Protein AF-0000000076554686 (afdb_homodimer)

Foldseek 3Di:
DPPPPVPPPCPPQFFDWDWDDDQDPPDDGAATEIEGEGQDFDDPVVQQVSQDDPLFPDKDKDFDFAAQDDPNFGFFWKAKDFDPVQLRVQLRVLRVVLCVVLVWNYKHKYAHHGTGGGPTTGIMIMTTDNDHVSNVVSRVVSVVVSLAPGGMWMWTQTPVGDIQTDGSYPDDRDDPPDDVPPPPDDPDPPVPD/DPPPPVPPPCPPQFFDWDWDDDQDPPDDGAATEIEGEGQDFDDPVVQQVSQDDPLFPDKDKDFDFAAQDDPNFGFFWKAKDFDPVQLRVQLRVLRVCLCVVLVWNYKHKYAHHGTGGGPTTGIMIMTTDNDHVSNVVSRVVSVVVSLAPGGMWMWTQTPVGDIQTDGSHPDDRDPDPDDVPPPPDDPPPPPPD

Solvent-accessible surface area (backbone atoms only — not comparable to full-atom values): 20742 Å² total; per-residue (Å²): 132,78,83,78,74,71,78,72,71,74,76,63,76,42,73,48,66,48,65,67,49,70,67,48,93,84,62,82,61,48,45,26,41,34,33,34,38,26,60,54,85,73,55,69,66,58,41,52,60,62,24,64,44,48,68,22,26,16,36,23,35,39,35,35,27,26,34,45,52,56,95,89,34,54,35,49,33,35,35,29,49,68,50,61,74,61,30,51,51,48,47,44,51,52,52,52,49,42,31,65,76,44,59,31,52,14,33,22,41,38,35,39,32,43,74,31,46,54,59,34,54,39,33,39,39,28,23,11,6,55,43,56,67,44,13,53,51,38,41,54,50,48,52,53,49,45,55,68,66,42,58,53,38,39,27,45,27,29,64,87,67,58,62,52,64,44,50,54,51,90,81,60,76,69,64,98,82,76,61,80,78,74,57,79,74,76,77,75,77,74,72,78,117,134,77,84,77,75,73,79,76,72,75,77,62,76,43,75,49,67,48,65,65,50,68,69,49,90,84,63,82,62,46,46,27,42,33,32,33,39,26,59,54,84,74,55,68,67,59,41,52,60,61,24,65,45,48,69,23,25,16,36,22,37,38,35,35,25,27,34,44,51,54,96,89,33,55,35,49,33,35,36,30,48,67,49,61,73,60,31,51,50,47,49,43,50,51,53,52,50,42,32,64,76,43,58,29,53,14,32,24,42,39,38,40,31,43,74,30,46,54,59,34,54,40,34,38,40,28,23,11,8,56,43,56,69,42,12,53,52,38,43,55,50,49,52,52,50,45,52,67,67,42,58,52,37,37,27,44,28,30,64,85,68,56,64,51,63,43,50,54,50,91,81,59,74,66,64,97,81,74,60,81,78,73,56,80,72,74,78,74,77,78,74,74,122

Sequence (386 aa):
MASDNANLTELATVNNFLTSGTRPAFGIPKPIITVGLTTSPLSITTVLENVKDPGAGAIVFFAGTTRDNFDNRPVSHLTYSAYPPLTLRTMSSIAASMVEKHKLTAISLIHRLGEVPIGEESILVAVAAPHRKAAWRAGEECLEVVKEKVEIWKKEEFADGEGVWRENRAGFVAEEGVVPGDLPKAPATDTTSMASDNANLTELATVNNFLTSGTRPAFGIPKPIITVGLTTSPLSITTVLENVKDPGAGAIVFFAGTTRDNFDNRPVSHLTYSAYPPLTLRTMSSIAASMVEKHKLTAISLIHRLGEVPIGEESILVAVAAPHRKAAWRAGEECLEVVKEKVEIWKKEEFADGEGVWRENRAGFVAEEGVVPGDLPKAPATDTTS

pLDDT: mean 77.78, std 26.87, range [24.86, 98.94]

Organism: NCBI:txid1051890

Radius of gyration: 24.68 Å; Cα contacts (8 Å, |Δi|>4): 834; chains: 2; bounding box: 76×93×67 Å

Secondary structure (DSSP, 8-state):
---------------EEEE-----SSSS-PPEEEEEEESSPP-HHHHHHTT--TT-SEEEEEEEEB-SEETTEEEEEEEEEE-HHHHHHHHHHHHHHHHHHHT-SEEEEEEE-EEEEBT-EEEEEEEEESSHHHHHHHHHHHHHHHHHHS-EEEEEEETTS-EEEE-SSSS----TT--TT-S-------TT-/---------------EEEE-----SSSS-PPEEEEEEESSPP-HHHHHHTT--TT-SEEEEEEEEB-SEETTEEEEEEEEEE-HHHHHHHHHHHHHHHHHHHT-SEEEEEEE-EEEEBT-EEEEEEEEESSHHHHHHHHHHHHHHHHHHS-EEEEEEETTS-EEEE-SSSS----TT--TT-S----------

Nearest PDB structures (foldseek):
  4ap8-assembly1_A  TM=9.764E-01  e=3.545E-14  Homo sapiens
  2q5w-assembly1_E  TM=9.552E-01  e=8.898E-14  Staphylococcus aureus
  6jbz-assembly1_C  TM=8.692E-01  e=4.404E-15  Mycobacterium tuberculosis
  6jc0-assembly1_D  TM=9.364E-01  e=5.123E-14  Mycolicibacterium smegmatis MC2 155
  2qie-assembly2_H  TM=9.413E-01  e=7.617E-13  Staphylococcus aureus

Structure (mmCIF, N/CA/C/O backbone):
data_AF-0000000076554686-model_v1
#
loop_
_entity.id
_entity.type
_entity.pdbx_description
1 polymer 'Molybdopterin synthase catalytic subunit'
#
loop_
_atom_site.group_PDB
_atom_site.id
_atom_site.type_symbol
_atom_site.label_atom_id
_atom_site.label_alt_id
_atom_site.label_comp_id
_atom_site.label_asym_id
_atom_site.label_entity_id
_atom_site.label_seq_id
_atom_site.pdbx_PDB_ins_code
_atom_site.Cartn_x
_atom_site.Cartn_y
_atom_site.Cartn_z
_atom_site.occupancy
_atom_site.B_iso_or_equiv
_atom_site.auth_seq_id
_atom_site.auth_comp_id
_atom_site.auth_asym_id
_atom_site.auth_atom_id
_atom_site.pdbx_PDB_model_num
ATOM 1 N N . MET A 1 1 ? 5.18 -51.969 -13.125 1 24.86 1 MET A N 1
ATOM 2 C CA . MET A 1 1 ? 5.637 -51.5 -11.82 1 24.86 1 MET A CA 1
ATOM 3 C C . MET A 1 1 ? 6.324 -50.156 -11.938 1 24.86 1 MET A C 1
ATOM 5 O O . MET A 1 1 ? 7.539 -50.094 -12.125 1 24.86 1 MET A O 1
ATOM 9 N N . ALA A 1 2 ? 5.816 -49.344 -12.734 1 31.95 2 ALA A N 1
ATOM 10 C CA . ALA A 1 2 ? 6.301 -48.188 -13.453 1 31.95 2 ALA A CA 1
ATOM 11 C C . ALA A 1 2 ? 6.844 -47.125 -12.484 1 31.95 2 ALA A C 1
ATOM 13 O O . ALA A 1 2 ? 6.203 -46.812 -11.477 1 31.95 2 ALA A O 1
ATOM 14 N N . SER A 1 3 ? 8.242 -47.062 -12.297 1 30.19 3 SER A N 1
ATOM 15 C CA . SER A 1 3 ? 9.094 -46.25 -11.422 1 30.19 3 SER A CA 1
ATOM 16 C C . SER A 1 3 ? 8.672 -44.781 -11.453 1 30.19 3 SER A C 1
ATOM 18 O O . SER A 1 3 ? 8.711 -44.125 -12.5 1 30.19 3 SER A O 1
ATOM 20 N N . ASP A 1 4 ? 7.586 -44.344 -10.797 1 25.83 4 ASP A N 1
ATOM 21 C CA . ASP A 1 4 ? 6.898 -43.125 -10.453 1 25.83 4 ASP A CA 1
ATOM 22 C C . ASP A 1 4 ? 7.887 -42.031 -9.992 1 25.83 4 ASP A C 1
ATOM 24 O O . ASP A 1 4 ? 8.117 -41.875 -8.797 1 25.83 4 ASP A O 1
ATOM 28 N N . ASN A 1 5 ? 9.07 -42.031 -10.57 1 28.77 5 ASN A N 1
ATOM 29 C CA . ASN A 1 5 ? 10.156 -41.094 -10.312 1 28.77 5 ASN A CA 1
ATOM 30 C C . ASN A 1 5 ? 9.672 -39.656 -10.383 1 28.77 5 ASN A C 1
ATOM 32 O O . ASN A 1 5 ? 9.641 -39.062 -11.461 1 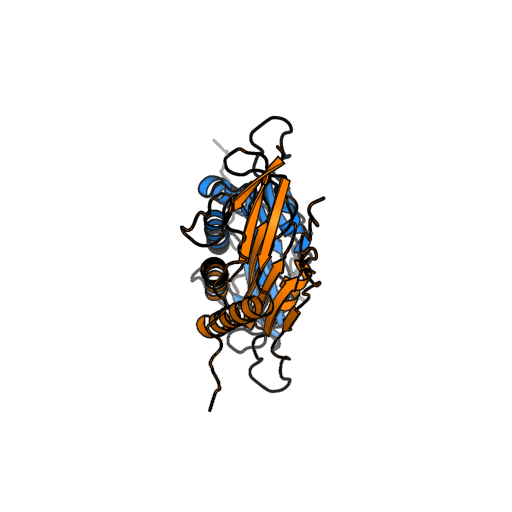28.77 5 ASN A O 1
ATOM 36 N N . ALA A 1 6 ? 8.539 -39.344 -9.891 1 30.67 6 ALA A N 1
ATOM 37 C CA . ALA A 1 6 ? 8.008 -38 -9.648 1 30.67 6 ALA A CA 1
ATOM 38 C C . ALA A 1 6 ? 9.109 -37.031 -9.172 1 30.67 6 ALA A C 1
ATOM 40 O O . ALA A 1 6 ? 9.711 -37.25 -8.125 1 30.67 6 ALA A O 1
ATOM 41 N N . ASN A 1 7 ? 10.078 -36.625 -10.039 1 30.28 7 ASN A N 1
ATOM 42 C CA . ASN A 1 7 ? 11.125 -35.625 -9.883 1 30.28 7 ASN A CA 1
ATOM 43 C C . ASN A 1 7 ? 10.672 -34.469 -9.008 1 30.28 7 ASN A C 1
ATOM 45 O O . ASN A 1 7 ? 9.844 -33.656 -9.43 1 30.28 7 ASN A O 1
ATOM 49 N N . LEU A 1 8 ? 10.25 -34.625 -7.785 1 29.84 8 LEU A N 1
ATOM 50 C CA . LEU A 1 8 ? 10.141 -33.781 -6.602 1 29.84 8 LEU A CA 1
ATOM 51 C C . LEU A 1 8 ? 11.219 -32.719 -6.605 1 29.84 8 LEU A C 1
ATOM 53 O O . LEU A 1 8 ? 12.383 -33 -6.316 1 29.84 8 LEU A O 1
ATOM 57 N N . THR A 1 9 ? 11.422 -32 -7.707 1 29.95 9 THR A N 1
ATOM 58 C CA . THR A 1 9 ? 12.32 -30.844 -7.805 1 29.95 9 THR A CA 1
ATOM 59 C C . THR A 1 9 ? 12.406 -30.109 -6.469 1 29.95 9 THR A C 1
ATOM 61 O O . THR A 1 9 ? 11.383 -29.797 -5.859 1 29.95 9 THR A O 1
ATOM 64 N N . GLU A 1 10 ? 13.383 -30.359 -5.727 1 28.97 10 GLU A N 1
ATOM 65 C CA . GLU A 1 10 ? 13.875 -29.766 -4.492 1 28.97 10 GLU A CA 1
ATOM 66 C C . GLU A 1 10 ? 13.586 -28.266 -4.449 1 28.97 10 GLU A C 1
ATOM 68 O O . GLU A 1 10 ? 14.188 -27.5 -5.195 1 28.97 10 GLU A O 1
ATOM 73 N N . LEU A 1 11 ? 12.422 -27.781 -4.574 1 32.81 11 LEU A N 1
ATOM 74 C CA . LEU A 1 11 ? 12.156 -26.391 -4.234 1 32.81 11 LEU A CA 1
ATOM 75 C C . LEU A 1 11 ? 13.07 -25.922 -3.111 1 32.81 11 LEU A C 1
ATOM 77 O O . LEU A 1 11 ? 12.828 -26.219 -1.939 1 32.81 11 LEU A O 1
ATOM 81 N N . ALA A 1 12 ? 14.297 -26.031 -3.279 1 31.45 12 ALA A N 1
ATOM 82 C CA . ALA A 1 12 ? 15.242 -25.406 -2.355 1 31.45 12 ALA A CA 1
ATOM 83 C C . ALA A 1 12 ? 14.727 -24.062 -1.862 1 31.45 12 ALA A C 1
ATOM 85 O O . ALA A 1 12 ? 14.023 -23.359 -2.59 1 31.45 12 ALA A O 1
ATOM 86 N N . THR A 1 13 ? 14.547 -23.875 -0.56 1 35.25 13 THR A N 1
ATOM 87 C CA . THR A 1 13 ? 14.188 -22.688 0.2 1 35.25 13 THR A CA 1
ATOM 88 C C . THR A 1 13 ? 14.828 -21.453 -0.411 1 35.25 13 THR A C 1
ATOM 90 O O . THR A 1 13 ? 16.062 -21.297 -0.387 1 35.25 13 THR A O 1
ATOM 93 N N . VAL A 1 14 ? 14.508 -21.188 -1.634 1 40.12 14 VAL A N 1
ATOM 94 C CA . VAL A 1 14 ? 15.094 -19.984 -2.223 1 40.12 14 VAL A CA 1
ATOM 95 C C . VAL A 1 14 ? 14.766 -18.781 -1.355 1 40.12 14 VAL A C 1
ATOM 97 O O . VAL A 1 14 ? 13.594 -18.516 -1.052 1 40.12 14 VAL A O 1
ATOM 100 N N . ASN A 1 15 ? 15.5 -18.484 -0.327 1 39.97 15 ASN A N 1
ATOM 101 C CA . ASN A 1 15 ? 15.469 -17.234 0.403 1 39.97 15 ASN A CA 1
ATOM 102 C C . ASN A 1 15 ? 16.516 -16.25 -0.136 1 39.97 15 ASN A C 1
ATOM 104 O O . ASN A 1 15 ? 17.594 -16.094 0.446 1 39.97 15 ASN A O 1
ATOM 108 N N . ASN A 1 16 ? 16.375 -15.992 -1.53 1 48.41 16 ASN A N 1
ATOM 109 C CA . ASN A 1 16 ? 17.359 -15.07 -2.1 1 48.41 16 ASN A CA 1
ATOM 110 C C . ASN A 1 16 ? 16.844 -13.625 -2.055 1 48.41 16 ASN A C 1
ATOM 112 O O . ASN A 1 16 ? 15.773 -13.328 -2.584 1 48.41 16 ASN A O 1
ATOM 116 N N . PHE A 1 17 ? 17.375 -12.953 -1.078 1 48.19 17 PHE A N 1
ATOM 117 C CA . PHE A 1 17 ? 17.125 -11.523 -1.02 1 48.19 17 PHE A CA 1
ATOM 118 C C . PHE A 1 17 ? 18.344 -10.734 -1.505 1 48.19 17 PHE A C 1
ATOM 120 O O . PHE A 1 17 ? 19.469 -11.078 -1.188 1 48.19 17 PHE A O 1
ATOM 127 N N . LEU A 1 18 ? 18.141 -10 -2.611 1 52.81 18 LEU A N 1
ATOM 128 C CA . LEU A 1 18 ? 19.172 -9.055 -3.012 1 52.81 18 LEU A CA 1
ATOM 129 C C . LEU A 1 18 ? 18.812 -7.645 -2.557 1 52.81 18 LEU A C 1
ATOM 131 O O . LEU A 1 18 ? 17.672 -7.203 -2.711 1 52.81 18 LEU A O 1
ATOM 135 N N . THR A 1 19 ? 19.5 -7.215 -1.545 1 48.34 19 THR A N 1
ATOM 136 C CA . THR A 1 19 ? 19.359 -5.816 -1.155 1 48.34 19 THR A CA 1
ATOM 137 C C . THR A 1 19 ? 20.516 -4.98 -1.675 1 48.34 19 THR A C 1
ATOM 139 O O . THR A 1 19 ? 21.672 -5.398 -1.592 1 48.34 19 THR A O 1
ATOM 142 N N . SER A 1 20 ? 20.266 -4.141 -2.559 1 53.34 20 SER A N 1
ATOM 143 C CA . SER A 1 20 ? 21.391 -3.361 -3.049 1 53.34 20 SER A CA 1
ATOM 144 C C . SER A 1 20 ? 22.031 -2.543 -1.93 1 53.34 20 SER A C 1
ATOM 146 O O . SER A 1 20 ? 23.234 -2.635 -1.693 1 53.34 20 SER A O 1
ATOM 148 N N . GLY A 1 21 ? 21.859 -1.076 -1.685 1 45.84 21 GLY A N 1
ATOM 149 C CA . GLY A 1 21 ? 22.703 0.009 -1.207 1 45.84 21 GLY A CA 1
ATOM 150 C C . GLY A 1 21 ? 22.516 0.302 0.27 1 45.84 21 GLY A C 1
ATOM 151 O O . GLY A 1 21 ? 21.562 -0.16 0.884 1 45.84 21 GLY A O 1
ATOM 152 N N . THR A 1 22 ? 23.703 0.275 0.995 1 44.59 22 THR A N 1
ATOM 153 C CA . THR A 1 22 ? 23.844 0.951 2.279 1 44.59 22 THR A CA 1
ATOM 154 C C . THR A 1 22 ? 23.781 2.467 2.102 1 44.59 22 THR A C 1
ATOM 156 O O . THR A 1 22 ? 24.188 2.99 1.062 1 44.59 22 THR A O 1
ATOM 159 N N . ARG A 1 23 ? 22.922 3.102 2.811 1 44.31 23 ARG A N 1
ATOM 160 C CA . ARG A 1 23 ? 22.922 4.562 2.793 1 44.31 23 ARG A CA 1
ATOM 161 C C . ARG A 1 23 ? 24.344 5.102 2.967 1 44.31 23 ARG A C 1
ATOM 163 O O . ARG A 1 23 ? 25 4.836 3.98 1 44.31 23 ARG A O 1
ATOM 170 N N . PRO A 1 24 ? 24.891 5.621 1.863 1 41.5 24 PRO A N 1
ATOM 171 C CA . PRO A 1 24 ? 26.219 6.195 2.141 1 41.5 24 PRO A CA 1
ATOM 172 C C . PRO A 1 24 ? 26.156 7.34 3.152 1 41.5 24 PRO A C 1
ATOM 174 O O . PRO A 1 24 ? 25.141 8.031 3.252 1 41.5 24 PRO A O 1
ATOM 177 N N . ALA A 1 25 ? 27.078 7.344 4.164 1 41.31 25 ALA A N 1
ATOM 178 C CA . ALA A 1 25 ? 27.234 8.414 5.145 1 41.31 25 ALA A CA 1
ATOM 179 C C . ALA A 1 25 ? 27.219 9.781 4.473 1 41.31 25 ALA A C 1
ATOM 181 O O . ALA A 1 25 ? 26.656 10.742 5.02 1 41.31 25 ALA A O 1
ATOM 182 N N . PHE A 1 26 ? 28.109 10.117 3.572 1 41.38 26 PHE A N 1
ATOM 183 C CA . PHE A 1 26 ? 28.438 11.32 2.818 1 41.38 26 PHE A CA 1
ATOM 184 C C . PHE A 1 26 ? 28.203 11.109 1.328 1 41.38 26 PHE A C 1
ATOM 186 O O . PHE A 1 26 ? 28.625 10.094 0.765 1 41.38 26 PHE A O 1
ATOM 193 N N . GLY A 1 27 ? 26.891 11.445 0.775 1 48.34 27 GLY A N 1
ATOM 194 C CA . GLY A 1 27 ? 26.469 11.391 -0.616 1 48.34 27 GLY A CA 1
ATOM 195 C C . GLY A 1 27 ? 24.969 11.148 -0.779 1 48.34 27 GLY A C 1
ATOM 196 O O . GLY A 1 27 ? 24.25 11.031 0.209 1 48.34 27 GLY A O 1
ATOM 197 N N . ILE A 1 28 ? 24.516 11.367 -2.072 1 51.66 28 ILE A N 1
ATOM 198 C CA . ILE A 1 28 ? 23.109 11.164 -2.422 1 51.66 28 ILE A CA 1
ATOM 199 C C . ILE A 1 28 ? 22.672 9.758 -2.027 1 51.66 28 ILE A C 1
ATOM 201 O O . ILE A 1 28 ? 23.266 8.766 -2.479 1 51.66 28 ILE A O 1
ATOM 205 N N . PRO A 1 29 ? 22.031 9.656 -0.971 1 63.91 29 PRO A N 1
ATOM 206 C CA . PRO A 1 29 ? 21.656 8.312 -0.532 1 63.91 29 PRO A CA 1
ATOM 207 C C . PRO A 1 29 ? 21.203 7.422 -1.686 1 63.91 29 PRO A C 1
ATOM 209 O O . PRO A 1 29 ? 20.531 7.891 -2.607 1 63.91 29 PRO A O 1
ATOM 212 N N . LYS A 1 30 ? 21.859 6.395 -1.925 1 77.75 30 LYS A N 1
ATOM 213 C CA . LYS A 1 30 ? 21.516 5.41 -2.947 1 77.75 30 LYS A CA 1
ATOM 214 C C . LYS A 1 30 ? 20.188 4.727 -2.621 1 77.75 30 LYS A C 1
ATOM 216 O O . LYS A 1 30 ? 19.938 4.375 -1.467 1 77.75 30 LYS A O 1
ATOM 221 N N . PRO A 1 31 ? 19.391 4.633 -3.637 1 88.31 31 PRO A N 1
ATOM 222 C CA . PRO A 1 31 ? 18.109 3.941 -3.436 1 88.31 31 PRO A CA 1
ATOM 223 C C . PRO A 1 31 ? 18.297 2.492 -2.986 1 88.31 31 PRO A C 1
ATOM 225 O O . PRO A 1 31 ? 19.234 1.819 -3.422 1 88.31 31 PRO A O 1
ATOM 228 N N . ILE A 1 32 ? 17.531 2.057 -2.131 1 91.44 32 ILE A N 1
ATOM 229 C CA . ILE A 1 32 ? 17.562 0.687 -1.632 1 91.44 32 ILE A CA 1
ATOM 230 C C . ILE A 1 32 ? 16.656 -0.195 -2.482 1 91.44 32 ILE A C 1
ATOM 232 O O . ILE A 1 32 ? 15.484 0.12 -2.676 1 91.44 32 ILE A O 1
ATOM 236 N N . ILE A 1 33 ? 17.25 -1.266 -3.006 1 95.81 33 ILE A N 1
ATOM 237 C CA . ILE A 1 33 ? 16.484 -2.219 -3.807 1 95.81 33 ILE A CA 1
ATOM 238 C C . ILE A 1 33 ? 16.531 -3.598 -3.15 1 95.81 33 ILE A C 1
ATOM 240 O O . ILE A 1 33 ? 17.609 -4.156 -2.947 1 95.81 33 ILE A O 1
ATOM 244 N N . THR A 1 34 ? 15.445 -4.102 -2.781 1 96.31 34 THR A N 1
ATOM 245 C CA . THR A 1 34 ? 15.344 -5.441 -2.213 1 96.31 34 THR A CA 1
ATOM 246 C C . THR A 1 34 ? 14.438 -6.32 -3.064 1 96.31 34 THR A C 1
ATOM 248 O O . THR A 1 34 ? 13.289 -5.957 -3.342 1 96.31 34 THR A O 1
ATOM 251 N N . VAL A 1 35 ? 14.977 -7.402 -3.494 1 96.75 35 VAL A N 1
ATOM 252 C CA . VAL A 1 35 ? 14.211 -8.391 -4.254 1 96.75 35 VAL A CA 1
ATOM 253 C C . VAL A 1 35 ? 14.383 -9.766 -3.623 1 96.75 35 VAL A C 1
ATOM 255 O O . VAL A 1 35 ? 15.453 -10.102 -3.111 1 96.75 35 VAL A O 1
ATOM 258 N N . GLY A 1 36 ? 13.227 -10.539 -3.654 1 95.38 36 GLY A N 1
ATOM 259 C CA . GLY A 1 36 ? 13.391 -11.844 -3.039 1 95.38 36 GLY A CA 1
ATOM 260 C C . GLY A 1 36 ? 12.352 -12.852 -3.502 1 95.38 36 GLY A C 1
ATOM 261 O O . GLY A 1 36 ? 11.258 -12.477 -3.92 1 95.38 36 GLY A O 1
ATOM 262 N N . LEU A 1 37 ? 12.758 -14.086 -3.457 1 95.81 37 LEU A N 1
ATOM 263 C CA . LEU A 1 37 ? 11.914 -15.266 -3.602 1 95.81 37 LEU A CA 1
ATOM 264 C C . LEU A 1 37 ? 12.008 -16.156 -2.361 1 95.81 37 LEU A C 1
ATOM 266 O O . LEU A 1 37 ? 13.086 -16.344 -1.804 1 95.81 37 LEU A O 1
ATOM 270 N N . THR A 1 38 ? 10.883 -16.625 -1.94 1 95.12 38 THR A N 1
ATOM 271 C CA . THR A 1 38 ? 10.875 -17.469 -0.757 1 95.12 38 THR A CA 1
ATOM 272 C C . THR A 1 38 ? 9.711 -18.453 -0.805 1 95.12 38 THR A C 1
ATOM 274 O O . THR A 1 38 ? 8.719 -18.219 -1.503 1 95.12 38 THR A O 1
ATOM 277 N N . THR A 1 39 ? 9.828 -19.578 -0.068 1 95.31 39 THR A N 1
ATOM 278 C CA . THR A 1 39 ? 8.711 -20.516 0.09 1 95.31 39 THR A CA 1
ATOM 279 C C . THR A 1 39 ? 7.988 -20.266 1.414 1 95.31 39 THR A C 1
ATOM 281 O O . THR A 1 39 ? 6.945 -20.875 1.678 1 95.31 39 THR A O 1
ATOM 284 N N . SER A 1 40 ? 8.492 -19.328 2.145 1 95.88 40 SER A N 1
ATOM 285 C CA . SER A 1 40 ? 7.914 -19.016 3.447 1 95.88 40 SER A CA 1
ATOM 286 C C . SER A 1 40 ? 6.863 -17.906 3.332 1 95.88 40 SER A C 1
ATOM 288 O O . SER A 1 40 ? 6.855 -17.156 2.363 1 95.88 40 SER A O 1
ATOM 290 N N . PRO A 1 41 ? 6.004 -17.891 4.355 1 97.38 41 PRO A N 1
ATOM 291 C CA . PRO A 1 41 ? 5.051 -16.781 4.367 1 97.38 41 PRO A CA 1
ATOM 292 C C . PRO A 1 41 ? 5.734 -15.414 4.316 1 97.38 41 PRO A C 1
ATOM 294 O O . PRO A 1 41 ? 6.785 -15.219 4.941 1 97.38 41 PRO A O 1
ATOM 297 N N . LEU A 1 42 ? 5.176 -14.508 3.604 1 97.56 42 LEU A N 1
ATOM 298 C CA . LEU A 1 42 ? 5.754 -13.18 3.457 1 97.56 42 LEU A CA 1
ATOM 299 C C . LEU A 1 42 ? 5.461 -12.32 4.684 1 97.56 42 LEU A C 1
ATOM 301 O O . LEU A 1 42 ? 4.426 -12.492 5.336 1 97.56 42 LEU A O 1
ATOM 305 N N . SER A 1 43 ? 6.395 -11.492 4.938 1 96.5 43 SER A N 1
ATOM 306 C CA . SER A 1 43 ? 6.238 -10.539 6.031 1 96.5 43 SER A CA 1
ATOM 307 C C . SER A 1 43 ? 5.988 -9.125 5.5 1 96.5 43 SER A C 1
ATOM 309 O O . SER A 1 43 ? 6.906 -8.484 4.984 1 96.5 43 SER A O 1
ATOM 311 N N . ILE A 1 44 ? 4.816 -8.602 5.762 1 97.44 44 ILE A N 1
ATOM 312 C CA . ILE A 1 44 ? 4.473 -7.258 5.32 1 97.44 44 ILE A CA 1
ATOM 313 C C . ILE A 1 44 ? 5.34 -6.234 6.051 1 97.44 44 ILE A C 1
ATOM 315 O O . ILE A 1 44 ? 5.855 -5.297 5.438 1 97.44 44 ILE A O 1
ATOM 319 N N . THR A 1 45 ? 5.539 -6.477 7.273 1 95.19 45 THR A N 1
ATOM 320 C CA . THR A 1 45 ? 6.336 -5.566 8.086 1 95.19 45 THR A CA 1
ATOM 321 C C . THR A 1 45 ? 7.762 -5.461 7.543 1 95.19 45 THR A C 1
ATOM 323 O O . THR A 1 45 ? 8.312 -4.363 7.449 1 95.19 45 THR A O 1
ATOM 326 N N . THR A 1 46 ? 8.289 -6.562 7.164 1 94.31 46 THR A N 1
ATOM 327 C CA . THR A 1 46 ? 9.648 -6.57 6.645 1 94.31 46 THR A CA 1
ATOM 328 C C . THR A 1 46 ? 9.742 -5.773 5.344 1 94.31 46 THR A C 1
ATOM 330 O O . THR A 1 46 ? 10.648 -4.957 5.172 1 94.31 46 THR A O 1
ATOM 333 N N . VAL A 1 47 ? 8.828 -5.969 4.496 1 96.44 47 VAL A N 1
ATOM 334 C CA . VAL A 1 47 ? 8.828 -5.328 3.186 1 96.44 47 VAL A CA 1
ATOM 335 C C . VAL A 1 47 ? 8.672 -3.818 3.346 1 96.44 47 VAL A C 1
ATOM 337 O O . VAL A 1 47 ? 9.336 -3.041 2.654 1 96.44 47 VAL A O 1
ATOM 340 N N . LEU A 1 48 ? 7.84 -3.424 4.277 1 97.31 48 LEU A N 1
ATOM 341 C CA . LEU A 1 48 ? 7.609 -2 4.496 1 97.31 48 LEU A CA 1
ATOM 342 C C . LEU A 1 48 ? 8.797 -1.358 5.199 1 97.31 48 LEU A C 1
ATOM 344 O O . LEU A 1 48 ? 9.164 -0.218 4.898 1 97.31 48 LEU A O 1
ATOM 348 N N . GLU A 1 49 ? 9.391 -2.082 6.117 1 95.19 49 GLU A N 1
ATOM 349 C CA . GLU A 1 49 ? 10.594 -1.583 6.777 1 95.19 49 GLU A CA 1
ATOM 350 C C . GLU A 1 49 ? 11.727 -1.373 5.777 1 95.19 49 GLU A C 1
ATOM 352 O O . GLU A 1 49 ? 12.516 -0.43 5.91 1 95.19 49 GLU A O 1
ATOM 357 N N . ASN A 1 50 ? 11.797 -2.223 4.773 1 94.94 50 ASN A N 1
ATOM 358 C CA . ASN A 1 50 ? 12.852 -2.164 3.764 1 94.94 50 ASN A CA 1
ATOM 359 C C . ASN A 1 50 ? 12.812 -0.848 2.992 1 94.94 50 ASN A C 1
ATOM 361 O O . ASN A 1 50 ? 13.82 -0.431 2.42 1 94.94 50 ASN A O 1
ATOM 365 N N . VAL A 1 51 ? 11.633 -0.187 3.018 1 97.5 51 VAL A N 1
ATOM 366 C CA . VAL A 1 51 ? 11.547 0.947 2.104 1 97.5 51 VAL A CA 1
ATOM 367 C C . VAL A 1 51 ? 11.445 2.246 2.898 1 97.5 51 VAL A C 1
ATOM 369 O O . VAL A 1 51 ? 11.344 3.33 2.318 1 97.5 51 VAL A O 1
ATOM 372 N N . LYS A 1 52 ? 11.445 2.178 4.141 1 96.06 52 LYS A N 1
ATOM 373 C CA . LYS A 1 52 ? 11.422 3.391 4.953 1 96.06 52 LYS A CA 1
ATOM 374 C C . LYS A 1 52 ? 12.664 4.238 4.715 1 96.06 52 LYS A C 1
ATOM 376 O O . LYS A 1 52 ? 13.781 3.713 4.648 1 96.06 52 LYS A O 1
ATOM 381 N N . ASP A 1 53 ? 12.43 5.492 4.531 1 94.69 53 ASP A N 1
ATOM 382 C CA . ASP A 1 53 ? 13.477 6.461 4.234 1 94.69 53 ASP A CA 1
ATOM 383 C C . ASP A 1 53 ? 13.094 7.855 4.719 1 94.69 53 ASP A C 1
ATOM 385 O O . ASP A 1 53 ? 11.977 8.312 4.48 1 94.69 53 ASP A O 1
ATOM 389 N N . PRO A 1 54 ? 13.984 8.5 5.406 1 94.06 54 PRO A N 1
ATOM 390 C CA . PRO A 1 54 ? 13.656 9.836 5.906 1 94.06 54 PRO A CA 1
ATOM 391 C C . PRO A 1 54 ? 13.359 10.828 4.785 1 94.06 54 PRO A C 1
ATOM 393 O O . PRO A 1 54 ? 12.711 11.852 5.02 1 94.06 54 PRO A O 1
ATOM 396 N N . GLY A 1 55 ? 13.867 10.555 3.607 1 94.62 55 GLY A N 1
ATOM 397 C CA . GLY A 1 55 ? 13.609 11.438 2.482 1 94.62 55 GLY A CA 1
ATOM 398 C C . GLY A 1 55 ? 12.312 11.117 1.762 1 94.62 55 GLY A C 1
ATOM 399 O O . GLY A 1 55 ? 11.891 11.859 0.87 1 94.62 55 GLY A O 1
ATOM 400 N N . ALA A 1 56 ? 11.688 10.062 2.166 1 97.31 56 ALA A N 1
ATOM 401 C CA . ALA A 1 56 ? 10.453 9.648 1.508 1 97.31 56 ALA A CA 1
ATOM 402 C C . ALA A 1 56 ? 9.227 10.172 2.254 1 97.31 56 ALA A C 1
ATOM 404 O O . ALA A 1 56 ? 9.109 9.992 3.469 1 97.31 56 ALA A O 1
ATOM 405 N N . GLY A 1 57 ? 8.367 10.812 1.489 1 98.25 57 GLY A N 1
ATOM 406 C CA . GLY A 1 57 ? 7.113 11.273 2.061 1 98.25 57 GLY A CA 1
ATOM 407 C C . GLY A 1 57 ? 5.941 10.359 1.757 1 98.25 57 GLY A C 1
ATOM 408 O O . GLY A 1 57 ? 4.836 10.562 2.266 1 98.25 57 GLY A O 1
ATOM 409 N N . ALA A 1 58 ? 6.258 9.367 0.922 1 98.81 58 ALA A N 1
ATOM 410 C CA . ALA A 1 58 ? 5.184 8.469 0.494 1 98.81 58 ALA A CA 1
ATOM 411 C C . ALA A 1 58 ? 5.684 7.035 0.362 1 98.81 58 ALA A C 1
ATOM 413 O O . ALA A 1 58 ? 6.742 6.789 -0.221 1 98.81 58 ALA A O 1
ATOM 414 N N . ILE A 1 59 ? 4.949 6.156 0.922 1 98.88 59 ILE A N 1
ATOM 415 C CA . ILE A 1 59 ? 5.105 4.723 0.691 1 98.88 59 ILE A CA 1
ATOM 416 C C . ILE A 1 59 ? 3.82 4.152 0.091 1 98.88 59 ILE A C 1
ATOM 418 O O . ILE A 1 59 ? 2.725 4.41 0.597 1 98.88 59 ILE A O 1
ATOM 422 N N . VAL A 1 60 ? 3.926 3.459 -0.993 1 98.94 60 VAL A N 1
ATOM 423 C CA . VAL A 1 60 ? 2.834 2.717 -1.614 1 98.94 60 VAL A CA 1
ATOM 424 C C . VAL A 1 60 ? 3.156 1.224 -1.609 1 98.94 60 VAL A C 1
ATOM 426 O O . VAL A 1 60 ? 4.301 0.829 -1.842 1 98.94 60 VAL A O 1
ATOM 429 N N . PHE A 1 61 ? 2.152 0.516 -1.312 1 98.81 61 PHE A N 1
ATOM 430 C CA . PHE A 1 61 ? 2.324 -0.914 -1.08 1 98.81 61 PHE A CA 1
ATOM 431 C C . PHE A 1 61 ? 1.184 -1.705 -1.706 1 98.81 61 PHE A C 1
ATOM 433 O O . PHE A 1 61 ? 0.036 -1.254 -1.71 1 98.81 61 PHE A O 1
ATOM 440 N N . PHE A 1 62 ? 1.543 -2.873 -2.287 1 98.94 62 PHE A N 1
ATOM 441 C CA . PHE A 1 62 ? 0.591 -3.826 -2.844 1 98.94 62 PHE A CA 1
ATOM 442 C C . PHE A 1 62 ? 0.823 -5.223 -2.273 1 98.94 62 PHE A C 1
ATOM 444 O O . PHE A 1 62 ? 1.966 -5.668 -2.154 1 98.94 62 PHE A O 1
ATOM 451 N N . ALA A 1 63 ? -0.246 -5.887 -1.972 1 98.88 63 ALA A N 1
ATOM 452 C CA . ALA A 1 63 ? -0.229 -7.305 -1.616 1 98.88 63 ALA A CA 1
ATOM 453 C C . ALA A 1 63 ? -1.222 -8.094 -2.465 1 98.88 63 ALA A C 1
ATOM 455 O O . ALA A 1 63 ? -2.414 -7.781 -2.486 1 98.88 63 ALA A O 1
ATOM 456 N N . GLY A 1 64 ? -0.716 -9.102 -3.186 1 98.75 64 GLY A N 1
ATOM 457 C CA . GLY A 1 64 ? -1.578 -10.086 -3.809 1 98.75 64 GLY A CA 1
ATOM 458 C C . GLY A 1 64 ? -1.887 -11.266 -2.902 1 98.75 64 GLY A C 1
ATOM 459 O O . GLY A 1 64 ? -0.975 -11.922 -2.4 1 98.75 64 GLY A O 1
ATOM 460 N N . THR A 1 65 ? -3.154 -11.508 -2.736 1 98.38 65 THR A N 1
ATOM 461 C CA . THR A 1 65 ? -3.553 -12.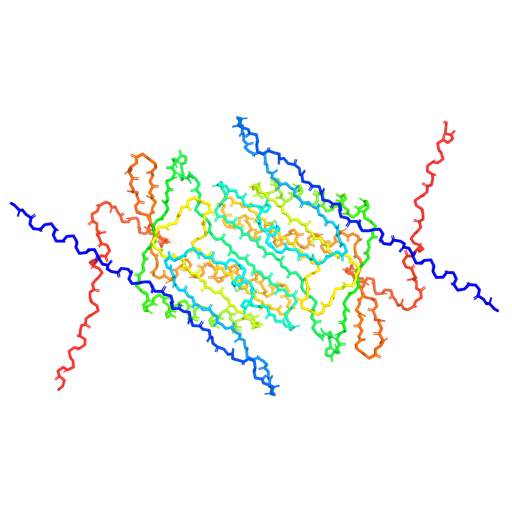562 -1.809 1 98.38 65 THR A CA 1
ATOM 462 C C . THR A 1 65 ? -4.375 -13.633 -2.523 1 98.38 65 THR A C 1
ATOM 464 O O . THR A 1 65 ? -5.047 -13.344 -3.514 1 98.38 65 THR A O 1
ATOM 467 N N . THR A 1 66 ? -4.285 -14.852 -2.02 1 98.06 66 THR A N 1
ATOM 468 C CA . THR A 1 66 ? -5.094 -15.938 -2.551 1 98.06 66 THR A CA 1
ATOM 469 C C . THR A 1 66 ? -6.555 -15.773 -2.152 1 98.06 66 THR A C 1
ATOM 471 O O . THR A 1 66 ? -6.879 -15.727 -0.965 1 98.06 66 THR A O 1
ATOM 474 N N . ARG A 1 67 ? -7.379 -15.719 -3.125 1 97.19 67 ARG A N 1
ATOM 475 C CA . ARG A 1 67 ? -8.812 -15.641 -2.865 1 97.19 67 ARG A CA 1
ATOM 476 C C . ARG A 1 67 ? -9.391 -17.031 -2.586 1 97.19 67 ARG A C 1
ATOM 478 O O . ARG A 1 67 ? -8.773 -18.047 -2.916 1 97.19 67 ARG A O 1
ATOM 485 N N . ASP A 1 68 ? -10.648 -16.891 -2.113 1 95.19 68 ASP A N 1
ATOM 486 C CA . ASP A 1 68 ? -11.281 -18.156 -1.717 1 95.19 68 ASP A CA 1
ATOM 487 C C . ASP A 1 68 ? -12.062 -18.766 -2.875 1 95.19 68 ASP A C 1
ATOM 489 O O . ASP A 1 68 ? -12.68 -19.828 -2.725 1 95.19 68 ASP A O 1
ATOM 493 N N . ASN A 1 69 ? -12.117 -18.062 -3.924 1 91.44 69 ASN A N 1
ATOM 494 C CA . ASN A 1 69 ? -12.844 -18.594 -5.07 1 91.44 69 ASN A CA 1
ATOM 495 C C . ASN A 1 69 ? -12.258 -18.094 -6.387 1 91.44 69 ASN A C 1
ATOM 497 O O . ASN A 1 69 ? -11.516 -17.109 -6.406 1 91.44 69 ASN A O 1
ATOM 501 N N . PHE A 1 70 ? -12.438 -18.812 -7.332 1 87.69 70 PHE A N 1
ATOM 502 C CA . PHE A 1 70 ? -12.148 -18.453 -8.719 1 87.69 70 PHE A CA 1
ATOM 503 C C . PHE A 1 70 ? -13.273 -18.906 -9.641 1 87.69 70 PHE A C 1
ATOM 505 O O . PHE A 1 70 ? -13.555 -20.109 -9.742 1 87.69 70 PHE A O 1
ATOM 512 N N . ASP A 1 71 ? -13.906 -17.875 -10.312 1 86.06 71 ASP A N 1
ATOM 513 C CA . ASP A 1 71 ? -15.039 -18.156 -11.188 1 86.06 71 ASP A CA 1
ATOM 514 C C . ASP A 1 71 ? -16.094 -18.984 -10.469 1 86.06 71 ASP A C 1
ATOM 516 O O . ASP A 1 71 ? -16.516 -20.031 -10.969 1 86.06 71 ASP A O 1
ATOM 520 N N . ASN A 1 72 ? -16.328 -18.594 -9.258 1 85.44 72 ASN A N 1
ATOM 521 C CA . ASN A 1 72 ? -17.375 -19.156 -8.422 1 85.44 72 ASN A CA 1
ATOM 522 C C . ASN A 1 72 ? -17.062 -20.594 -8 1 85.44 72 ASN A C 1
ATOM 524 O O . ASN A 1 72 ? -17.953 -21.328 -7.586 1 85.44 72 ASN A O 1
ATOM 528 N N . ARG A 1 73 ? -15.875 -20.969 -8.211 1 90 73 ARG A N 1
ATOM 529 C CA . ARG A 1 73 ? -15.406 -22.25 -7.691 1 90 73 ARG A CA 1
ATOM 530 C C . ARG A 1 73 ? -14.5 -22.047 -6.48 1 90 73 ARG A C 1
ATOM 532 O O . ARG A 1 73 ? -13.586 -21.219 -6.508 1 90 73 ARG A O 1
ATOM 539 N N . PRO A 1 74 ? -14.836 -22.859 -5.52 1 92.69 74 PRO A N 1
ATOM 540 C CA . PRO A 1 74 ? -14 -22.703 -4.32 1 92.69 74 PRO A CA 1
ATOM 541 C C . PRO A 1 74 ? -12.539 -23.062 -4.566 1 92.69 74 PRO A C 1
ATOM 543 O O . PRO A 1 74 ? -12.258 -24.078 -5.215 1 92.69 74 PRO A O 1
ATOM 546 N N . VAL A 1 75 ? -11.664 -22.281 -4.133 1 93.44 75 VAL A N 1
ATOM 547 C CA . VAL A 1 75 ? -10.227 -22.484 -4.246 1 93.44 75 VAL A CA 1
ATOM 548 C C . VAL A 1 75 ? -9.672 -23 -2.916 1 93.44 75 VAL A C 1
ATOM 550 O O . VAL A 1 75 ? -10.062 -22.516 -1.849 1 93.44 75 VAL A O 1
ATOM 553 N N . SER A 1 76 ? -8.812 -23.953 -3.014 1 94.06 76 SER A N 1
ATOM 554 C CA . SER A 1 76 ? -8.102 -24.422 -1.825 1 94.06 76 SER A CA 1
ATOM 555 C C . SER A 1 76 ? -6.852 -23.578 -1.568 1 94.06 76 SER A C 1
ATOM 557 O O . SER A 1 76 ? -6.66 -23.062 -0.466 1 94.06 76 SER A O 1
ATOM 559 N N . HIS A 1 77 ? -6.051 -23.562 -2.488 1 96.44 77 HIS A N 1
ATOM 560 C CA . HIS A 1 77 ? -4.836 -22.766 -2.465 1 96.44 77 HIS A CA 1
ATOM 561 C C . HIS A 1 77 ? -4.309 -22.516 -3.875 1 96.44 77 HIS A C 1
ATOM 563 O O . HIS A 1 77 ? -4.832 -23.078 -4.844 1 96.44 77 HIS A O 1
ATOM 569 N N . LEU A 1 78 ? -3.354 -21.578 -3.965 1 96.25 78 LEU A N 1
ATOM 570 C CA . LEU A 1 78 ? -2.57 -21.391 -5.18 1 96.25 78 LEU A CA 1
ATOM 571 C C . LEU A 1 78 ? -1.174 -21.984 -5.023 1 96.25 78 LEU A C 1
ATOM 573 O O . LEU A 1 78 ? -0.636 -22.031 -3.916 1 96.25 78 LEU A O 1
ATOM 577 N N . THR A 1 79 ? -0.642 -22.438 -6.117 1 94.62 79 THR A N 1
ATOM 578 C CA . THR A 1 79 ? 0.747 -22.875 -6.141 1 94.62 79 THR A CA 1
ATOM 579 C C . THR A 1 79 ? 1.546 -22.094 -7.184 1 94.62 79 THR A C 1
ATOM 581 O O . THR A 1 79 ? 1.104 -21.938 -8.32 1 94.62 79 THR A O 1
ATOM 584 N N . TYR A 1 80 ? 2.691 -21.672 -6.699 1 94.69 80 TYR A N 1
ATOM 585 C CA . TYR A 1 80 ? 3.559 -20.906 -7.594 1 94.69 80 TYR A CA 1
ATOM 586 C C . TYR A 1 80 ? 4.879 -21.641 -7.82 1 94.69 80 TYR A C 1
ATOM 588 O O . TYR A 1 80 ? 5.445 -22.219 -6.887 1 94.69 80 TYR A O 1
ATOM 596 N N . SER A 1 81 ? 5.359 -21.547 -9.086 1 93.25 81 SER A N 1
ATOM 597 C CA . SER A 1 81 ? 6.672 -22.062 -9.453 1 93.25 81 SER A CA 1
ATOM 598 C C . SER A 1 81 ? 7.445 -21.062 -10.297 1 93.25 81 SER A C 1
ATOM 600 O O . SER A 1 81 ? 6.855 -20.156 -10.883 1 93.25 81 SER A O 1
ATOM 602 N N . ALA A 1 82 ? 8.797 -21.219 -10.211 1 90.88 82 ALA A N 1
ATOM 603 C CA . ALA A 1 82 ? 9.656 -20.312 -10.969 1 90.88 82 ALA A CA 1
ATOM 604 C C . ALA A 1 82 ? 11 -20.969 -11.273 1 90.88 82 ALA A C 1
ATOM 606 O O . ALA A 1 82 ? 11.25 -22.109 -10.875 1 90.88 82 ALA A O 1
ATOM 607 N N . TYR A 1 83 ? 11.742 -20.281 -12.109 1 90.44 83 TYR A N 1
ATOM 608 C CA . TYR A 1 83 ? 13.18 -20.484 -12.258 1 90.44 83 TYR A CA 1
ATOM 609 C C . TYR A 1 83 ? 13.961 -19.438 -11.492 1 90.44 83 TYR A C 1
ATOM 611 O O . TYR A 1 83 ? 14.297 -18.375 -12.047 1 90.44 83 TYR A O 1
ATOM 619 N N . PRO A 1 84 ? 14.336 -19.766 -10.305 1 89.62 84 PRO A N 1
ATOM 620 C CA . PRO A 1 84 ? 14.695 -18.719 -9.344 1 89.62 84 PRO A CA 1
ATOM 621 C C . PRO A 1 84 ? 15.852 -17.844 -9.828 1 89.62 84 PRO A C 1
ATOM 623 O O . PRO A 1 84 ? 15.789 -16.625 -9.734 1 89.62 84 PRO A O 1
ATOM 626 N N . PRO A 1 85 ? 16.938 -18.406 -10.352 1 88.69 85 PRO A N 1
ATOM 627 C CA . PRO A 1 85 ? 18.031 -17.516 -10.758 1 88.69 85 PRO A CA 1
ATOM 628 C C . PRO A 1 85 ? 17.609 -16.516 -11.828 1 88.69 85 PRO A C 1
ATOM 630 O O . PRO A 1 85 ? 17.906 -15.32 -11.719 1 88.69 85 PRO A O 1
ATOM 633 N N . LEU A 1 86 ? 16.875 -17 -12.789 1 92.5 86 LEU A N 1
ATOM 634 C CA . LEU A 1 86 ? 16.422 -16.125 -13.852 1 92.5 86 LEU A CA 1
ATOM 635 C C . LEU A 1 86 ? 15.336 -15.172 -13.344 1 92.5 86 LEU A C 1
ATOM 637 O O . LEU A 1 86 ? 15.352 -13.977 -13.664 1 92.5 86 LEU A O 1
ATOM 641 N N . THR A 1 87 ? 14.453 -15.688 -12.594 1 93.56 87 THR A N 1
ATOM 642 C CA . THR A 1 87 ? 13.344 -14.898 -12.055 1 93.56 87 THR A CA 1
ATOM 643 C C . THR A 1 87 ? 13.859 -13.758 -11.188 1 93.56 87 THR A C 1
ATOM 645 O O . THR A 1 87 ? 13.398 -12.617 -11.312 1 93.56 87 THR A O 1
ATOM 648 N N . LEU A 1 88 ? 14.828 -14.047 -10.391 1 93.62 88 LEU A N 1
ATOM 649 C CA . LEU A 1 88 ? 15.391 -13.031 -9.508 1 93.62 88 LEU A CA 1
ATOM 650 C C . LEU A 1 88 ? 16.094 -11.945 -10.312 1 93.62 88 LEU A C 1
ATOM 652 O O . LEU A 1 88 ? 16.031 -10.766 -9.969 1 93.62 88 LEU A O 1
ATOM 656 N N . ARG A 1 89 ? 16.766 -12.375 -11.305 1 94.56 89 ARG A N 1
ATOM 657 C CA . ARG A 1 89 ? 17.438 -11.398 -12.156 1 94.56 89 ARG A CA 1
ATOM 658 C C . ARG A 1 89 ? 16.438 -10.477 -12.836 1 94.56 89 ARG A C 1
ATOM 660 O O . ARG A 1 89 ? 16.641 -9.266 -12.891 1 94.56 89 ARG A O 1
ATOM 667 N N . THR A 1 90 ? 15.375 -11.055 -13.391 1 96.56 90 THR A N 1
ATOM 668 C CA . THR A 1 90 ? 14.328 -10.266 -14.023 1 96.56 90 THR A CA 1
ATOM 669 C C . THR A 1 90 ? 13.68 -9.312 -13.023 1 96.56 90 THR A C 1
ATOM 671 O O . THR A 1 90 ? 13.5 -8.125 -13.305 1 96.56 90 THR A O 1
ATOM 674 N N . MET A 1 91 ? 13.406 -9.82 -11.844 1 97 91 MET A N 1
ATOM 675 C CA . MET A 1 91 ? 12.812 -8.992 -10.789 1 97 91 MET A CA 1
ATOM 676 C C . MET A 1 91 ? 13.734 -7.844 -10.414 1 97 91 MET A C 1
ATOM 678 O O . MET A 1 91 ? 13.289 -6.711 -10.227 1 97 91 MET A O 1
ATOM 682 N N . SER A 1 92 ? 14.977 -8.141 -10.344 1 96.19 92 SER A N 1
ATOM 683 C CA . SER A 1 92 ? 15.961 -7.121 -10.008 1 96.19 92 SER A CA 1
ATOM 684 C C . SER A 1 92 ? 16.031 -6.035 -11.078 1 96.19 92 SER A C 1
ATOM 686 O O . SER A 1 92 ? 16.109 -4.848 -10.758 1 96.19 92 SER A O 1
ATOM 688 N N . SER A 1 93 ? 15.969 -6.457 -12.266 1 97.69 93 SER A N 1
ATOM 689 C CA . SER A 1 93 ? 16 -5.508 -13.375 1 97.69 93 SER A CA 1
ATOM 690 C C . SER A 1 93 ? 14.766 -4.617 -13.367 1 97.69 93 SER A C 1
ATOM 692 O O . SER A 1 93 ? 14.859 -3.408 -13.602 1 97.69 93 SER A O 1
ATOM 694 N N . ILE A 1 94 ? 13.648 -5.211 -13.109 1 98.31 94 ILE A N 1
ATOM 695 C CA . ILE A 1 94 ? 12.406 -4.453 -13.047 1 98.31 94 ILE A CA 1
ATOM 696 C C . ILE A 1 94 ? 12.469 -3.439 -11.906 1 98.31 94 ILE A C 1
ATOM 698 O O . ILE A 1 94 ? 12.172 -2.26 -12.102 1 98.31 94 ILE A O 1
ATOM 702 N N . ALA A 1 95 ? 12.945 -3.904 -10.773 1 97.81 95 ALA A N 1
ATOM 703 C CA . ALA A 1 95 ? 13.039 -3.027 -9.609 1 97.81 95 ALA A CA 1
ATOM 704 C C . ALA A 1 95 ? 13.984 -1.861 -9.875 1 97.81 95 ALA A C 1
ATOM 706 O O . ALA A 1 95 ? 13.664 -0.712 -9.562 1 97.81 95 ALA A O 1
ATOM 707 N N . ALA A 1 96 ? 15.086 -2.156 -10.469 1 96.94 96 ALA A N 1
ATOM 708 C CA . ALA A 1 96 ? 16.062 -1.12 -10.789 1 96.94 96 ALA A CA 1
ATOM 709 C C . ALA A 1 96 ? 15.484 -0.103 -11.773 1 96.94 96 ALA A C 1
ATOM 711 O O . ALA A 1 96 ? 15.703 1.102 -11.625 1 96.94 96 ALA A O 1
ATOM 712 N N . SER A 1 97 ? 14.773 -0.567 -12.742 1 98.12 97 SER A N 1
ATOM 713 C CA . SER A 1 97 ? 14.172 0.324 -13.727 1 98.12 97 SER A CA 1
ATOM 714 C C . SER A 1 97 ? 13.141 1.241 -13.078 1 98.12 97 SER A C 1
ATOM 716 O O . SER A 1 97 ? 13.016 2.41 -13.453 1 98.12 97 SER A O 1
ATOM 718 N N . MET A 1 98 ? 12.359 0.72 -12.133 1 98.31 98 MET A N 1
ATOM 719 C CA . MET A 1 98 ? 11.375 1.532 -11.43 1 98.31 98 MET A CA 1
ATOM 720 C C . MET A 1 98 ? 12.055 2.643 -10.633 1 98.31 98 MET A C 1
ATOM 722 O O . MET A 1 98 ? 11.57 3.777 -10.609 1 98.31 98 MET A O 1
ATOM 726 N N . VAL A 1 99 ? 13.141 2.287 -9.984 1 97.38 99 VAL A N 1
ATOM 727 C CA . VAL A 1 99 ? 13.883 3.258 -9.188 1 97.38 99 VAL A CA 1
ATOM 728 C C . VAL A 1 99 ? 14.375 4.391 -10.078 1 97.38 99 VAL A C 1
ATOM 730 O O . VAL A 1 99 ? 14.211 5.57 -9.75 1 97.38 99 VAL A O 1
ATOM 733 N N . GLU A 1 100 ? 14.914 4.047 -11.148 1 96.88 100 GLU A N 1
ATOM 734 C CA . GLU A 1 100 ? 15.469 5.035 -12.07 1 96.88 100 GLU A CA 1
ATOM 735 C C . GLU A 1 100 ? 14.375 5.887 -12.695 1 96.88 100 GLU A C 1
ATOM 737 O O . GLU A 1 100 ? 14.445 7.117 -12.688 1 96.88 100 GLU A O 1
ATOM 742 N N . LYS A 1 101 ? 13.336 5.258 -13.195 1 98.25 101 LYS A N 1
ATOM 743 C CA . LYS A 1 101 ? 12.273 5.922 -13.945 1 98.25 101 LYS A CA 1
ATOM 744 C C . LYS A 1 101 ? 11.484 6.875 -13.055 1 98.25 101 LYS A C 1
ATOM 746 O O . LYS A 1 101 ? 11.094 7.961 -13.492 1 98.25 101 LYS A O 1
ATOM 751 N N . HIS A 1 102 ? 11.289 6.465 -11.812 1 98.5 102 HIS A N 1
ATOM 752 C CA . HIS A 1 102 ? 10.367 7.219 -10.969 1 98.5 102 HIS A CA 1
ATOM 753 C C . HIS A 1 102 ? 11.109 7.898 -9.82 1 98.5 102 HIS A C 1
ATOM 755 O O . HIS A 1 102 ? 10.484 8.477 -8.93 1 98.5 102 HIS A O 1
ATOM 761 N N . LYS A 1 103 ? 12.445 7.812 -9.797 1 97.12 103 LYS A N 1
ATOM 762 C CA . LYS A 1 103 ? 13.281 8.453 -8.781 1 97.12 103 LYS A CA 1
ATOM 763 C C . LYS A 1 103 ? 12.852 8.031 -7.379 1 97.12 103 LYS A C 1
ATOM 765 O O . LYS A 1 103 ? 12.641 8.883 -6.512 1 97.12 103 LYS A O 1
ATOM 770 N N . LEU A 1 104 ? 12.758 6.738 -7.207 1 98.12 104 LEU A N 1
ATOM 771 C CA . LEU A 1 104 ? 12.383 6.18 -5.914 1 98.12 104 LEU A CA 1
ATOM 772 C C . LEU A 1 104 ? 13.547 6.246 -4.934 1 98.12 104 LEU A C 1
ATOM 774 O O . LEU A 1 104 ? 14.711 6.211 -5.34 1 98.12 104 LEU A O 1
ATOM 778 N N . THR A 1 105 ? 13.234 6.379 -3.664 1 97.25 105 THR A N 1
ATOM 779 C CA . THR A 1 105 ? 14.258 6.238 -2.639 1 97.25 105 THR A CA 1
ATOM 780 C C . THR A 1 105 ? 14.492 4.77 -2.303 1 97.25 105 THR A C 1
ATOM 782 O O . THR A 1 105 ? 15.586 4.395 -1.86 1 97.25 105 THR A O 1
ATOM 785 N N . ALA A 1 106 ? 13.484 3.947 -2.5 1 97.69 106 ALA A N 1
ATOM 786 C CA . ALA A 1 106 ? 13.633 2.523 -2.205 1 97.69 106 ALA A CA 1
ATOM 787 C C . ALA A 1 106 ? 12.516 1.714 -2.859 1 97.69 106 ALA A C 1
ATOM 789 O O . ALA A 1 106 ? 11.453 2.254 -3.184 1 97.69 106 ALA A O 1
ATOM 790 N N . ILE A 1 107 ? 12.766 0.445 -3.023 1 98.38 107 ILE A N 1
ATOM 791 C CA . ILE A 1 107 ? 11.773 -0.505 -3.512 1 98.38 107 ILE A CA 1
ATOM 792 C C . ILE A 1 107 ? 12.047 -1.886 -2.918 1 98.38 107 ILE A C 1
ATOM 794 O O . ILE A 1 107 ? 13.203 -2.277 -2.744 1 98.38 107 ILE A O 1
ATOM 798 N N . SER A 1 108 ? 11 -2.578 -2.582 1 98.44 108 SER A N 1
ATOM 799 C CA . SER A 1 108 ? 11.039 -3.961 -2.117 1 98.44 108 SER A CA 1
ATOM 800 C C . SER A 1 108 ? 10.023 -4.82 -2.861 1 98.44 108 SER A C 1
ATOM 802 O O . SER A 1 108 ? 8.836 -4.492 -2.9 1 98.44 108 SER A O 1
ATOM 804 N N . LEU A 1 109 ? 10.469 -5.824 -3.479 1 98.19 109 LEU A N 1
ATOM 805 C CA . LEU A 1 109 ? 9.672 -6.738 -4.293 1 98.19 109 LEU A CA 1
ATOM 806 C C . LEU A 1 109 ? 9.938 -8.188 -3.902 1 98.19 109 LEU A C 1
ATOM 808 O O . LEU A 1 109 ? 11.023 -8.711 -4.148 1 98.19 109 LEU A O 1
ATOM 812 N N . ILE A 1 110 ? 8.93 -8.867 -3.312 1 98 110 ILE A N 1
ATOM 813 C CA . ILE A 1 110 ? 9.102 -10.227 -2.822 1 98 110 ILE A CA 1
ATOM 814 C C . ILE A 1 110 ? 7.957 -11.102 -3.316 1 98 110 ILE A C 1
ATOM 816 O O . ILE A 1 110 ? 6.793 -10.703 -3.264 1 98 110 ILE A O 1
ATOM 820 N N . HIS A 1 111 ? 8.266 -12.227 -3.75 1 97.94 111 HIS A N 1
ATOM 821 C CA . HIS A 1 111 ? 7.273 -13.203 -4.207 1 97.94 111 HIS A CA 1
ATOM 822 C C . HIS A 1 111 ? 7.457 -14.547 -3.51 1 97.94 111 HIS A C 1
ATOM 824 O O . HIS A 1 111 ? 8.586 -15.008 -3.328 1 97.94 111 HIS A O 1
ATOM 830 N N . ARG A 1 112 ? 6.371 -15.055 -3.117 1 97.75 112 ARG A N 1
ATOM 831 C CA . ARG A 1 112 ? 6.348 -16.359 -2.475 1 97.75 112 ARG A CA 1
ATOM 832 C C . ARG A 1 112 ? 6.168 -17.469 -3.506 1 97.75 112 ARG A C 1
ATOM 834 O O . ARG A 1 112 ? 5.371 -17.344 -4.438 1 97.75 112 ARG A O 1
ATOM 841 N N . LEU A 1 113 ? 6.91 -18.562 -3.414 1 96 113 LEU A N 1
ATOM 842 C CA . LEU A 1 113 ? 6.773 -19.766 -4.23 1 96 113 LEU A CA 1
ATOM 843 C C . LEU A 1 113 ? 6.117 -20.891 -3.434 1 96 113 LEU A C 1
ATOM 845 O O . LEU A 1 113 ? 5.949 -20.781 -2.217 1 96 113 LEU A O 1
ATOM 849 N N . GLY A 1 114 ? 5.707 -21.938 -4.121 1 96.38 114 GLY A N 1
ATOM 850 C CA . GLY A 1 114 ? 5.016 -23.031 -3.473 1 96.38 114 GLY A CA 1
ATOM 851 C C . GLY A 1 114 ? 3.555 -22.734 -3.189 1 96.38 114 GLY A C 1
ATOM 852 O O . GLY A 1 114 ? 2.918 -21.969 -3.92 1 96.38 114 GLY A O 1
ATOM 853 N N . GLU A 1 115 ? 3.088 -23.406 -2.164 1 96.94 115 GLU A N 1
ATOM 854 C CA . GLU A 1 115 ? 1.674 -23.281 -1.824 1 96.94 115 GLU A CA 1
ATOM 855 C C . GLU A 1 115 ? 1.408 -21.984 -1.051 1 96.94 115 GLU A C 1
ATOM 857 O O . GLU A 1 115 ? 2.129 -21.672 -0.104 1 96.94 115 GLU A O 1
ATOM 862 N N . VAL A 1 116 ? 0.405 -21.312 -1.509 1 98.12 116 VAL A N 1
ATOM 863 C CA . VAL A 1 116 ? -0.056 -20.109 -0.825 1 98.12 116 VAL A CA 1
ATOM 864 C C . VAL A 1 116 ? -1.53 -20.25 -0.456 1 98.12 116 VAL A C 1
ATOM 866 O O . VAL A 1 116 ? -2.406 -20.141 -1.317 1 98.12 116 VAL A O 1
ATOM 869 N N . PRO A 1 117 ? -1.826 -20.469 0.802 1 97.56 117 PRO A N 1
ATOM 870 C CA . PRO A 1 117 ? -3.205 -20.672 1.252 1 97.56 117 PRO A CA 1
ATOM 871 C C . PRO A 1 117 ? -4.078 -19.438 1.056 1 97.56 117 PRO A C 1
ATOM 873 O O . PRO A 1 117 ? -3.557 -18.328 0.842 1 97.56 117 PRO A O 1
ATOM 876 N N . ILE A 1 118 ? -5.355 -19.609 1.162 1 96.88 118 ILE A N 1
ATOM 877 C CA . ILE A 1 118 ? -6.34 -18.531 1.099 1 96.88 118 ILE A CA 1
ATOM 878 C C . ILE A 1 118 ? -5.988 -17.453 2.111 1 96.88 118 ILE A C 1
ATOM 880 O O . ILE A 1 118 ? -5.633 -17.75 3.254 1 96.88 118 ILE A O 1
ATOM 884 N N . GLY A 1 119 ? -6.012 -16.297 1.67 1 96.81 119 GLY A N 1
ATOM 885 C CA . GLY A 1 119 ? -5.82 -15.164 2.566 1 96.81 119 GLY A CA 1
ATOM 886 C C . GLY A 1 119 ? -4.363 -14.773 2.727 1 96.81 119 GLY A C 1
ATOM 887 O O . GLY A 1 119 ? -4.055 -13.719 3.287 1 96.81 119 GLY A O 1
ATOM 888 N N . GLU A 1 120 ? -3.459 -15.594 2.254 1 97.94 120 GLU A N 1
ATOM 889 C CA . GLU A 1 120 ? -2.039 -15.289 2.396 1 97.94 120 GLU A CA 1
ATOM 890 C C . GLU A 1 120 ? -1.485 -14.625 1.136 1 97.94 120 GLU A C 1
ATOM 892 O O . GLU A 1 120 ? -2.059 -14.766 0.053 1 97.94 120 GLU A O 1
ATOM 897 N N . GLU A 1 121 ? -0.383 -13.945 1.312 1 98.56 121 GLU A N 1
ATOM 898 C CA . GLU A 1 121 ? 0.176 -13.133 0.235 1 98.56 121 GLU A CA 1
ATOM 899 C C . GLU A 1 121 ? 1.141 -13.945 -0.624 1 98.56 121 GLU A C 1
ATOM 901 O O . GLU A 1 121 ? 1.968 -14.695 -0.099 1 98.56 121 GLU A O 1
ATOM 906 N N . SER A 1 122 ? 1.022 -13.789 -1.907 1 98.5 122 SER A N 1
ATOM 907 C CA . SER A 1 122 ? 1.957 -14.406 -2.84 1 98.5 122 SER A CA 1
ATOM 908 C C . SER A 1 122 ? 2.99 -13.398 -3.338 1 98.5 122 SER A C 1
ATOM 910 O O . SER A 1 122 ? 4.078 -13.781 -3.775 1 98.5 122 SER A O 1
ATOM 912 N N . ILE A 1 123 ? 2.652 -12.133 -3.285 1 98.81 123 ILE A N 1
ATOM 913 C CA . ILE A 1 123 ? 3.562 -11.102 -3.766 1 98.81 123 ILE A CA 1
ATOM 914 C C . ILE A 1 123 ? 3.365 -9.82 -2.951 1 98.81 123 ILE A C 1
ATOM 916 O O . ILE A 1 123 ? 2.234 -9.469 -2.613 1 98.81 123 ILE A O 1
ATOM 920 N N . LEU A 1 124 ? 4.438 -9.188 -2.617 1 98.81 124 LEU A N 1
ATOM 921 C CA . LEU A 1 124 ? 4.465 -7.871 -1.994 1 98.81 124 LEU A CA 1
ATOM 922 C C . LEU A 1 124 ? 5.336 -6.91 -2.799 1 98.81 124 LEU A C 1
ATOM 924 O O . LEU A 1 124 ? 6.453 -7.254 -3.189 1 98.81 124 LEU A O 1
ATOM 928 N N . VAL A 1 125 ? 4.809 -5.773 -3.098 1 98.88 125 VAL A N 1
ATOM 929 C CA . VAL A 1 125 ? 5.535 -4.664 -3.705 1 98.88 125 VAL A CA 1
ATOM 930 C C . VAL A 1 125 ? 5.426 -3.428 -2.818 1 98.88 125 VAL A C 1
ATOM 932 O O . VAL A 1 125 ? 4.32 -2.996 -2.477 1 98.88 125 VAL A O 1
ATOM 935 N N . ALA A 1 126 ? 6.512 -2.928 -2.439 1 98.88 126 ALA A N 1
ATOM 936 C CA . ALA A 1 126 ? 6.539 -1.655 -1.722 1 98.88 126 ALA A CA 1
ATOM 937 C C . ALA A 1 126 ? 7.516 -0.68 -2.373 1 98.88 126 ALA A C 1
ATOM 939 O O . ALA A 1 126 ? 8.625 -1.064 -2.758 1 98.88 126 ALA A O 1
ATOM 940 N N . VAL A 1 127 ? 7.094 0.533 -2.506 1 98.88 127 VAL A N 1
ATOM 941 C CA . VAL A 1 127 ? 7.961 1.568 -3.059 1 98.88 127 VAL A CA 1
ATOM 942 C C . VAL A 1 127 ? 7.898 2.816 -2.182 1 98.88 127 VAL A C 1
ATOM 944 O O . VAL A 1 127 ? 6.875 3.09 -1.553 1 98.88 127 VAL A O 1
ATOM 947 N N . ALA A 1 128 ? 8.938 3.508 -2.117 1 98.75 128 ALA A N 1
ATOM 948 C CA . ALA A 1 128 ? 9.031 4.777 -1.404 1 98.75 128 ALA A CA 1
ATOM 949 C C . ALA A 1 128 ? 9.57 5.879 -2.311 1 98.75 128 ALA A C 1
ATOM 951 O O . ALA A 1 128 ? 10.469 5.645 -3.121 1 98.75 128 ALA A O 1
ATOM 952 N N . ALA A 1 129 ? 9 7.047 -2.184 1 98.56 129 ALA A N 1
ATOM 953 C CA . ALA A 1 129 ? 9.398 8.219 -2.957 1 98.56 129 ALA A CA 1
ATOM 954 C C . ALA A 1 129 ? 9.203 9.5 -2.152 1 98.56 129 ALA A C 1
ATOM 956 O O . ALA A 1 129 ? 8.43 9.523 -1.189 1 98.56 129 ALA A O 1
ATOM 957 N N . PRO A 1 130 ? 9.898 10.492 -2.574 1 97.12 130 PRO A N 1
ATOM 958 C CA . PRO A 1 130 ? 9.688 11.773 -1.887 1 97.12 130 PRO A CA 1
ATOM 959 C C . PRO A 1 130 ? 8.25 12.273 -1.994 1 97.12 130 PRO A C 1
ATOM 961 O O . PRO A 1 130 ? 7.73 12.867 -1.049 1 97.12 130 PRO A O 1
ATOM 964 N N . HIS A 1 131 ? 7.562 11.961 -3.061 1 97.69 131 HIS A N 1
ATOM 965 C CA . HIS A 1 131 ? 6.203 12.445 -3.279 1 97.69 131 HIS A CA 1
ATOM 966 C C . HIS A 1 131 ? 5.289 11.32 -3.756 1 97.69 131 HIS A C 1
ATOM 968 O O . HIS A 1 131 ? 5.75 10.367 -4.395 1 97.69 131 HIS A O 1
ATOM 974 N N . ARG A 1 132 ? 4.008 11.578 -3.514 1 98.5 132 ARG A N 1
ATOM 975 C CA . ARG A 1 132 ? 3.055 10.477 -3.619 1 98.5 132 ARG A CA 1
ATOM 976 C C . ARG A 1 132 ? 2.816 10.102 -5.078 1 98.5 132 ARG A C 1
ATOM 978 O O . ARG A 1 132 ? 2.592 8.93 -5.391 1 98.5 132 ARG A O 1
ATOM 985 N N . LYS A 1 133 ? 2.852 11.008 -6.023 1 98.44 133 LYS A N 1
ATOM 986 C CA . LYS A 1 133 ? 2.566 10.711 -7.426 1 98.44 133 LYS A CA 1
ATOM 987 C C . LYS A 1 133 ? 3.541 9.672 -7.977 1 98.44 133 LYS A C 1
ATOM 989 O O . LYS A 1 133 ? 3.127 8.703 -8.617 1 98.44 133 LYS A O 1
ATOM 994 N N . ALA A 1 134 ? 4.805 9.914 -7.699 1 98.69 134 ALA A N 1
ATOM 995 C CA . ALA A 1 134 ? 5.824 8.969 -8.148 1 98.69 134 ALA A CA 1
ATOM 996 C C . ALA A 1 134 ? 5.609 7.598 -7.516 1 98.69 134 ALA A C 1
ATOM 998 O O . ALA A 1 134 ? 5.758 6.57 -8.18 1 98.69 134 ALA A O 1
ATOM 999 N N . ALA A 1 135 ? 5.277 7.527 -6.289 1 98.88 135 ALA A N 1
ATOM 1000 C CA . ALA A 1 135 ? 5.082 6.266 -5.582 1 98.88 135 ALA A CA 1
ATOM 1001 C C . ALA A 1 135 ? 3.895 5.496 -6.156 1 98.88 135 ALA A C 1
ATOM 1003 O O . ALA A 1 135 ? 3.986 4.289 -6.395 1 98.88 135 ALA A O 1
ATOM 1004 N N . TRP A 1 136 ? 2.77 6.211 -6.387 1 98.88 136 TRP A N 1
ATOM 1005 C CA . TRP A 1 136 ? 1.598 5.578 -6.98 1 98.88 136 TRP A CA 1
ATOM 1006 C C . TRP A 1 136 ? 1.936 4.973 -8.344 1 98.88 136 TRP A C 1
ATOM 1008 O O . TRP A 1 136 ? 1.649 3.799 -8.594 1 98.88 136 TRP A O 1
ATOM 1018 N N . ARG A 1 137 ? 2.562 5.742 -9.156 1 98.75 137 ARG A N 1
ATOM 1019 C CA . ARG A 1 137 ? 2.871 5.301 -10.508 1 98.75 137 ARG A CA 1
ATOM 1020 C C . ARG A 1 137 ? 3.834 4.117 -10.492 1 98.75 137 ARG A C 1
ATOM 1022 O O . ARG A 1 137 ? 3.617 3.127 -11.195 1 98.75 137 ARG A O 1
ATOM 1029 N N . ALA A 1 138 ? 4.863 4.246 -9.711 1 98.88 138 ALA A N 1
ATOM 1030 C CA . ALA A 1 138 ? 5.883 3.203 -9.648 1 98.88 138 ALA A CA 1
ATOM 1031 C C . ALA A 1 138 ? 5.301 1.894 -9.125 1 98.88 138 ALA A C 1
ATOM 1033 O O . ALA A 1 138 ? 5.59 0.82 -9.656 1 98.88 138 ALA A O 1
ATOM 1034 N N . GLY A 1 139 ? 4.496 1.986 -8.078 1 98.88 139 GLY A N 1
ATOM 1035 C CA . GLY A 1 139 ? 3.912 0.783 -7.512 1 98.88 139 GLY A CA 1
ATOM 1036 C C . GLY A 1 139 ? 3.062 0.008 -8.5 1 98.88 139 GLY A C 1
ATOM 1037 O O . GLY A 1 139 ? 3.248 -1.198 -8.68 1 98.88 139 GLY A O 1
ATOM 1038 N N . GLU A 1 140 ? 2.168 0.716 -9.078 1 98.88 140 GLU A N 1
ATOM 1039 C CA . GLU A 1 140 ? 1.266 0.067 -10.031 1 98.88 140 GLU A CA 1
ATOM 1040 C C . GLU A 1 140 ? 2.023 -0.445 -11.25 1 98.88 140 GLU A C 1
ATOM 1042 O O . GLU A 1 140 ? 1.833 -1.588 -11.672 1 98.88 140 GLU A O 1
ATOM 1047 N N . GLU A 1 141 ? 2.867 0.372 -11.797 1 98.88 141 GLU A N 1
ATOM 1048 C CA . GLU A 1 141 ? 3.639 -0.03 -12.969 1 98.88 141 GLU A CA 1
ATOM 1049 C C . GLU A 1 141 ? 4.523 -1.234 -12.664 1 98.88 141 GLU A C 1
ATOM 1051 O O . GLU A 1 141 ? 4.613 -2.164 -13.461 1 98.88 141 GLU A O 1
ATOM 1056 N N . CYS A 1 142 ? 5.16 -1.224 -11.547 1 98.88 142 CYS A N 1
ATOM 1057 C CA . CYS A 1 142 ? 6.016 -2.338 -11.156 1 98.88 142 CYS A CA 1
ATOM 1058 C C . CYS A 1 142 ? 5.246 -3.65 -11.172 1 98.88 142 CYS A C 1
ATOM 1060 O O . CYS A 1 142 ? 5.688 -4.629 -11.773 1 98.88 142 CYS A O 1
ATOM 1062 N N . LEU A 1 143 ? 4.109 -3.631 -10.531 1 98.88 143 LEU A N 1
ATOM 1063 C CA . LEU A 1 143 ? 3.309 -4.848 -10.469 1 98.88 143 LEU A CA 1
ATOM 1064 C C . LEU A 1 143 ? 2.924 -5.32 -11.867 1 98.88 143 LEU A C 1
ATOM 1066 O O . LEU A 1 143 ? 3.008 -6.516 -12.164 1 98.88 143 LEU A O 1
ATOM 1070 N N . GLU A 1 144 ? 2.535 -4.395 -12.695 1 98.56 144 GLU A N 1
ATOM 1071 C CA . GLU A 1 144 ? 2.104 -4.762 -14.039 1 98.56 144 GLU A CA 1
ATOM 1072 C C . GLU A 1 144 ? 3.252 -5.363 -14.844 1 98.56 144 GLU A C 1
ATOM 1074 O O . GLU A 1 144 ? 3.07 -6.363 -15.539 1 98.56 144 GLU A O 1
ATOM 1079 N N . VAL A 1 145 ? 4.379 -4.754 -14.766 1 98.56 145 VAL A N 1
ATOM 1080 C CA . VAL A 1 145 ? 5.535 -5.266 -15.492 1 98.56 145 VAL A CA 1
ATOM 1081 C C . VAL A 1 145 ? 5.938 -6.629 -14.938 1 98.56 145 VAL A C 1
ATOM 1083 O O . VAL A 1 145 ? 6.301 -7.531 -15.688 1 98.56 145 VAL A O 1
ATOM 1086 N N . VAL A 1 146 ? 5.895 -6.809 -13.609 1 98.31 146 VAL A N 1
ATOM 1087 C CA . VAL A 1 146 ? 6.203 -8.086 -12.977 1 98.31 146 VAL A CA 1
ATOM 1088 C C . VAL A 1 146 ? 5.262 -9.172 -13.508 1 98.31 146 VAL A C 1
ATOM 1090 O O . VAL A 1 146 ? 5.711 -10.25 -13.898 1 98.31 146 VAL A O 1
ATOM 1093 N N . LYS A 1 147 ? 4.004 -8.852 -13.539 1 97.12 147 LYS A N 1
ATOM 1094 C CA . LYS A 1 147 ? 3.018 -9.82 -14 1 97.12 147 LYS A CA 1
ATOM 1095 C C . LYS A 1 147 ? 3.219 -10.148 -15.477 1 97.12 147 LYS A C 1
ATOM 1097 O O . LYS A 1 147 ? 2.938 -11.266 -15.922 1 97.12 147 LYS A O 1
ATOM 1102 N N . GLU A 1 148 ? 3.762 -9.242 -16.172 1 96.94 148 GLU A N 1
ATOM 1103 C CA . GLU A 1 148 ? 3.945 -9.406 -17.609 1 96.94 148 GLU A CA 1
ATOM 1104 C C . GLU A 1 148 ? 5.238 -10.148 -17.922 1 96.94 148 GLU A C 1
ATOM 1106 O O . GLU A 1 148 ? 5.273 -10.992 -18.828 1 96.94 148 GLU A O 1
ATOM 1111 N N . LYS A 1 149 ? 6.254 -9.883 -17.156 1 96.88 149 LYS A N 1
ATOM 1112 C CA . LYS A 1 149 ? 7.582 -10.234 -17.641 1 96.88 149 LYS A CA 1
ATOM 1113 C C . LYS A 1 149 ? 8.219 -11.32 -16.781 1 96.88 149 LYS A C 1
ATOM 1115 O O . LYS A 1 149 ? 9.156 -12 -17.219 1 96.88 149 LYS A O 1
ATOM 1120 N N . VAL A 1 150 ? 7.832 -11.438 -15.555 1 96 150 VAL A N 1
ATOM 1121 C CA . VAL A 1 150 ? 8.555 -12.312 -14.641 1 96 150 VAL A CA 1
ATOM 1122 C C . VAL A 1 150 ? 8.164 -13.766 -14.898 1 96 150 VAL A C 1
ATOM 1124 O O . VAL A 1 150 ? 6.988 -14.07 -15.125 1 96 150 VAL A O 1
ATOM 1127 N N . GLU A 1 151 ? 9.102 -14.711 -14.844 1 94.12 151 GLU A N 1
ATOM 1128 C CA . GLU A 1 151 ? 8.93 -16.125 -15.141 1 94.12 151 GLU A CA 1
ATOM 1129 C C . GLU A 1 151 ? 8.367 -16.875 -13.938 1 94.12 151 GLU A C 1
ATOM 1131 O O . GLU A 1 151 ? 9.023 -17.766 -13.383 1 94.12 151 GLU A O 1
ATOM 1136 N N . ILE A 1 152 ? 7.227 -16.562 -13.516 1 93.56 152 ILE A N 1
ATOM 1137 C CA . ILE A 1 152 ? 6.516 -17.234 -12.438 1 93.56 152 ILE A CA 1
ATOM 1138 C C . ILE A 1 152 ? 5.184 -17.781 -12.953 1 93.56 152 ILE A C 1
ATOM 1140 O O . ILE A 1 152 ? 4.445 -17.062 -13.648 1 93.56 152 ILE A O 1
ATOM 1144 N N . TRP A 1 153 ? 4.867 -19 -12.609 1 92.5 153 TRP A N 1
ATOM 1145 C CA . TRP A 1 153 ? 3.619 -19.641 -13 1 92.5 153 TRP A CA 1
ATOM 1146 C C . TRP A 1 153 ? 2.748 -19.938 -11.781 1 92.5 153 TRP A C 1
ATOM 1148 O O . TRP A 1 153 ? 3.26 -20.281 -10.711 1 92.5 153 TRP A O 1
ATOM 1158 N N . LYS A 1 154 ? 1.494 -19.812 -12 1 93.38 154 LYS A N 1
ATOM 1159 C CA . LYS A 1 154 ? 0.556 -20.094 -10.922 1 93.38 154 LYS A CA 1
ATOM 1160 C C . LYS A 1 154 ? -0.419 -21.188 -11.312 1 93.38 154 LYS A C 1
ATOM 1162 O O . LYS A 1 154 ? -0.829 -21.281 -12.469 1 93.38 154 LYS A O 1
ATOM 1167 N N . LYS A 1 155 ? -0.78 -21.984 -10.367 1 91.62 155 LYS A N 1
ATOM 1168 C CA . LYS A 1 155 ? -1.798 -23.031 -10.5 1 91.62 155 LYS A CA 1
ATOM 1169 C C . LYS A 1 155 ? -2.898 -22.859 -9.461 1 91.62 155 LYS A C 1
ATOM 1171 O O . LYS A 1 155 ? -2.615 -22.719 -8.266 1 91.62 155 LYS A O 1
ATOM 1176 N N . GLU A 1 156 ? -4.133 -22.844 -9.945 1 89.88 156 GLU A N 1
ATOM 1177 C CA . GLU A 1 156 ? -5.281 -22.844 -9.047 1 89.88 156 GLU A CA 1
ATOM 1178 C C . GLU A 1 156 ? -5.605 -24.266 -8.578 1 89.88 156 GLU A C 1
ATOM 1180 O O . GLU A 1 156 ? -5.84 -25.156 -9.398 1 89.88 156 GLU A O 1
ATOM 1185 N N . GLU A 1 157 ? -5.602 -24.422 -7.309 1 90.06 157 GLU A N 1
ATOM 1186 C CA . GLU A 1 157 ? -6.043 -25.672 -6.73 1 90.06 157 GLU A CA 1
ATOM 1187 C C . GLU A 1 157 ? -7.445 -25.547 -6.133 1 90.06 157 GLU A C 1
ATOM 1189 O O . GLU A 1 157 ? -7.656 -24.797 -5.188 1 90.06 157 GLU A O 1
ATOM 1194 N N . PHE A 1 158 ? -8.359 -26.359 -6.68 1 88.62 158 PHE A N 1
ATOM 1195 C CA . PHE A 1 158 ? -9.75 -26.219 -6.258 1 88.62 158 PHE A CA 1
ATOM 1196 C C . PHE A 1 158 ? -10.07 -27.203 -5.125 1 88.62 158 PHE A C 1
ATOM 1198 O O . PHE A 1 158 ? -9.398 -28.219 -4.969 1 88.62 158 PHE A O 1
ATOM 1205 N N . ALA A 1 159 ? -11.078 -26.828 -4.344 1 84.69 159 ALA A N 1
ATOM 1206 C CA . ALA A 1 159 ? -11.469 -27.625 -3.18 1 84.69 159 ALA A CA 1
ATOM 1207 C C . ALA A 1 159 ? -11.992 -29 -3.598 1 84.69 159 ALA A C 1
ATOM 1209 O O . ALA A 1 159 ? -11.898 -29.953 -2.838 1 84.69 159 ALA A O 1
ATOM 1210 N N . ASP A 1 160 ? -12.492 -29.031 -4.715 1 81.75 160 ASP A N 1
ATOM 1211 C CA . ASP A 1 160 ? -13.055 -30.297 -5.188 1 81.75 160 ASP A CA 1
ATOM 1212 C C . ASP A 1 160 ? -11.969 -31.188 -5.801 1 81.75 160 ASP A C 1
ATOM 1214 O O . ASP A 1 160 ? -12.258 -32.281 -6.281 1 81.75 160 ASP A O 1
ATOM 1218 N N . GLY A 1 161 ? -10.773 -30.859 -5.586 1 70.75 161 GLY A N 1
ATOM 1219 C CA . GLY A 1 161 ? -9.656 -31.703 -5.98 1 70.75 161 GLY A CA 1
ATOM 1220 C C . GLY A 1 161 ? -9.18 -31.438 -7.398 1 70.75 161 GLY A C 1
ATOM 1221 O O . GLY A 1 161 ? -8.164 -31.984 -7.832 1 70.75 161 GLY A O 1
ATOM 1222 N N . GLU A 1 162 ? -9.883 -30.719 -8.273 1 62.56 162 GLU A N 1
ATOM 1223 C CA . GLU A 1 162 ? -9.445 -30.469 -9.648 1 62.56 162 GLU A CA 1
ATOM 1224 C C . GLU A 1 162 ? -8.492 -29.281 -9.711 1 62.56 162 GLU A C 1
ATOM 1226 O O . GLU A 1 162 ? -8.664 -28.297 -8.992 1 62.56 162 GLU A O 1
ATOM 1231 N N . GLY A 1 163 ? -7.211 -29.438 -9.828 1 59.09 163 GLY A N 1
ATOM 1232 C CA . GLY A 1 163 ? -6.281 -28.328 -9.984 1 59.09 163 GLY A CA 1
ATOM 1233 C C . GLY A 1 163 ? -6.121 -2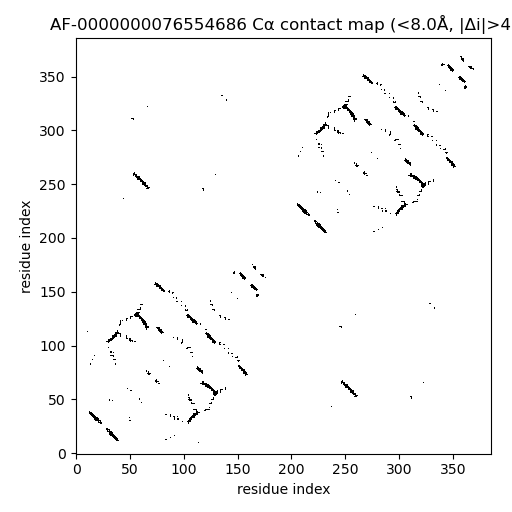7.859 -11.422 1 59.09 163 GLY A C 1
ATOM 1234 O O . GLY A 1 163 ? -6.145 -28.688 -12.344 1 59.09 163 GLY A O 1
ATOM 1235 N N . VAL A 1 164 ? -6.551 -26.625 -11.828 1 58 164 VAL A N 1
ATOM 1236 C CA . VAL A 1 164 ? -6.309 -26.094 -13.172 1 58 164 VAL A CA 1
ATOM 1237 C C . VAL A 1 164 ? -5.121 -25.125 -13.141 1 58 164 VAL A C 1
ATOM 1239 O O . VAL A 1 164 ? -5.062 -24.234 -12.305 1 58 164 VAL A O 1
ATOM 1242 N N . TRP A 1 165 ? -4.059 -25.469 -13.742 1 53.12 165 TRP A N 1
ATOM 1243 C CA . TRP A 1 165 ? -2.877 -24.609 -13.852 1 53.12 165 TRP A CA 1
ATOM 1244 C C . TRP A 1 165 ? -3.162 -23.391 -14.711 1 53.12 165 TRP A C 1
ATOM 1246 O O . TRP A 1 165 ? -3.824 -23.5 -15.75 1 53.12 165 TRP A O 1
ATOM 1256 N N . ARG A 1 166 ? -3.262 -22.234 -14.188 1 50.84 166 ARG A N 1
ATOM 1257 C CA . ARG A 1 166 ? -3.357 -21.047 -15.031 1 50.84 166 ARG A CA 1
ATOM 1258 C C . ARG A 1 166 ? -2.016 -20.328 -15.117 1 50.84 166 ARG A C 1
ATOM 1260 O O . ARG A 1 166 ? -1.295 -20.219 -14.125 1 50.84 166 ARG A O 1
ATOM 1267 N N . GLU A 1 167 ? -1.388 -20.219 -16.297 1 45.06 167 GLU A N 1
ATOM 1268 C CA . GLU A 1 167 ? -0.177 -19.438 -16.531 1 45.06 167 GLU A CA 1
ATOM 1269 C C . GLU A 1 167 ? -0.432 -17.953 -16.312 1 45.06 167 GLU A C 1
ATOM 1271 O O . GLU A 1 167 ? -1.526 -17.453 -16.594 1 45.06 167 GLU A O 1
ATOM 1276 N N . ASN A 1 168 ? 0.225 -17.469 -15.422 1 42.47 168 ASN A N 1
ATOM 1277 C CA . ASN A 1 168 ? 0.11 -16.031 -15.289 1 42.47 168 ASN A CA 1
ATOM 1278 C C . ASN A 1 168 ? 0.192 -15.32 -16.641 1 42.47 168 ASN A C 1
ATOM 1280 O O . ASN A 1 168 ? 0.101 -14.094 -16.719 1 42.47 168 ASN A O 1
ATOM 1284 N N . ARG A 1 169 ? 0.898 -15.867 -17.781 1 35.44 169 ARG A N 1
ATOM 1285 C CA . ARG A 1 169 ? 1.132 -15.008 -18.938 1 35.44 169 ARG A CA 1
ATOM 1286 C C . ARG A 1 169 ? -0.179 -14.664 -19.625 1 35.44 169 ARG A C 1
ATOM 1288 O O . ARG A 1 169 ? -1.152 -15.414 -19.547 1 35.44 169 ARG A O 1
ATOM 1295 N N . ALA A 1 170 ? -0.389 -13.539 -20.141 1 32.56 170 ALA A N 1
ATOM 1296 C CA . ALA A 1 170 ? -1.36 -13.195 -21.172 1 32.56 170 ALA A CA 1
ATOM 1297 C C . ALA A 1 170 ? -1.455 -14.289 -22.219 1 32.56 170 ALA A C 1
ATOM 1299 O O . ALA A 1 170 ? -0.468 -14.594 -22.906 1 32.56 170 ALA A O 1
ATOM 1300 N N . GLY A 1 171 ? -2.449 -15.195 -22.453 1 34.31 171 GLY A N 1
ATOM 1301 C CA . GLY A 1 171 ? -3.051 -15.984 -23.531 1 34.31 171 GLY A CA 1
ATOM 1302 C C . GLY A 1 171 ? -2.729 -17.469 -23.438 1 34.31 171 GLY A C 1
ATOM 1303 O O . GLY A 1 171 ? -3.193 -18.25 -24.25 1 34.31 171 GLY A O 1
ATOM 1304 N N . PHE A 1 172 ? -1.454 -17.906 -23 1 32.06 172 PHE A N 1
ATOM 1305 C CA . PHE A 1 172 ? -1.28 -19.312 -23.328 1 32.06 172 PHE A CA 1
ATOM 1306 C C . PHE A 1 172 ? -1.923 -20.203 -22.281 1 32.06 172 PHE A C 1
ATOM 1308 O O . PHE A 1 172 ? -1.614 -20.094 -21.094 1 32.06 172 PHE A O 1
ATOM 1315 N N . VAL A 1 173 ? -3.096 -20.531 -22.406 1 34.75 173 VAL A N 1
ATOM 1316 C CA . VAL A 1 173 ? -3.779 -21.547 -21.609 1 34.75 173 VAL A CA 1
ATOM 1317 C C . VAL A 1 173 ? -3.186 -22.922 -21.906 1 34.75 173 VAL A C 1
ATOM 1319 O O . VAL A 1 173 ? -3.234 -23.391 -23.047 1 34.75 173 VAL A O 1
ATOM 1322 N N . ALA A 1 174 ? -2.064 -23.406 -21.281 1 36.94 174 ALA A N 1
ATOM 1323 C CA . ALA A 1 174 ? -1.678 -24.797 -21.547 1 36.94 174 ALA A CA 1
ATOM 1324 C C . ALA A 1 174 ? -2.66 -25.781 -20.906 1 36.94 174 ALA A C 1
ATOM 1326 O O . ALA A 1 174 ? -3.074 -25.594 -19.766 1 36.94 174 ALA A O 1
ATOM 1327 N N . GLU A 1 175 ? -3.424 -26.406 -21.688 1 31.92 175 GLU A N 1
ATOM 1328 C CA . GLU A 1 175 ? -4.281 -27.516 -21.297 1 31.92 175 GLU A CA 1
ATOM 1329 C C . GLU A 1 175 ? -3.533 -28.5 -20.391 1 31.92 175 GLU A C 1
ATOM 1331 O O . GLU A 1 175 ? -2.301 -28.5 -20.359 1 31.92 175 GLU A O 1
ATOM 1336 N N . GLU A 1 176 ? -4.062 -29.484 -19.844 1 38.25 176 GLU A N 1
ATOM 1337 C CA . GLU A 1 176 ? -3.766 -30.719 -19.125 1 38.25 176 GLU A CA 1
ATOM 1338 C C . GLU A 1 176 ? -2.75 -31.562 -19.875 1 38.25 176 GLU A C 1
ATOM 1340 O O . GLU A 1 176 ? -2.916 -31.828 -21.078 1 38.25 176 GLU A O 1
ATOM 1345 N N . GLY A 1 177 ? -1.296 -31.812 -19.641 1 36.56 177 GLY A N 1
ATOM 1346 C CA . GLY A 1 177 ? -0.196 -32.688 -20 1 36.56 177 GLY A CA 1
ATOM 1347 C C . GLY A 1 177 ? 1.126 -31.969 -20.156 1 36.56 177 GLY A C 1
ATOM 1348 O O . GLY A 1 177 ? 2.16 -32.594 -20.391 1 36.56 177 GLY A O 1
ATOM 1349 N N . VAL A 1 178 ? 1.197 -30.703 -20.641 1 36.38 178 VAL A N 1
ATOM 1350 C CA . VAL A 1 178 ? 2.533 -30.188 -20.953 1 36.38 178 VAL A CA 1
ATOM 1351 C C . VAL A 1 178 ? 3.182 -29.656 -19.672 1 36.38 178 VAL A C 1
ATOM 1353 O O . VAL A 1 178 ? 2.662 -28.719 -19.062 1 36.38 178 VAL A O 1
ATOM 1356 N N . VAL A 1 179 ? 3.832 -30.531 -18.922 1 37.03 179 VAL A N 1
ATOM 1357 C CA . VAL A 1 179 ? 4.707 -30.188 -17.797 1 37.03 179 VAL A CA 1
ATOM 1358 C C . VAL A 1 179 ? 5.688 -29.094 -18.234 1 37.03 179 VAL A C 1
ATOM 1360 O O . VAL A 1 179 ? 6.25 -29.156 -19.328 1 37.03 179 VAL A O 1
ATOM 1363 N N . PRO A 1 180 ? 5.645 -27.922 -17.75 1 39.59 180 PRO A N 1
ATOM 1364 C CA . PRO A 1 180 ? 6.582 -26.844 -18.078 1 39.59 180 PRO A CA 1
ATOM 1365 C C . PRO A 1 180 ? 8.023 -27.328 -18.172 1 39.59 180 PRO A C 1
ATOM 1367 O O . PRO A 1 180 ? 8.93 -26.531 -18.422 1 39.59 180 PRO A O 1
ATOM 1370 N N . GLY A 1 181 ? 8.391 -28.5 -17.828 1 37.06 181 GLY A N 1
ATOM 1371 C CA . GLY A 1 181 ? 9.758 -28.969 -17.984 1 37.06 181 GLY A CA 1
ATOM 1372 C C . GLY A 1 181 ? 10.273 -28.875 -19.406 1 37.06 181 GLY A C 1
ATOM 1373 O O . GLY A 1 181 ? 11.445 -29.141 -19.672 1 37.06 181 GLY A O 1
ATOM 1374 N N . ASP A 1 182 ? 9.383 -29 -20.391 1 36.59 182 ASP A N 1
ATOM 1375 C CA . ASP A 1 182 ? 9.883 -29.172 -21.75 1 36.59 182 ASP A CA 1
ATOM 1376 C C . ASP A 1 182 ? 10.281 -27.828 -22.359 1 36.59 182 ASP A C 1
ATOM 1378 O O . ASP A 1 182 ? 9.711 -27.406 -23.375 1 36.59 182 ASP A O 1
ATOM 1382 N N . LEU A 1 183 ? 10.484 -26.828 -21.516 1 38.44 183 LEU A N 1
ATOM 1383 C CA . LEU A 1 183 ? 11 -25.625 -22.188 1 38.44 183 LEU A CA 1
ATOM 1384 C C . LEU A 1 183 ? 12.32 -25.922 -22.891 1 38.44 183 LEU A C 1
ATOM 1386 O O . LEU A 1 183 ? 13.141 -26.688 -22.375 1 38.44 183 LEU A O 1
ATOM 1390 N N . PRO A 1 184 ? 12.398 -25.766 -24.188 1 37.94 184 PRO A N 1
ATOM 1391 C CA . PRO A 1 184 ? 13.617 -26.109 -24.922 1 37.94 184 PRO A CA 1
ATOM 1392 C C . PRO A 1 184 ? 14.883 -25.609 -24.234 1 37.94 184 PRO A C 1
ATOM 1394 O O . PRO A 1 184 ? 14.867 -24.562 -23.594 1 37.94 184 PRO A O 1
ATOM 1397 N N . LYS A 1 185 ? 15.781 -26.469 -23.812 1 39.06 185 LYS A N 1
ATOM 1398 C CA . LYS A 1 185 ? 17.156 -26.188 -23.422 1 39.06 185 LYS A CA 1
ATOM 1399 C C . LYS A 1 185 ? 17.797 -25.156 -24.344 1 39.06 185 LYS A C 1
ATOM 1401 O O . LYS A 1 185 ? 17.562 -25.172 -25.562 1 39.06 185 LYS A O 1
ATOM 1406 N N . ALA A 1 186 ? 18.188 -23.984 -23.844 1 37.5 186 ALA A N 1
ATOM 1407 C CA . ALA A 1 186 ? 18.984 -23.062 -24.641 1 37.5 186 ALA A CA 1
ATOM 1408 C C . ALA A 1 186 ? 20.047 -23.797 -25.453 1 37.5 186 ALA A C 1
ATOM 1410 O O . ALA A 1 186 ? 20.641 -24.766 -24.969 1 37.5 186 ALA A O 1
ATOM 1411 N N . PRO A 1 187 ? 20.125 -23.594 -26.734 1 35.75 187 PRO A N 1
ATOM 1412 C CA . PRO A 1 187 ? 21.156 -24.25 -27.547 1 35.75 187 PRO A CA 1
ATOM 1413 C C . PRO A 1 187 ? 22.547 -24.078 -26.969 1 35.75 187 PRO A C 1
ATOM 1415 O O . PRO A 1 187 ? 22.875 -23 -26.469 1 35.75 187 PRO A O 1
ATOM 1418 N N . ALA A 1 188 ? 23.188 -25.109 -26.484 1 38.09 188 ALA A N 1
ATOM 1419 C CA . ALA A 1 188 ? 24.594 -25.141 -26.109 1 38.09 188 ALA A CA 1
ATOM 1420 C C . ALA A 1 188 ? 25.453 -24.438 -27.156 1 38.09 188 ALA A C 1
ATOM 1422 O O . ALA A 1 188 ? 25.344 -24.719 -28.344 1 38.09 188 ALA A O 1
ATOM 1423 N N . THR A 1 189 ? 25.766 -23.125 -26.875 1 35 189 THR A N 1
ATOM 1424 C CA . THR A 1 189 ? 26.766 -22.484 -27.734 1 35 189 THR A CA 1
ATOM 1425 C C . THR A 1 189 ? 27.984 -23.375 -27.922 1 35 189 THR A C 1
ATOM 1427 O O . THR A 1 189 ? 28.562 -23.859 -26.953 1 35 189 THR A O 1
ATOM 1430 N N . ASP A 1 190 ? 27.969 -24.188 -28.938 1 35.72 190 ASP A N 1
ATOM 1431 C CA . ASP A 1 190 ? 29.109 -24.953 -29.422 1 35.72 190 ASP A CA 1
ATOM 1432 C C . ASP A 1 190 ? 30.359 -24.062 -29.5 1 35.72 190 ASP A C 1
ATOM 1434 O O . ASP A 1 190 ? 30.406 -23.109 -30.281 1 35.72 190 ASP A O 1
ATOM 1438 N N . THR A 1 191 ? 30.984 -23.734 -28.328 1 34.56 191 THR A N 1
ATOM 1439 C CA . THR A 1 191 ? 32.281 -23.047 -28.328 1 34.56 191 THR A CA 1
ATOM 1440 C C . THR A 1 191 ? 33.281 -23.797 -29.203 1 34.56 191 THR A C 1
ATOM 1442 O O . THR A 1 191 ? 34.5 -23.703 -28.969 1 34.56 191 THR A O 1
ATOM 1445 N N . THR A 1 192 ? 32.844 -24.719 -30.047 1 32.78 192 THR A N 1
ATOM 1446 C CA . THR A 1 192 ? 33.938 -25.328 -30.797 1 32.78 192 THR A CA 1
ATOM 1447 C C . THR A 1 192 ? 34.531 -24.328 -31.781 1 32.78 192 THR A C 1
ATOM 1449 O O . THR A 1 192 ? 35.531 -24.625 -32.438 1 32.78 192 THR A O 1
ATOM 1452 N N . SER A 1 193 ? 34.344 -22.922 -31.734 1 28.38 193 SER A N 1
ATOM 1453 C CA . SER A 1 193 ? 35.312 -22.375 -32.688 1 28.38 193 SER A CA 1
ATOM 1454 C C . SER A 1 193 ? 36.719 -22.328 -32.094 1 28.38 193 SER A C 1
ATOM 1456 O O . SER A 1 193 ? 36.875 -22.109 -30.891 1 28.38 193 SER A O 1
ATOM 1458 N N . MET B 1 1 ? 0.695 42.438 33.406 1 25.36 1 MET B N 1
ATOM 1459 C CA . MET B 1 1 ? 0.783 41.094 34 1 25.36 1 MET B CA 1
ATOM 1460 C C . MET B 1 1 ? -0.119 40.125 33.219 1 25.36 1 MET B C 1
ATOM 1462 O O . MET B 1 1 ? -1.289 39.969 33.562 1 25.36 1 MET B O 1
ATOM 1466 N N . ALA B 1 2 ? -0.166 40.281 32 1 32.25 2 ALA B N 1
ATOM 1467 C CA . ALA B 1 2 ? -1.123 39.938 30.953 1 32.25 2 ALA B CA 1
ATOM 1468 C C . ALA B 1 2 ? -1.415 38.438 30.922 1 32.25 2 ALA B C 1
ATOM 1470 O O . ALA B 1 2 ? -0.494 37.625 30.938 1 32.25 2 ALA B O 1
ATOM 1471 N N . SER B 1 3 ? -2.576 37.938 31.594 1 30.73 3 SER B N 1
ATOM 1472 C CA . SER B 1 3 ? -3.125 36.625 31.812 1 30.73 3 SER B CA 1
ATOM 1473 C C . SER B 1 3 ? -3.107 35.781 30.547 1 30.73 3 SER B C 1
ATOM 1475 O O . SER B 1 3 ? -3.787 36.125 29.562 1 30.73 3 SER B O 1
ATOM 1477 N N . ASP B 1 4 ? -1.961 35.312 30.047 1 25.88 4 ASP B N 1
ATOM 1478 C CA . ASP B 1 4 ? -1.511 34.469 28.938 1 25.88 4 ASP B CA 1
ATOM 1479 C C . ASP B 1 4 ? -2.357 33.219 28.828 1 25.88 4 ASP B C 1
ATOM 1481 O O . ASP B 1 4 ? -2.057 32.188 29.469 1 25.88 4 ASP B O 1
ATOM 1485 N N . ASN B 1 5 ? -3.668 33.312 28.984 1 28.73 5 ASN B N 1
ATOM 1486 C CA . ASN B 1 5 ? -4.711 32.312 28.875 1 28.73 5 ASN B CA 1
ATOM 1487 C C . ASN B 1 5 ? -4.555 31.484 27.594 1 28.73 5 ASN B C 1
ATOM 1489 O O . ASN B 1 5 ? -5.062 31.859 26.547 1 28.73 5 ASN B O 1
ATOM 1493 N N . ALA B 1 6 ? -3.391 31.109 27.203 1 30.17 6 ALA B N 1
ATOM 1494 C CA . ALA B 1 6 ? -3.027 30.141 26.172 1 30.17 6 ALA B CA 1
ATOM 1495 C C . ALA B 1 6 ? -3.977 28.938 26.188 1 30.17 6 ALA B C 1
ATOM 1497 O O . ALA B 1 6 ? -4.012 28.172 27.141 1 30.17 6 ALA B O 1
ATOM 1498 N N . ASN B 1 7 ? -5.293 29.094 25.859 1 30.16 7 ASN B N 1
ATOM 1499 C CA . ASN B 1 7 ? -6.336 28.094 25.609 1 30.16 7 ASN B CA 1
ATOM 1500 C C . ASN B 1 7 ? -5.777 26.828 24.984 1 30.16 7 ASN B C 1
ATOM 1502 O O . ASN B 1 7 ? -5.406 26.828 23.797 1 30.16 7 ASN B O 1
ATOM 1506 N N . LEU B 1 8 ? -4.812 26.125 25.484 1 29.67 8 LEU B N 1
ATOM 1507 C CA . LEU B 1 8 ? -4.289 24.766 25.406 1 29.67 8 LEU B CA 1
ATOM 1508 C C . LEU B 1 8 ? -5.402 23.781 25.094 1 29.67 8 LEU B C 1
ATOM 1510 O O . LEU B 1 8 ? -6.227 23.469 25.969 1 29.67 8 LEU B O 1
ATOM 1514 N N . THR B 1 9 ? -6.215 23.984 24.047 1 29.66 9 THR B N 1
ATOM 1515 C CA . THR B 1 9 ? -7.254 23.125 23.5 1 29.66 9 THR B CA 1
ATOM 1516 C C . THR B 1 9 ? -6.902 21.656 23.688 1 29.66 9 THR B C 1
ATOM 1518 O O . THR B 1 9 ? -5.797 21.219 23.359 1 29.66 9 THR B O 1
ATOM 1521 N N . GLU B 1 10 ? -7.398 21.031 24.656 1 28.59 10 GLU B N 1
ATOM 1522 C CA . GLU B 1 10 ? -7.441 19.641 25.078 1 28.59 10 GLU B CA 1
ATOM 1523 C C . GLU B 1 10 ? -7.496 18.703 23.891 1 28.59 10 GLU B C 1
ATOM 1525 O O . GLU B 1 10 ? -8.523 18.594 23.219 1 28.59 10 GLU B O 1
ATOM 1530 N N . LEU B 1 11 ? -6.652 18.719 22.938 1 32.53 11 LEU B N 1
ATOM 1531 C CA . LEU B 1 11 ? -6.57 17.625 21.969 1 32.53 11 LEU B CA 1
ATOM 1532 C C . LEU B 1 11 ? -6.945 16.297 22.609 1 32.53 11 LEU B C 1
ATOM 1534 O O . LEU B 1 11 ? -6.137 15.695 23.312 1 32.53 11 LEU B O 1
ATOM 1538 N N . ALA B 1 12 ? -8.086 16.203 23.125 1 31.08 12 ALA B N 1
ATOM 1539 C CA . ALA B 1 12 ? -8.617 14.914 23.578 1 31.08 12 ALA B CA 1
ATOM 1540 C C . ALA B 1 12 ? -8.219 13.789 22.625 1 31.08 12 ALA B C 1
ATOM 1542 O O . ALA B 1 12 ? -8.086 14 21.422 1 31.08 12 ALA B O 1
ATOM 1543 N N . THR B 1 13 ? -7.52 12.758 23.094 1 34.28 13 THR B N 1
ATOM 1544 C CA . THR B 1 13 ? -7.121 11.508 22.469 1 34.28 13 THR B CA 1
ATOM 1545 C C . THR B 1 13 ? -8.219 10.992 21.547 1 34.28 13 THR B C 1
ATOM 1547 O O . THR B 1 13 ? -9.305 10.617 22 1 34.28 13 THR B O 1
ATOM 1550 N N . VAL B 1 14 ? -8.555 11.766 20.562 1 39 14 VAL B N 1
ATOM 1551 C CA . VAL B 1 14 ? -9.586 11.266 19.656 1 39 14 VAL B CA 1
ATOM 1552 C C . VAL B 1 14 ? -9.172 9.914 19.094 1 39 14 VAL B C 1
ATOM 1554 O O . VAL B 1 14 ? -8.086 9.789 18.516 1 39 14 VAL B O 1
ATOM 1557 N N . ASN B 1 15 ? -9.352 8.836 19.766 1 38.94 15 ASN B N 1
ATOM 1558 C CA . ASN B 1 15 ? -9.266 7.48 19.234 1 38.94 15 ASN B CA 1
ATOM 1559 C C . ASN B 1 15 ? -10.617 7.008 18.688 1 38.94 15 ASN B C 1
ATOM 1561 O O . ASN B 1 15 ? -11.328 6.262 19.359 1 38.94 15 ASN B O 1
ATOM 1565 N N . ASN B 1 16 ? -11.18 7.883 17.719 1 46.69 16 ASN B N 1
ATOM 1566 C CA . ASN B 1 16 ? -12.469 7.469 17.172 1 46.69 16 ASN B CA 1
ATOM 1567 C C . ASN B 1 16 ? -12.305 6.602 15.93 1 46.69 16 ASN B C 1
ATOM 1569 O O . ASN B 1 16 ? -11.664 7.012 14.961 1 46.69 16 ASN B O 1
ATOM 1573 N N . PHE B 1 17 ? -12.438 5.34 16.188 1 47.34 17 PHE B N 1
ATOM 1574 C CA . PHE B 1 17 ? -12.484 4.41 15.07 1 47.34 17 PHE B CA 1
ATOM 1575 C C . PHE B 1 17 ? -13.922 3.994 14.773 1 47.34 17 PHE B C 1
ATOM 1577 O O . PHE B 1 17 ? -14.703 3.744 15.695 1 47.34 17 PHE B O 1
ATOM 1584 N N . LEU B 1 18 ? -14.398 4.387 13.57 1 49.03 18 LEU B N 1
ATOM 1585 C CA . LEU B 1 18 ? -15.672 3.834 13.133 1 49.03 18 LEU B CA 1
ATOM 1586 C C . LEU B 1 18 ? -15.453 2.65 12.195 1 49.03 18 LEU B C 1
ATOM 1588 O O . LEU B 1 18 ? -14.625 2.715 11.289 1 49.03 18 LEU B O 1
ATOM 1592 N N . THR B 1 19 ? -15.648 1.484 12.734 1 46.44 19 THR B N 1
ATOM 1593 C CA . THR B 1 19 ? -15.633 0.312 11.867 1 46.44 19 THR B CA 1
ATOM 1594 C C . THR B 1 19 ? -17.062 -0.102 11.492 1 46.44 19 THR B C 1
ATOM 1596 O O . THR B 1 19 ? -17.953 -0.123 12.344 1 46.44 19 THR B O 1
ATOM 1599 N N . SER B 1 20 ? -17.375 0.044 10.297 1 52.22 20 SER B N 1
ATOM 1600 C CA . SER B 1 20 ? -18.734 -0.374 9.969 1 52.22 20 SER B CA 1
ATOM 1601 C C . SER B 1 20 ? -18.953 -1.858 10.25 1 52.22 20 SER B C 1
ATOM 1603 O O . SER B 1 20 ? -19.703 -2.223 11.156 1 52.22 20 SER B O 1
ATOM 1605 N N . GLY B 1 21 ? -19.203 -2.959 9.258 1 45.25 21 GLY B N 1
ATOM 1606 C CA . GLY B 1 21 ? -19.984 -4.18 9.125 1 45.25 21 GLY B CA 1
ATOM 1607 C C . GLY B 1 21 ? -19.234 -5.414 9.602 1 45.25 21 GLY B C 1
ATOM 1608 O O . GLY B 1 21 ? -18.016 -5.375 9.812 1 45.25 21 GLY B O 1
ATOM 1609 N N . THR B 1 22 ? -19.906 -6.156 10.531 1 44.31 22 THR B N 1
ATOM 1610 C CA . THR B 1 22 ? -19.609 -7.562 10.789 1 44.31 22 THR B CA 1
ATOM 1611 C C . THR B 1 22 ? -19.938 -8.422 9.57 1 44.31 22 THR B C 1
ATOM 1613 O O . THR B 1 22 ? -20.844 -8.086 8.805 1 44.31 22 THR B O 1
ATOM 1616 N N . ARG B 1 23 ? -19 -9.172 9.117 1 43.69 23 ARG B N 1
ATOM 1617 C CA . ARG B 1 23 ? -19.312 -10.125 8.062 1 43.69 23 ARG B CA 1
ATOM 1618 C C . ARG B 1 23 ? -20.578 -10.898 8.383 1 43.69 23 ARG B C 1
ATOM 1620 O O . ARG B 1 23 ? -20.656 -11.594 9.398 1 43.69 23 ARG B O 1
ATOM 1627 N N . PRO B 1 24 ? -21.672 -10.531 7.691 1 40.84 24 PRO B N 1
ATOM 1628 C CA . PRO B 1 24 ? -22.812 -11.398 8.008 1 40.84 24 PRO B CA 1
ATOM 1629 C C . PRO B 1 24 ? -22.547 -12.867 7.691 1 40.84 24 PRO B C 1
ATOM 1631 O O . PRO B 1 24 ? -21.766 -13.18 6.789 1 40.84 24 PRO B O 1
ATOM 1634 N N . ALA B 1 25 ? -22.906 -13.812 8.609 1 41.22 25 ALA B N 1
ATOM 1635 C CA . ALA B 1 25 ? -22.828 -15.258 8.43 1 41.22 25 ALA B CA 1
ATOM 1636 C C . ALA B 1 25 ? -23.391 -15.672 7.07 1 41.22 25 ALA B C 1
ATOM 1638 O O . ALA B 1 25 ? -22.859 -16.562 6.418 1 41.22 25 ALA B O 1
ATOM 1639 N N . PHE B 1 26 ? -24.625 -15.43 6.746 1 40.84 26 PHE B N 1
ATOM 1640 C CA . PHE B 1 26 ? -25.5 -15.734 5.621 1 40.84 26 PHE B CA 1
ATOM 1641 C C . PHE B 1 26 ? -25.891 -14.469 4.883 1 40.84 26 PHE B C 1
ATOM 1643 O O . PHE B 1 26 ? -26.281 -13.477 5.504 1 40.84 26 PHE B O 1
ATOM 1650 N N . GLY B 1 27 ? -25.047 -14.008 3.752 1 48.09 27 GLY B N 1
ATOM 1651 C CA . GLY B 1 27 ? -25.281 -12.875 2.863 1 48.09 27 GLY B CA 1
ATOM 1652 C C . GLY B 1 27 ? -24 -12.297 2.303 1 48.09 27 GLY B C 1
ATOM 1653 O O . GLY B 1 27 ? -22.906 -12.789 2.594 1 48.09 27 GLY B O 1
ATOM 1654 N N . ILE B 1 28 ? -24.203 -11.391 1.25 1 51.28 28 ILE B N 1
ATOM 1655 C CA . ILE B 1 28 ? -23.094 -10.711 0.593 1 51.28 28 ILE B CA 1
ATOM 1656 C C . ILE B 1 28 ? -22.234 -9.992 1.635 1 51.28 28 ILE B C 1
ATOM 1658 O O . ILE B 1 28 ? -22.734 -9.141 2.373 1 51.28 28 ILE B O 1
ATOM 1662 N N . PRO B 1 29 ? -21.188 -10.562 1.995 1 63.81 29 PRO B N 1
ATOM 1663 C CA . PRO B 1 29 ? -20.375 -9.914 3.029 1 63.81 29 PRO B CA 1
ATOM 1664 C C . PRO B 1 29 ? -20.297 -8.398 2.861 1 63.81 29 PRO B C 1
ATOM 1666 O O . PRO B 1 29 ? -20.234 -7.902 1.734 1 63.81 29 PRO B O 1
ATOM 1669 N N . LYS B 1 30 ? -20.766 -7.707 3.77 1 77.38 30 LYS B N 1
ATOM 1670 C CA . LYS B 1 30 ? -20.703 -6.25 3.785 1 77.38 30 LYS B CA 1
ATOM 1671 C C 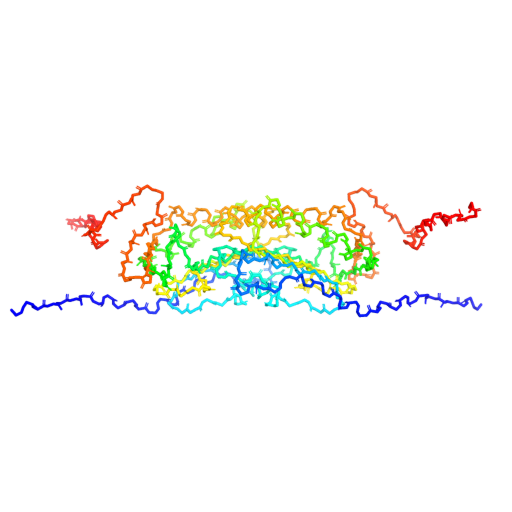. LYS B 1 30 ? -19.266 -5.758 3.865 1 77.38 30 LYS B C 1
ATOM 1673 O O . LYS B 1 30 ? -18.453 -6.309 4.613 1 77.38 30 LYS B O 1
ATOM 1678 N N . PRO B 1 31 ? -19 -4.777 3.047 1 88.44 31 PRO B N 1
ATOM 1679 C CA . PRO B 1 31 ? -17.656 -4.199 3.088 1 88.44 31 PRO B CA 1
ATOM 1680 C C . PRO B 1 31 ? -17.312 -3.609 4.453 1 88.44 31 PRO B C 1
ATOM 1682 O O . PRO B 1 31 ? -18.172 -3.047 5.125 1 88.44 31 PRO B O 1
ATOM 1685 N N . ILE B 1 32 ? -16.172 -3.771 4.883 1 91.31 32 ILE B N 1
ATOM 1686 C CA . ILE B 1 32 ? -15.695 -3.238 6.156 1 91.31 32 ILE B CA 1
ATOM 1687 C C . ILE B 1 32 ? -15.094 -1.852 5.938 1 91.31 32 ILE B C 1
ATOM 1689 O O . ILE B 1 32 ? -14.219 -1.672 5.086 1 91.31 32 ILE B O 1
ATOM 1693 N N . ILE B 1 33 ? -15.617 -0.892 6.691 1 95.69 33 ILE B N 1
ATOM 1694 C CA . ILE B 1 33 ? -15.109 0.474 6.621 1 95.69 33 ILE B CA 1
ATOM 1695 C C . ILE B 1 33 ? -14.57 0.899 7.984 1 95.69 33 ILE B C 1
ATOM 1697 O O . ILE B 1 33 ? -15.305 0.896 8.977 1 95.69 33 ILE B O 1
ATOM 1701 N N . THR B 1 34 ? -13.352 1.191 8.07 1 96.19 34 THR B N 1
ATOM 1702 C CA . THR B 1 34 ? -12.734 1.682 9.297 1 96.19 34 THR B CA 1
ATOM 1703 C C . THR B 1 34 ? -12.133 3.068 9.078 1 96.19 34 THR B C 1
ATOM 1705 O O . THR B 1 34 ? -11.336 3.27 8.164 1 96.19 34 THR B O 1
ATOM 1708 N N . VAL B 1 35 ? -12.57 3.977 9.875 1 96.62 35 VAL B N 1
ATOM 1709 C CA . VAL B 1 35 ? -12.031 5.336 9.844 1 96.62 35 VAL B CA 1
ATOM 1710 C C . VAL B 1 35 ? -11.609 5.754 11.25 1 96.62 35 VAL B C 1
ATOM 1712 O O . VAL B 1 35 ? -12.242 5.367 12.234 1 96.62 35 VAL B O 1
ATOM 1715 N N . GLY B 1 36 ? -10.461 6.535 11.266 1 95.31 36 GLY B N 1
ATOM 1716 C CA . GLY B 1 36 ? -10.062 6.918 12.609 1 95.31 36 GLY B CA 1
ATOM 1717 C C . GLY B 1 36 ? -9.156 8.133 12.641 1 95.31 36 GLY B C 1
ATOM 1718 O O . GLY B 1 36 ? -8.461 8.422 11.656 1 95.31 36 GLY B O 1
ATOM 1719 N N . LEU B 1 37 ? -9.227 8.828 13.734 1 95.69 37 LEU B N 1
ATOM 1720 C CA . LEU B 1 37 ? -8.305 9.891 14.133 1 95.69 37 LEU B CA 1
ATOM 1721 C C . LEU B 1 37 ? -7.648 9.555 15.469 1 95.69 37 LEU B C 1
ATOM 1723 O O . LEU B 1 37 ? -8.305 9.047 16.375 1 95.69 37 LEU B O 1
ATOM 1727 N N . THR B 1 38 ? -6.375 9.805 15.531 1 95 38 THR B N 1
ATOM 1728 C CA . THR B 1 38 ? -5.668 9.508 16.766 1 95 38 THR B CA 1
ATOM 1729 C C . THR B 1 38 ? -4.473 10.438 16.938 1 95 38 THR B C 1
ATOM 1731 O O . THR B 1 38 ? -3.969 11 15.969 1 95 38 THR B O 1
ATOM 1734 N N . THR B 1 39 ? -4.012 10.625 18.203 1 95.06 39 THR B N 1
ATOM 1735 C CA . THR B 1 39 ? -2.777 11.352 18.453 1 95.06 39 THR B CA 1
ATOM 1736 C C . THR B 1 39 ? -1.612 10.391 18.672 1 95.06 39 THR B C 1
ATOM 1738 O O . THR B 1 39 ? -0.462 10.82 18.797 1 95.06 39 THR B O 1
ATOM 1741 N N . SER B 1 40 ? -1.929 9.133 18.594 1 95.75 40 SER B N 1
ATOM 1742 C CA . SER B 1 40 ? -0.911 8.109 18.812 1 95.75 40 SER B CA 1
ATOM 1743 C C . SER B 1 40 ? -0.273 7.684 17.484 1 95.75 40 SER B C 1
ATOM 1745 O O . SER B 1 40 ? -0.855 7.883 16.422 1 95.75 40 SER B O 1
ATOM 1747 N N . PRO B 1 41 ? 0.931 7.113 17.641 1 97.38 41 PRO B N 1
ATOM 1748 C CA . PRO B 1 41 ? 1.533 6.57 16.422 1 97.38 41 PRO B CA 1
ATOM 1749 C C . PRO B 1 41 ? 0.628 5.562 15.711 1 97.38 41 PRO B C 1
ATOM 1751 O O . PRO B 1 41 ? -0.051 4.77 16.359 1 97.38 41 PRO B O 1
ATOM 1754 N N . LEU B 1 42 ? 0.611 5.602 14.43 1 97.62 42 LEU B N 1
ATOM 1755 C CA . LEU B 1 42 ? -0.234 4.707 13.648 1 97.62 42 LEU B CA 1
ATOM 1756 C C . LEU B 1 42 ? 0.386 3.318 13.547 1 97.62 42 LEU B C 1
ATOM 1758 O O . LEU B 1 42 ? 1.611 3.178 13.57 1 97.62 42 LEU B O 1
ATOM 1762 N N . SER B 1 43 ? -0.494 2.396 13.492 1 96.5 43 SER B N 1
ATOM 1763 C CA . SER B 1 43 ? -0.071 1.011 13.312 1 96.5 43 SER B CA 1
ATOM 1764 C C . SER B 1 43 ? -0.385 0.518 11.906 1 96.5 43 SER B C 1
ATOM 1766 O O . SER B 1 43 ? -1.546 0.274 11.57 1 96.5 43 SER B O 1
ATOM 1768 N N . ILE B 1 44 ? 0.646 0.223 11.141 1 97.44 44 ILE B N 1
ATOM 1769 C CA . ILE B 1 44 ? 0.471 -0.273 9.781 1 97.44 44 ILE B CA 1
ATOM 1770 C C . ILE B 1 44 ? -0.172 -1.658 9.812 1 97.44 44 ILE B C 1
ATOM 1772 O O . ILE B 1 44 ? -1.092 -1.941 9.039 1 97.44 44 ILE B O 1
ATOM 1776 N N . THR B 1 45 ? 0.239 -2.424 10.727 1 95.25 45 THR B N 1
ATOM 1777 C CA . THR B 1 45 ? -0.284 -3.779 10.852 1 95.25 45 THR B CA 1
ATOM 1778 C C . THR B 1 45 ? -1.786 -3.756 11.117 1 95.25 45 THR B C 1
ATOM 1780 O O . THR B 1 45 ? -2.539 -4.527 10.523 1 95.25 45 THR B O 1
ATOM 1783 N N . THR B 1 46 ? -2.186 -2.863 11.953 1 94.44 46 THR B N 1
ATOM 1784 C CA . THR B 1 46 ? -3.604 -2.77 12.289 1 94.44 46 THR B CA 1
ATOM 1785 C C . THR B 1 46 ? -4.422 -2.375 11.062 1 94.44 46 THR B C 1
ATOM 1787 O O . THR B 1 46 ? -5.457 -2.984 10.781 1 94.44 46 THR B O 1
ATOM 1790 N N . VAL B 1 47 ? -3.963 -1.444 10.352 1 96.5 47 VAL B N 1
ATOM 1791 C CA . VAL B 1 47 ? -4.684 -0.919 9.195 1 96.5 47 VAL B CA 1
ATOM 1792 C C . VAL B 1 47 ? -4.789 -1.997 8.117 1 96.5 47 VAL B C 1
ATOM 1794 O O . VAL B 1 47 ? -5.836 -2.148 7.484 1 96.5 47 VAL B O 1
ATOM 1797 N N . LEU B 1 48 ? -3.736 -2.762 7.953 1 97.38 48 LEU B N 1
ATOM 1798 C CA . LEU B 1 48 ? -3.736 -3.809 6.934 1 97.38 48 LEU B CA 1
ATOM 1799 C C . LEU B 1 48 ? -4.594 -4.992 7.371 1 97.38 48 LEU B C 1
ATOM 1801 O O . LEU B 1 48 ? -5.277 -5.605 6.551 1 97.38 48 LEU B O 1
ATOM 1805 N N . GLU B 1 49 ? -4.551 -5.293 8.656 1 95.19 49 GLU B N 1
ATOM 1806 C CA . GLU B 1 49 ? -5.41 -6.352 9.18 1 95.19 49 GLU B CA 1
ATOM 1807 C C . GLU B 1 49 ? -6.887 -6.004 9 1 95.19 49 GLU B C 1
ATOM 1809 O O . GLU B 1 49 ? -7.707 -6.883 8.727 1 95.19 49 GLU B O 1
ATOM 1814 N N . ASN B 1 50 ? -7.215 -4.73 9.109 1 94.94 50 ASN B N 1
ATOM 1815 C CA . ASN B 1 50 ? -8.594 -4.262 8.992 1 94.94 50 ASN B CA 1
ATOM 1816 C C . ASN B 1 50 ? -9.18 -4.566 7.617 1 94.94 50 ASN B C 1
ATOM 1818 O O . ASN B 1 50 ? -10.398 -4.648 7.461 1 94.94 50 ASN B O 1
ATOM 1822 N N . VAL B 1 51 ? -8.273 -4.77 6.625 1 97.44 51 VAL B N 1
ATOM 1823 C CA . VAL B 1 51 ? -8.852 -4.84 5.285 1 97.44 51 VAL B CA 1
ATOM 1824 C C . VAL B 1 51 ? -8.68 -6.246 4.723 1 97.44 51 VAL B C 1
ATOM 1826 O O . VAL B 1 51 ? -9.078 -6.523 3.59 1 97.44 51 VAL B O 1
ATOM 1829 N N . LYS B 1 52 ? -8.109 -7.105 5.426 1 96.12 52 LYS B N 1
ATOM 1830 C CA . LYS B 1 52 ? -7.984 -8.484 4.969 1 96.12 52 LYS B CA 1
ATOM 1831 C C . LYS B 1 52 ? -9.352 -9.133 4.781 1 96.12 52 LYS B C 1
ATOM 1833 O O . LYS B 1 52 ? -10.242 -8.969 5.617 1 96.12 52 LYS B O 1
ATOM 1838 N N . ASP B 1 53 ? -9.484 -9.789 3.682 1 94.56 53 ASP B N 1
ATOM 1839 C CA . ASP B 1 53 ? -10.734 -10.43 3.289 1 94.56 53 ASP B CA 1
ATOM 1840 C C . ASP B 1 53 ? -10.477 -11.617 2.365 1 94.56 53 ASP B C 1
ATOM 1842 O O . ASP B 1 53 ? -9.703 -11.508 1.414 1 94.56 53 ASP B O 1
ATOM 1846 N N . PRO B 1 54 ? -11.086 -12.719 2.658 1 93.94 54 PRO B N 1
ATOM 1847 C CA . PRO B 1 54 ? -10.859 -13.891 1.812 1 93.94 54 PRO B CA 1
ATOM 1848 C C . PRO B 1 54 ? -11.305 -13.672 0.367 1 93.94 54 PRO B C 1
ATOM 1850 O O . PRO B 1 54 ? -10.852 -14.383 -0.536 1 93.94 54 PRO B O 1
ATOM 1853 N N . GLY B 1 55 ? -12.219 -12.742 0.166 1 94.56 55 GLY B N 1
ATOM 1854 C CA . GLY B 1 55 ? -12.672 -12.453 -1.186 1 94.56 55 GLY B CA 1
ATOM 1855 C C . GLY B 1 55 ? -11.797 -11.453 -1.912 1 94.56 55 GLY B C 1
ATOM 1856 O O . GLY B 1 55 ? -11.984 -11.203 -3.105 1 94.56 55 GLY B O 1
ATOM 1857 N N . ALA B 1 56 ? -10.852 -10.922 -1.219 1 97.25 56 ALA B N 1
ATOM 1858 C CA . ALA B 1 56 ? -9.984 -9.906 -1.81 1 97.25 56 ALA B CA 1
ATOM 1859 C C . ALA B 1 56 ? -8.695 -10.539 -2.332 1 97.25 56 ALA B C 1
ATOM 1861 O O . ALA B 1 56 ? -8.016 -11.266 -1.607 1 97.25 56 ALA B O 1
ATOM 1862 N N . GLY B 1 57 ? -8.398 -10.234 -3.578 1 98.19 57 GLY B N 1
ATOM 1863 C CA . GLY B 1 57 ? -7.148 -10.688 -4.164 1 98.19 57 GLY B CA 1
ATOM 1864 C C . GLY B 1 57 ? -6.078 -9.617 -4.188 1 98.19 57 GLY B C 1
ATOM 1865 O O . GLY B 1 57 ? -4.93 -9.883 -4.551 1 98.19 57 GLY B O 1
ATOM 1866 N N . ALA B 1 58 ? -6.52 -8.422 -3.773 1 98.81 58 ALA B N 1
ATOM 1867 C CA . ALA B 1 58 ? -5.59 -7.297 -3.838 1 98.81 58 ALA B CA 1
ATOM 1868 C C . ALA B 1 58 ? -5.781 -6.355 -2.65 1 98.81 58 ALA B C 1
ATOM 1870 O O . ALA B 1 58 ? -6.91 -5.992 -2.316 1 98.81 58 ALA B O 1
ATOM 1871 N N . ILE B 1 59 ? -4.707 -6.027 -2.043 1 98.88 59 ILE B N 1
ATOM 1872 C CA . ILE B 1 59 ? -4.648 -4.949 -1.062 1 98.88 59 ILE B CA 1
ATOM 1873 C C . ILE B 1 59 ? -3.674 -3.873 -1.535 1 98.88 59 ILE B C 1
ATOM 1875 O O . ILE B 1 59 ? -2.547 -4.176 -1.931 1 98.88 59 ILE B O 1
ATOM 1879 N N . VAL B 1 60 ? -4.109 -2.662 -1.559 1 98.94 60 VAL B N 1
ATOM 1880 C CA . VAL B 1 60 ? -3.277 -1.495 -1.834 1 98.94 60 VAL B CA 1
ATOM 1881 C C . VAL B 1 60 ? -3.242 -0.584 -0.609 1 98.94 60 VAL B C 1
ATOM 1883 O O . VAL B 1 60 ? -4.262 -0.397 0.062 1 98.94 60 VAL B O 1
ATOM 1886 N N . PHE B 1 61 ? -2.092 -0.113 -0.392 1 98.81 61 PHE B N 1
ATOM 1887 C CA . PHE B 1 61 ? -1.84 0.622 0.842 1 98.81 61 PHE B CA 1
ATOM 1888 C C . PHE B 1 61 ? -0.956 1.835 0.579 1 98.81 61 PHE B C 1
ATOM 1890 O O . PHE B 1 61 ? -0.049 1.78 -0.255 1 98.81 61 PHE B O 1
ATOM 1897 N N . PHE B 1 62 ? -1.274 2.949 1.275 1 98.94 62 PHE B N 1
ATOM 1898 C CA . PHE B 1 62 ? -0.491 4.18 1.247 1 98.94 62 PHE B CA 1
ATOM 1899 C C . PHE B 1 62 ? -0.149 4.637 2.66 1 98.94 62 PHE B C 1
ATOM 1901 O O . PHE B 1 62 ? -1 4.605 3.551 1 98.94 62 PHE B O 1
ATOM 1908 N N . ALA B 1 63 ? 1.055 5.078 2.832 1 98.88 63 ALA B N 1
ATOM 1909 C CA . ALA B 1 63 ? 1.494 5.75 4.051 1 98.88 63 ALA B CA 1
ATOM 1910 C C . ALA B 1 63 ? 2.15 7.094 3.73 1 98.88 63 ALA B C 1
ATOM 1912 O O . ALA B 1 63 ? 3.109 7.152 2.959 1 98.88 63 ALA B O 1
ATOM 1913 N N . GLY B 1 64 ? 1.607 8.164 4.297 1 98.75 64 GLY B N 1
ATOM 1914 C CA . GLY B 1 64 ? 2.291 9.453 4.297 1 98.75 64 GLY B CA 1
ATOM 1915 C C . GLY B 1 64 ? 3.205 9.641 5.492 1 98.75 64 GLY B C 1
ATOM 1916 O O . GLY B 1 64 ? 2.77 9.523 6.641 1 98.75 64 GLY B O 1
ATOM 1917 N N . THR B 1 65 ? 4.441 9.938 5.188 1 98.38 65 THR B N 1
ATOM 1918 C CA . THR B 1 65 ? 5.418 10.047 6.266 1 98.38 65 THR B CA 1
ATOM 1919 C C . THR B 1 65 ? 6.039 11.438 6.293 1 98.38 65 THR B C 1
ATOM 1921 O O . THR B 1 65 ? 6.133 12.109 5.262 1 98.38 65 THR B O 1
ATOM 1924 N N . THR B 1 66 ? 6.434 11.867 7.48 1 98.06 66 THR B N 1
ATOM 1925 C CA . THR B 1 66 ? 7.125 13.141 7.629 1 98.06 66 THR B CA 1
ATOM 1926 C C . THR B 1 66 ? 8.547 13.047 7.074 1 98.06 66 THR B C 1
ATOM 1928 O O . THR B 1 66 ? 9.344 12.219 7.523 1 98.06 66 THR B O 1
ATOM 1931 N N . ARG B 1 67 ? 8.82 13.883 6.156 1 97.25 67 ARG B N 1
ATOM 1932 C CA . ARG B 1 67 ? 10.172 13.938 5.602 1 97.25 67 ARG B CA 1
ATOM 1933 C C . ARG B 1 67 ? 11.086 14.773 6.492 1 97.25 67 ARG B C 1
ATOM 1935 O O . ARG B 1 67 ? 10.617 15.547 7.328 1 97.25 67 ARG B O 1
ATOM 1942 N N . ASP B 1 68 ? 12.375 14.609 6.09 1 95.31 68 ASP B N 1
ATOM 1943 C CA . ASP B 1 68 ? 13.359 15.273 6.93 1 95.31 68 ASP B CA 1
ATOM 1944 C C . ASP B 1 68 ? 13.664 16.688 6.41 1 95.31 68 ASP B C 1
ATOM 1946 O O . ASP B 1 68 ? 14.484 17.391 6.984 1 95.31 68 ASP B O 1
ATOM 1950 N N . ASN B 1 69 ? 13.094 16.984 5.324 1 91.5 69 ASN B N 1
ATOM 1951 C CA . ASN B 1 69 ? 13.336 18.312 4.777 1 91.5 69 ASN B CA 1
ATOM 1952 C C . ASN B 1 69 ? 12.133 18.812 3.979 1 91.5 69 ASN B C 1
ATOM 1954 O O . ASN B 1 69 ? 11.266 18.031 3.588 1 91.5 69 ASN B O 1
ATOM 1958 N N . PHE B 1 70 ? 12.031 20.016 3.904 1 88.12 70 PHE B N 1
ATOM 1959 C CA . PHE B 1 70 ? 11.094 20.719 3.041 1 88.12 70 PHE B CA 1
ATOM 1960 C C . PHE B 1 70 ? 11.766 21.922 2.379 1 88.12 70 PHE B C 1
ATOM 1962 O O . PHE B 1 70 ? 12.203 22.844 3.062 1 88.12 70 PHE B O 1
ATOM 1969 N N . ASP B 1 71 ? 11.797 21.844 0.993 1 86.19 71 ASP B N 1
ATOM 1970 C CA . ASP B 1 71 ? 12.461 22.906 0.228 1 86.19 71 ASP B CA 1
ATOM 1971 C C . ASP B 1 71 ? 13.875 23.156 0.748 1 86.19 71 ASP B C 1
ATOM 1973 O O . ASP B 1 71 ? 14.234 24.297 1.043 1 86.19 71 ASP B O 1
ATOM 1977 N N . ASN B 1 72 ? 14.523 22.062 1.007 1 85.75 72 ASN B N 1
ATOM 1978 C CA . ASN B 1 72 ? 15.93 22.062 1.392 1 85.75 72 ASN B CA 1
ATOM 1979 C C . ASN B 1 72 ? 16.141 22.625 2.793 1 85.75 72 ASN B C 1
ATOM 1981 O O . ASN B 1 72 ? 17.25 23.016 3.156 1 85.75 72 ASN B O 1
ATOM 1985 N N . ARG B 1 73 ? 15.094 22.781 3.482 1 90.12 73 ARG B N 1
ATOM 1986 C CA . ARG B 1 73 ? 15.18 23.141 4.895 1 90.12 73 ARG B CA 1
ATOM 1987 C C . ARG B 1 73 ? 14.891 21.953 5.789 1 90.12 73 ARG B C 1
ATOM 1989 O O . ARG B 1 73 ? 13.906 21.234 5.582 1 90.12 73 ARG B O 1
ATOM 1996 N N . PRO B 1 74 ? 15.766 21.859 6.734 1 92.81 74 PRO B N 1
ATOM 1997 C CA . PRO B 1 74 ? 15.539 20.719 7.621 1 92.81 74 PRO B CA 1
ATOM 1998 C C . PRO B 1 74 ? 14.234 20.828 8.406 1 92.81 74 PRO B C 1
ATOM 2000 O O . PRO B 1 74 ? 13.906 21.906 8.922 1 92.81 74 PRO B O 1
ATOM 2003 N N . VAL B 1 75 ? 13.492 19.812 8.453 1 93.56 75 VAL B N 1
ATOM 2004 C CA . VAL B 1 75 ? 12.227 19.734 9.18 1 93.56 75 VAL B CA 1
ATOM 2005 C C . VAL B 1 75 ? 12.438 18.984 10.5 1 93.56 75 VAL B C 1
ATOM 2007 O O . VAL B 1 75 ? 13.148 17.984 10.547 1 93.56 75 VAL B O 1
ATOM 2010 N N . SER B 1 76 ? 11.844 19.516 11.531 1 94.12 76 SER B N 1
ATOM 2011 C CA . SER B 1 76 ? 11.844 18.812 12.812 1 94.12 76 SER B CA 1
ATOM 2012 C C . SER B 1 76 ? 10.695 17.812 12.898 1 94.12 76 SER B C 1
ATOM 2014 O O . SER B 1 76 ? 10.914 16.641 13.188 1 94.12 76 SER B O 1
ATOM 2016 N N . HIS B 1 77 ? 9.586 18.297 12.75 1 96.5 77 HIS B N 1
ATOM 2017 C CA . HIS B 1 77 ? 8.367 17.5 12.719 1 96.5 77 HIS B CA 1
ATOM 2018 C C . HIS B 1 77 ? 7.234 18.25 12.031 1 96.5 77 HIS B C 1
ATOM 2020 O O . HIS B 1 77 ? 7.375 19.422 11.688 1 96.5 77 HIS B O 1
ATOM 2026 N N . LEU B 1 78 ? 6.168 17.5 11.727 1 96.25 78 LEU B N 1
ATOM 2027 C CA . LEU B 1 78 ? 4.906 18.094 11.289 1 96.25 78 LEU B CA 1
ATOM 2028 C C . LEU B 1 78 ? 3.885 18.078 12.422 1 96.25 78 LEU B C 1
ATOM 2030 O O . LEU B 1 78 ? 3.926 17.203 13.297 1 96.25 78 LEU B O 1
ATOM 2034 N N . THR B 1 79 ? 3.033 19.062 12.406 1 94.5 79 THR B N 1
ATOM 2035 C CA . THR B 1 79 ? 1.904 19.078 13.328 1 94.5 79 THR B CA 1
ATOM 2036 C C . THR B 1 79 ? 0.583 19.141 12.57 1 94.5 79 THR B C 1
ATOM 2038 O O . THR B 1 79 ? 0.431 19.953 11.648 1 94.5 79 THR B O 1
ATOM 2041 N N . TYR B 1 80 ? -0.296 18.281 13.016 1 94.62 80 TYR B N 1
ATOM 2042 C CA . TYR B 1 80 ? -1.608 18.234 12.383 1 94.62 80 TYR B CA 1
ATOM 2043 C C . TYR B 1 80 ? -2.705 18.609 13.375 1 94.62 80 TYR B C 1
ATOM 2045 O O . TYR B 1 80 ? -2.664 18.188 14.539 1 94.62 80 TYR B O 1
ATOM 2053 N N . SER B 1 81 ? -3.699 19.359 12.844 1 93 81 SER B N 1
ATOM 2054 C CA . SER B 1 81 ? -4.895 19.703 13.609 1 93 81 SER B CA 1
ATOM 2055 C C . SER B 1 81 ? -6.156 19.484 12.781 1 93 81 SER B C 1
ATOM 2057 O O . SER B 1 81 ? -6.098 19.438 11.547 1 93 81 SER B O 1
ATOM 2059 N N . ALA B 1 82 ? -7.258 19.234 13.547 1 90.62 82 ALA B N 1
ATOM 2060 C CA . ALA B 1 82 ? -8.539 19 12.883 1 90.62 82 ALA B CA 1
ATOM 2061 C C . ALA B 1 82 ? -9.703 19.375 13.789 1 90.62 82 ALA B C 1
ATOM 2063 O O . ALA B 1 82 ? -9.5 19.766 14.938 1 90.62 82 ALA B O 1
ATOM 2064 N N . TYR B 1 83 ? -10.867 19.375 13.18 1 90.38 83 TYR B N 1
ATOM 2065 C CA . TYR B 1 83 ? -12.141 19.328 13.883 1 90.38 83 TYR B CA 1
ATOM 2066 C C . TYR B 1 83 ? -12.711 17.906 13.875 1 90.38 83 TYR B C 1
ATOM 2068 O O . TYR B 1 83 ? -13.469 17.547 12.969 1 90.38 83 TYR B O 1
ATOM 2076 N N . PRO B 1 84 ? -12.445 17.188 14.914 1 89.38 84 PRO B N 1
ATOM 2077 C CA . PRO B 1 84 ? -12.555 15.727 14.82 1 89.38 84 PRO B CA 1
ATOM 2078 C C . PRO B 1 84 ? -13.961 15.266 14.445 1 89.38 84 PRO B C 1
ATOM 2080 O O . PRO B 1 84 ? -14.117 14.398 13.586 1 89.38 84 PRO B O 1
ATOM 2083 N N . PRO B 1 85 ? -15.023 15.781 15.055 1 88.62 85 PRO B N 1
ATOM 2084 C CA . PRO B 1 85 ? -16.344 15.266 14.68 1 88.62 85 PRO B CA 1
ATOM 2085 C C . PRO B 1 85 ? -16.656 15.469 13.203 1 88.62 85 PRO B C 1
ATOM 2087 O O . PRO B 1 85 ? -17.109 14.539 12.531 1 88.62 85 PRO B O 1
ATOM 2090 N N . LEU B 1 86 ? -16.344 16.625 12.719 1 92.25 86 LEU B N 1
ATOM 2091 C CA . LEU B 1 86 ? -16.594 16.922 11.305 1 92.25 86 LEU B CA 1
ATOM 2092 C C . LEU B 1 86 ? -15.625 16.156 10.414 1 92.25 86 LEU B C 1
ATOM 2094 O O . LEU B 1 86 ? -16.016 15.586 9.391 1 92.25 86 LEU B O 1
ATOM 2098 N N . THR B 1 87 ? -14.406 16.125 10.797 1 93.5 87 THR B N 1
ATOM 2099 C CA . THR B 1 87 ? -13.359 15.445 10.023 1 93.5 87 THR B CA 1
ATOM 2100 C C . THR B 1 87 ? -13.672 13.961 9.883 1 93.5 87 THR B C 1
ATOM 2102 O O . THR B 1 87 ? -13.562 13.398 8.797 1 93.5 87 THR B O 1
ATOM 2105 N N . LEU B 1 88 ? -14.102 13.375 10.953 1 93.56 88 LEU B N 1
ATOM 2106 C CA . LEU 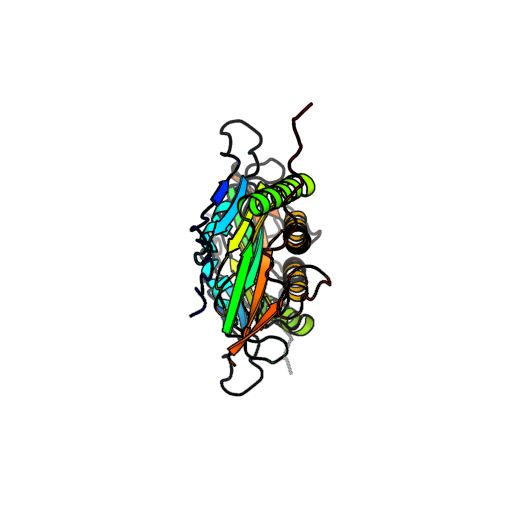B 1 88 ? -14.414 11.953 10.938 1 93.56 88 LEU B CA 1
ATOM 2107 C C . LEU B 1 88 ? -15.617 11.672 10.047 1 93.56 88 LEU B C 1
ATOM 2109 O O . LEU B 1 88 ? -15.648 10.664 9.336 1 93.56 88 LEU B O 1
ATOM 2113 N N . ARG B 1 89 ? -16.547 12.539 10.117 1 94.38 89 ARG B N 1
ATOM 2114 C CA . ARG B 1 89 ? -17.719 12.375 9.266 1 94.38 89 ARG B CA 1
ATOM 2115 C C . ARG B 1 89 ? -17.344 12.461 7.789 1 94.38 89 ARG B C 1
ATOM 2117 O O . ARG B 1 89 ? -17.797 11.656 6.973 1 94.38 89 ARG B O 1
ATOM 2124 N N . THR B 1 90 ? -16.547 13.461 7.438 1 96.44 90 THR B N 1
ATOM 2125 C CA . THR B 1 90 ? -16.078 13.617 6.062 1 96.44 90 THR B CA 1
ATOM 2126 C C . THR B 1 90 ? -15.266 12.406 5.621 1 96.44 90 THR B C 1
ATOM 2128 O O . THR B 1 90 ? -15.484 11.859 4.539 1 96.44 90 THR B O 1
ATOM 2131 N N . MET B 1 91 ? -14.391 11.938 6.484 1 96.94 91 MET B N 1
ATOM 2132 C CA . MET B 1 91 ? -13.586 10.758 6.18 1 96.94 91 MET B CA 1
ATOM 2133 C C . MET B 1 91 ? -14.469 9.531 5.961 1 96.94 91 MET B C 1
ATOM 2135 O O . MET B 1 91 ? -14.227 8.742 5.047 1 96.94 91 MET B O 1
ATOM 2139 N N . SER B 1 92 ? -15.461 9.43 6.773 1 96.19 92 SER B N 1
ATOM 2140 C CA . SER B 1 92 ? -16.375 8.305 6.652 1 96.19 92 SER B CA 1
ATOM 2141 C C . SER B 1 92 ? -17.141 8.352 5.332 1 96.19 92 SER B C 1
ATOM 2143 O O . SER B 1 92 ? -17.312 7.316 4.676 1 96.19 92 SER B O 1
ATOM 2145 N N . SER B 1 93 ? -17.531 9.5 4.98 1 97.69 93 SER B N 1
ATOM 2146 C CA . SER B 1 93 ? -18.234 9.664 3.721 1 97.69 93 SER B CA 1
ATOM 2147 C C . SER B 1 93 ? -17.344 9.336 2.527 1 97.69 93 SER B C 1
ATOM 2149 O O . SER B 1 93 ? -17.797 8.68 1.578 1 97.69 93 SER B O 1
ATOM 2151 N N . ILE B 1 94 ? -16.141 9.766 2.596 1 98.25 94 ILE B N 1
ATOM 2152 C CA . ILE B 1 94 ? -15.188 9.484 1.527 1 98.25 94 ILE B CA 1
ATOM 2153 C C . ILE B 1 94 ? -14.953 7.98 1.431 1 98.25 94 ILE B C 1
ATOM 2155 O O . ILE B 1 94 ? -15.023 7.402 0.343 1 98.25 94 ILE B O 1
ATOM 2159 N N . ALA B 1 95 ? -14.758 7.363 2.58 1 97.75 95 ALA B N 1
ATOM 2160 C CA . ALA B 1 95 ? -14.508 5.922 2.605 1 97.75 95 ALA B CA 1
ATOM 2161 C C . ALA B 1 95 ? -15.695 5.148 2.043 1 97.75 95 ALA B C 1
ATOM 2163 O O . ALA B 1 95 ? -15.523 4.234 1.235 1 97.75 95 ALA B O 1
ATOM 2164 N N . ALA B 1 96 ? -16.859 5.547 2.432 1 96.88 96 ALA B N 1
ATOM 2165 C CA . ALA B 1 96 ? -18.078 4.891 1.948 1 96.88 96 ALA B CA 1
ATOM 2166 C C . ALA B 1 96 ? -18.219 5.051 0.437 1 96.88 96 ALA B C 1
ATOM 2168 O O . ALA B 1 96 ? -18.594 4.105 -0.26 1 96.88 96 ALA B O 1
ATOM 2169 N N . SER B 1 97 ? -17.938 6.207 -0.059 1 98.06 97 SER B N 1
ATOM 2170 C CA . SER B 1 97 ? -18.031 6.457 -1.493 1 98.06 97 SER B CA 1
ATOM 2171 C C . SER B 1 97 ? -17.047 5.602 -2.271 1 98.06 97 SER B C 1
ATOM 2173 O O . SER B 1 97 ? -17.344 5.129 -3.369 1 98.06 97 SER B O 1
ATOM 2175 N N . MET B 1 98 ? -15.828 5.422 -1.744 1 98.25 98 MET B N 1
ATOM 2176 C CA . MET B 1 98 ? -14.828 4.586 -2.395 1 98.25 98 MET B CA 1
ATOM 2177 C C . MET B 1 98 ? -15.297 3.137 -2.475 1 98.25 98 MET B C 1
ATOM 2179 O O . MET B 1 98 ? -15.109 2.471 -3.494 1 98.25 98 MET B O 1
ATOM 2183 N N . VAL B 1 99 ? -15.883 2.676 -1.383 1 97.31 99 VAL B N 1
ATOM 2184 C CA . VAL B 1 99 ? -16.375 1.306 -1.332 1 97.31 99 VAL B CA 1
ATOM 2185 C C . VAL B 1 99 ? -17.438 1.103 -2.408 1 97.31 99 VAL B C 1
ATOM 2187 O O . VAL B 1 99 ? -17.391 0.127 -3.16 1 97.31 99 VAL B O 1
ATOM 2190 N N . GLU B 1 100 ? -18.312 1.998 -2.488 1 96.81 100 GLU B N 1
ATOM 2191 C CA . GLU B 1 100 ? -19.406 1.893 -3.439 1 96.81 100 GLU B CA 1
ATOM 2192 C C . GLU B 1 100 ? -18.906 2.016 -4.879 1 96.81 100 GLU B C 1
ATOM 2194 O O . GLU B 1 100 ? -19.234 1.184 -5.727 1 96.81 100 GLU B O 1
ATOM 2199 N N . LYS B 1 101 ? -18.109 3.002 -5.152 1 98.25 101 LYS B N 1
ATOM 2200 C CA . LYS B 1 101 ? -17.656 3.33 -6.5 1 98.25 101 LYS B CA 1
ATOM 2201 C C . LYS B 1 101 ? -16.766 2.223 -7.07 1 98.25 101 LYS B C 1
ATOM 2203 O O . LYS B 1 101 ? -16.844 1.905 -8.258 1 98.25 101 LYS B O 1
ATOM 2208 N N . HIS B 1 102 ? -15.961 1.634 -6.195 1 98.5 102 HIS B N 1
ATOM 2209 C CA . HIS B 1 102 ? -14.945 0.72 -6.699 1 98.5 102 HIS B CA 1
ATOM 2210 C C . HIS B 1 102 ? -15.227 -0.713 -6.258 1 98.5 102 HIS B C 1
ATOM 2212 O O . HIS B 1 102 ? -14.406 -1.607 -6.484 1 98.5 102 HIS B O 1
ATOM 2218 N N . LYS B 1 103 ? -16.359 -0.952 -5.59 1 97 103 LYS B N 1
ATOM 2219 C CA . LYS B 1 103 ? -16.766 -2.279 -5.145 1 97 103 LYS B CA 1
ATOM 2220 C C . LYS B 1 103 ? -15.688 -2.93 -4.285 1 97 103 LYS B C 1
ATOM 2222 O O . LYS B 1 103 ? -15.289 -4.07 -4.535 1 97 103 LYS B O 1
ATOM 2227 N N . LEU B 1 104 ? -15.25 -2.189 -3.301 1 98 104 LEU B N 1
ATOM 2228 C CA . LEU B 1 104 ? -14.234 -2.676 -2.379 1 98 104 LEU B CA 1
ATOM 2229 C C . LEU B 1 104 ? -14.828 -3.674 -1.391 1 98 104 LEU B C 1
ATOM 2231 O O . LEU B 1 104 ? -16.016 -3.602 -1.063 1 98 104 LEU B O 1
ATOM 2235 N N . THR B 1 105 ? -14.016 -4.602 -0.95 1 97.12 105 THR B N 1
ATOM 2236 C CA . THR B 1 105 ? -14.422 -5.469 0.15 1 97.12 105 THR B CA 1
ATOM 2237 C C . THR B 1 105 ? -14.172 -4.797 1.494 1 97.12 105 THR B C 1
ATOM 2239 O O . THR B 1 105 ? -14.852 -5.09 2.48 1 97.12 105 THR B O 1
ATOM 2242 N N . ALA B 1 106 ? -13.203 -3.904 1.539 1 97.62 106 ALA B N 1
ATOM 2243 C CA . ALA B 1 106 ? -12.898 -3.209 2.787 1 97.62 106 ALA B CA 1
ATOM 2244 C C . ALA B 1 106 ? -12.047 -1.969 2.531 1 97.62 106 ALA B C 1
ATOM 2246 O O . ALA B 1 106 ? -11.383 -1.868 1.498 1 97.62 106 ALA B O 1
ATOM 2247 N N . ILE B 1 107 ? -12.078 -1.064 3.479 1 98.38 107 ILE B N 1
ATOM 2248 C CA . ILE B 1 107 ? -11.234 0.124 3.463 1 98.38 107 ILE B CA 1
ATOM 2249 C C . ILE B 1 107 ? -10.914 0.551 4.895 1 98.38 107 ILE B C 1
ATOM 2251 O O . ILE B 1 107 ? -11.766 0.444 5.781 1 98.38 107 ILE B O 1
ATOM 2255 N N . SER B 1 108 ? -9.719 0.984 5.102 1 98.38 108 SER B N 1
ATOM 2256 C CA . SER B 1 108 ? -9.25 1.552 6.363 1 98.38 108 SER B CA 1
ATOM 2257 C C . SER B 1 108 ? -8.516 2.869 6.141 1 98.38 108 SER B C 1
ATOM 2259 O O . SER B 1 108 ? -7.57 2.932 5.355 1 98.38 108 SER B O 1
ATOM 2261 N N . LEU B 1 109 ? -8.969 3.885 6.734 1 98.12 109 LEU B N 1
ATOM 2262 C CA . LEU B 1 109 ? -8.445 5.242 6.613 1 98.12 109 LEU B CA 1
ATOM 2263 C C . LEU B 1 109 ? -8.203 5.855 7.984 1 98.12 109 LEU B C 1
ATOM 2265 O O . LEU B 1 109 ? -9.148 6.152 8.719 1 98.12 109 LEU B O 1
ATOM 2269 N N . ILE B 1 110 ? -6.918 6.09 8.336 1 98 110 ILE B N 1
ATOM 2270 C CA . ILE B 1 110 ? -6.566 6.594 9.664 1 98 110 ILE B CA 1
ATOM 2271 C C . ILE B 1 110 ? -5.598 7.77 9.523 1 98 110 ILE B C 1
ATOM 2273 O O . ILE B 1 110 ? -4.645 7.707 8.75 1 98 110 ILE B O 1
ATOM 2277 N N . HIS B 1 111 ? -5.832 8.758 10.242 1 97.88 111 HIS B N 1
ATOM 2278 C CA . HIS B 1 111 ? -4.969 9.938 10.266 1 97.88 111 HIS B CA 1
ATOM 2279 C C . HIS B 1 111 ? -4.531 10.281 11.688 1 97.88 111 HIS B C 1
ATOM 2281 O O . HIS B 1 111 ? -5.336 10.219 12.617 1 97.88 111 HIS B O 1
ATOM 2287 N N . ARG B 1 112 ? -3.303 10.555 11.781 1 97.69 112 ARG B N 1
ATOM 2288 C CA . ARG B 1 112 ? -2.717 10.961 13.055 1 97.69 112 ARG B CA 1
ATOM 2289 C C . ARG B 1 112 ? -2.779 12.469 13.234 1 97.69 112 ARG B C 1
ATOM 2291 O O . ARG B 1 112 ? -2.523 13.227 12.289 1 97.69 112 ARG B O 1
ATOM 2298 N N . LEU B 1 113 ? -3.164 12.969 14.391 1 95.88 113 LEU B N 1
ATOM 2299 C CA . LEU B 1 113 ? -3.156 14.375 14.766 1 95.88 113 LEU B CA 1
ATOM 2300 C C . LEU B 1 113 ? -1.997 14.688 15.703 1 95.88 113 LEU B C 1
ATOM 2302 O O . LEU B 1 113 ? -1.333 13.773 16.203 1 95.88 113 LEU B O 1
ATOM 2306 N N . GLY B 1 114 ? -1.736 15.969 15.914 1 96.31 114 GLY B N 1
ATOM 2307 C CA . GLY B 1 114 ? -0.615 16.375 16.75 1 96.31 114 GLY B CA 1
ATOM 2308 C C . GLY B 1 114 ? 0.722 16.266 16.031 1 96.31 114 GLY B C 1
ATOM 2309 O O . GLY B 1 114 ? 0.795 16.422 14.812 1 96.31 114 GLY B O 1
ATOM 2310 N N . GLU B 1 115 ? 1.727 16.062 16.859 1 96.88 115 GLU B N 1
ATOM 2311 C CA . GLU B 1 115 ? 3.082 16.031 16.312 1 96.88 115 GLU B CA 1
ATOM 2312 C C . GLU B 1 115 ? 3.385 14.672 15.68 1 96.88 115 GLU B C 1
ATOM 2314 O O . GLU B 1 115 ? 3.104 13.625 16.266 1 96.88 115 GLU B O 1
ATOM 2319 N N . VAL B 1 116 ? 3.926 14.773 14.5 1 98.12 116 VAL B N 1
ATOM 2320 C CA . VAL B 1 116 ? 4.375 13.586 13.789 1 98.12 116 VAL B CA 1
ATOM 2321 C C . VAL B 1 116 ? 5.855 13.719 13.438 1 98.12 116 VAL B C 1
ATOM 2323 O O . VAL B 1 116 ? 6.215 14.453 12.508 1 98.12 116 VAL B O 1
ATOM 2326 N N . PRO B 1 117 ? 6.719 13.016 14.133 1 97.56 117 PRO B N 1
ATOM 2327 C CA . PRO B 1 117 ? 8.164 13.117 13.906 1 97.56 117 PRO B CA 1
ATOM 2328 C C . PRO B 1 117 ? 8.578 12.625 12.523 1 97.56 117 PRO B C 1
ATOM 2330 O O . PRO B 1 117 ? 7.805 11.945 11.844 1 97.56 117 PRO B O 1
ATOM 2333 N N . ILE B 1 118 ? 9.781 12.93 12.141 1 96.94 118 ILE B N 1
ATOM 2334 C CA . ILE B 1 118 ? 10.383 12.477 10.891 1 96.94 118 ILE B CA 1
ATOM 2335 C C . ILE B 1 118 ? 10.297 10.953 10.805 1 96.94 118 ILE B C 1
ATOM 2337 O O . ILE B 1 118 ? 10.562 10.25 11.789 1 96.94 118 ILE B O 1
ATOM 2341 N N . GLY B 1 119 ? 9.883 10.508 9.727 1 96.88 119 GLY B N 1
ATOM 2342 C CA . GLY B 1 119 ? 9.867 9.078 9.469 1 96.88 119 GLY B CA 1
ATOM 2343 C C . GLY B 1 119 ? 8.586 8.406 9.922 1 96.88 119 GLY B C 1
ATOM 2344 O O . GLY B 1 119 ? 8.336 7.242 9.586 1 96.88 119 GLY B O 1
ATOM 2345 N N . GLU B 1 120 ? 7.773 9.094 10.656 1 97.94 120 GLU B N 1
ATOM 2346 C CA . GLU B 1 120 ? 6.531 8.5 11.148 1 97.94 120 GLU B CA 1
ATOM 2347 C C . GLU B 1 120 ? 5.355 8.859 10.25 1 97.94 120 GLU B C 1
ATOM 2349 O O . GLU B 1 120 ? 5.406 9.852 9.516 1 97.94 120 GLU B O 1
ATOM 2354 N N . GLU B 1 121 ? 4.32 8.047 10.344 1 98.56 121 GLU B N 1
ATOM 2355 C CA . GLU B 1 121 ? 3.186 8.172 9.43 1 98.56 121 GLU B CA 1
ATOM 2356 C C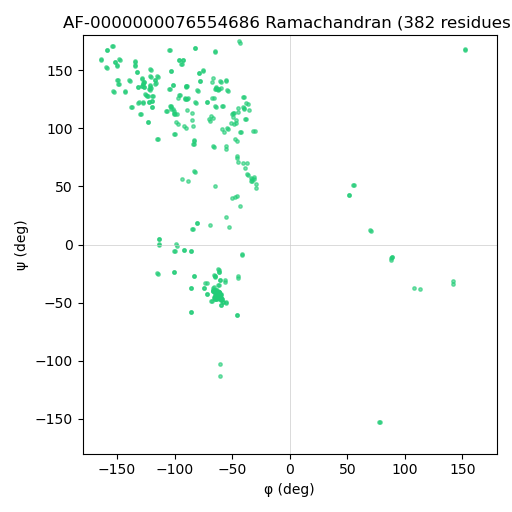 . GLU B 1 121 ? 2.133 9.125 9.992 1 98.56 121 GLU B C 1
ATOM 2358 O O . GLU B 1 121 ? 1.804 9.07 11.172 1 98.56 121 GLU B O 1
ATOM 2363 N N . SER B 1 122 ? 1.631 9.977 9.133 1 98.56 122 SER B N 1
ATOM 2364 C CA . SER B 1 122 ? 0.532 10.867 9.492 1 98.56 122 SER B CA 1
ATOM 2365 C C . SER B 1 122 ? -0.799 10.344 8.961 1 98.56 122 SER B C 1
ATOM 2367 O O . SER B 1 122 ? -1.861 10.695 9.484 1 98.56 122 SER B O 1
ATOM 2369 N N . ILE B 1 123 ? -0.744 9.531 7.93 1 98.81 123 ILE B N 1
ATOM 2370 C CA . ILE B 1 123 ? -1.966 9.008 7.328 1 98.81 123 ILE B CA 1
ATOM 2371 C C . ILE B 1 123 ? -1.701 7.621 6.75 1 98.81 123 ILE B C 1
ATOM 2373 O O . ILE B 1 123 ? -0.641 7.379 6.168 1 98.81 123 ILE B O 1
ATOM 2377 N N . LEU B 1 124 ? -2.615 6.738 6.949 1 98.81 124 LEU B N 1
ATOM 2378 C CA . LEU B 1 124 ? -2.643 5.414 6.34 1 98.81 124 LEU B CA 1
ATOM 2379 C C . LEU B 1 124 ? -3.961 5.18 5.605 1 98.81 124 LEU B C 1
ATOM 2381 O O . LEU B 1 124 ? -5.035 5.453 6.148 1 98.81 124 LEU B O 1
ATOM 2385 N N . VAL B 1 125 ? -3.873 4.77 4.391 1 98.88 125 VAL B N 1
ATOM 2386 C CA . VAL B 1 125 ? -5.008 4.328 3.59 1 98.88 125 VAL B CA 1
ATOM 2387 C C . VAL B 1 125 ? -4.781 2.896 3.115 1 98.88 125 VAL B C 1
ATOM 2389 O O . VAL B 1 125 ? -3.758 2.598 2.492 1 98.88 125 VAL B O 1
ATOM 2392 N N . ALA B 1 126 ? -5.668 2.055 3.438 1 98.88 126 ALA B N 1
ATOM 2393 C CA . ALA B 1 126 ? -5.641 0.692 2.912 1 98.88 126 ALA B CA 1
ATOM 2394 C C . ALA B 1 126 ? -6.984 0.315 2.295 1 98.88 126 ALA B C 1
ATOM 2396 O O . ALA B 1 126 ? -8.039 0.614 2.859 1 98.88 126 ALA B O 1
ATOM 2397 N N . VAL B 1 127 ? -6.926 -0.302 1.165 1 98.88 127 VAL B N 1
ATOM 2398 C CA . VAL B 1 127 ? -8.141 -0.766 0.506 1 98.88 127 VAL B CA 1
ATOM 2399 C C . VAL B 1 127 ? -7.957 -2.209 0.042 1 98.88 127 VAL B C 1
ATOM 2401 O O . VAL B 1 127 ? -6.844 -2.629 -0.274 1 98.88 127 VAL B O 1
ATOM 2404 N N . ALA B 1 128 ? -8.977 -2.928 0.031 1 98.69 128 ALA B N 1
ATOM 2405 C CA . ALA B 1 128 ? -9.008 -4.301 -0.469 1 98.69 128 ALA B CA 1
ATOM 2406 C C . ALA B 1 128 ? -10.109 -4.484 -1.508 1 98.69 128 ALA B C 1
ATOM 2408 O O . ALA B 1 128 ? -11.203 -3.93 -1.366 1 98.69 128 ALA B O 1
ATOM 2409 N N . ALA B 1 129 ? -9.805 -5.227 -2.535 1 98.56 129 ALA B N 1
ATOM 2410 C CA . ALA B 1 129 ? -10.742 -5.523 -3.613 1 98.56 129 ALA B CA 1
ATOM 2411 C C . ALA B 1 129 ? -10.484 -6.91 -4.199 1 98.56 129 ALA B C 1
ATOM 2413 O O . ALA B 1 129 ? -9.391 -7.461 -4.043 1 98.56 129 ALA B O 1
ATOM 2414 N N . PRO B 1 130 ? -11.477 -7.414 -4.836 1 97 130 PRO B N 1
ATOM 2415 C CA . PRO B 1 130 ? -11.258 -8.711 -5.484 1 97 130 PRO B CA 1
ATOM 2416 C C . PRO B 1 130 ? -10.156 -8.656 -6.539 1 97 130 PRO B C 1
ATOM 2418 O O . PRO B 1 130 ? -9.398 -9.625 -6.699 1 97 130 PRO B O 1
ATOM 2421 N N . HIS B 1 131 ? -9.961 -7.535 -7.191 1 97.56 131 HIS B N 1
ATOM 2422 C CA . HIS B 1 131 ? -8.977 -7.41 -8.258 1 97.56 131 HIS B CA 1
ATOM 2423 C C . HIS B 1 131 ? -8.164 -6.129 -8.102 1 97.56 131 HIS B C 1
ATOM 2425 O O . HIS B 1 131 ? -8.648 -5.141 -7.555 1 97.56 131 HIS B O 1
ATOM 2431 N N . ARG B 1 132 ? -6.984 -6.215 -8.727 1 98.5 132 ARG B N 1
ATOM 2432 C CA . ARG B 1 132 ? -5.973 -5.211 -8.414 1 98.5 132 ARG B CA 1
ATOM 2433 C C . ARG B 1 132 ? -6.336 -3.859 -9.016 1 98.5 132 ARG B C 1
ATOM 2435 O O . ARG B 1 132 ? -6.039 -2.814 -8.43 1 98.5 132 ARG B O 1
ATOM 2442 N N . LYS B 1 133 ? -6.98 -3.775 -10.164 1 98.44 133 LYS B N 1
ATOM 2443 C CA . LYS B 1 133 ? -7.289 -2.508 -10.82 1 98.44 133 LYS B CA 1
ATOM 2444 C C . LYS B 1 133 ? -8.164 -1.63 -9.93 1 98.44 133 LYS B C 1
ATOM 2446 O O . LYS B 1 133 ? -7.887 -0.442 -9.75 1 98.44 133 LYS B O 1
ATOM 2451 N N . ALA B 1 134 ? -9.203 -2.248 -9.391 1 98.69 134 ALA B N 1
ATOM 2452 C CA . ALA B 1 134 ? -10.086 -1.516 -8.492 1 98.69 134 ALA B CA 1
ATOM 2453 C C . ALA B 1 134 ? -9.336 -1.021 -7.262 1 98.69 134 ALA B C 1
ATOM 2455 O O . ALA B 1 134 ? -9.547 0.104 -6.805 1 98.69 134 ALA B O 1
ATOM 2456 N N . ALA B 1 135 ? -8.477 -1.805 -6.715 1 98.88 135 ALA B N 1
ATOM 2457 C CA . ALA B 1 135 ? -7.73 -1.442 -5.512 1 98.88 135 ALA B CA 1
ATOM 2458 C C . ALA B 1 135 ? -6.789 -0.272 -5.785 1 98.88 135 ALA B C 1
ATOM 2460 O O . ALA B 1 135 ? -6.723 0.674 -4.996 1 98.88 135 ALA B O 1
ATOM 2461 N N . TRP B 1 136 ? -6.066 -0.335 -6.922 1 98.88 136 TRP B N 1
ATOM 2462 C CA . TRP B 1 136 ? -5.18 0.759 -7.301 1 98.88 136 TRP B CA 1
ATOM 2463 C C . TRP B 1 136 ? -5.949 2.066 -7.434 1 98.88 136 TRP B C 1
ATOM 2465 O O . TRP B 1 136 ? -5.566 3.084 -6.852 1 98.88 136 TRP B O 1
ATOM 2475 N N . ARG B 1 137 ? -7.023 2.021 -8.141 1 98.69 137 ARG B N 1
ATOM 2476 C CA . ARG B 1 137 ? -7.805 3.227 -8.398 1 98.69 137 ARG B CA 1
ATOM 2477 C C . ARG B 1 137 ? -8.391 3.793 -7.113 1 98.69 137 ARG B C 1
ATOM 2479 O O . ARG B 1 137 ? -8.305 4.996 -6.859 1 98.69 137 ARG B O 1
ATOM 2486 N N . ALA B 1 138 ? -8.961 2.926 -6.336 1 98.88 138 ALA B N 1
ATOM 2487 C CA . ALA B 1 138 ? -9.602 3.355 -5.094 1 98.88 138 ALA B CA 1
ATOM 2488 C C . ALA B 1 138 ? -8.586 3.959 -4.133 1 98.88 138 ALA B C 1
ATOM 2490 O O . ALA B 1 138 ? -8.844 4.992 -3.51 1 98.88 138 ALA B O 1
ATOM 2491 N N . GLY B 1 139 ? -7.438 3.305 -4.008 1 98.88 139 GLY B N 1
ATOM 2492 C CA . GLY B 1 139 ? -6.422 3.807 -3.096 1 98.88 139 GLY B CA 1
ATOM 2493 C C . GLY B 1 139 ? -5.957 5.211 -3.436 1 98.88 139 GLY B C 1
ATOM 2494 O O . GLY B 1 139 ? -5.945 6.09 -2.574 1 98.88 139 GLY B O 1
ATOM 2495 N N . GLU B 1 140 ? -5.586 5.359 -4.652 1 98.88 140 GLU B N 1
ATOM 2496 C CA . GLU B 1 140 ? -5.082 6.66 -5.086 1 98.88 140 GLU B CA 1
ATOM 2497 C C . GLU B 1 140 ? -6.176 7.723 -5.027 1 98.88 140 GLU B C 1
ATOM 2499 O O . GLU B 1 140 ? -5.957 8.82 -4.508 1 98.88 140 GLU B O 1
ATOM 2504 N N . GLU B 1 141 ? -7.328 7.402 -5.52 1 98.88 141 GLU B N 1
ATOM 2505 C CA . GLU B 1 141 ? -8.438 8.352 -5.508 1 98.88 141 GLU B CA 1
ATOM 2506 C C . GLU B 1 141 ? -8.82 8.734 -4.082 1 98.88 141 GLU B C 1
ATOM 2508 O O . GLU B 1 141 ? -9.062 9.914 -3.795 1 98.88 141 GLU B O 1
ATOM 2513 N N . CYS B 1 142 ? -8.883 7.789 -3.223 1 98.88 142 CYS B N 1
ATOM 2514 C CA . CYS B 1 142 ? -9.227 8.062 -1.83 1 98.88 142 CYS B CA 1
ATOM 2515 C C . CYS B 1 142 ? -8.289 9.102 -1.231 1 98.88 142 CYS B C 1
ATOM 2517 O O . CYS B 1 142 ? -8.734 10.086 -0.646 1 98.88 142 CYS B O 1
ATOM 2519 N N . LEU B 1 143 ? -7.012 8.859 -1.416 1 98.88 143 LEU B N 1
ATOM 2520 C CA . LEU B 1 143 ? -6.031 9.781 -0.855 1 98.88 143 LEU B CA 1
ATOM 2521 C C . LEU B 1 143 ? -6.211 11.188 -1.425 1 98.88 143 LEU B C 1
ATOM 2523 O O . LEU B 1 143 ? -6.168 12.172 -0.686 1 98.88 143 LEU B O 1
ATOM 2527 N N . GLU B 1 144 ? -6.441 11.258 -2.701 1 98.62 144 GLU B N 1
ATOM 2528 C CA . GLU B 1 144 ? -6.586 12.562 -3.34 1 98.62 144 GLU B CA 1
ATOM 2529 C C . GLU B 1 144 ? -7.816 13.297 -2.824 1 98.62 144 GLU B C 1
ATOM 2531 O O . GLU B 1 144 ? -7.762 14.5 -2.555 1 98.62 144 GLU B O 1
ATOM 2536 N N . VAL B 1 145 ? -8.883 12.602 -2.717 1 98.56 145 VAL B N 1
ATOM 2537 C CA . VAL B 1 145 ? -10.109 13.219 -2.221 1 98.56 145 VAL B CA 1
ATOM 2538 C C . VAL B 1 145 ? -9.93 13.633 -0.761 1 98.56 145 VAL B C 1
ATOM 2540 O O . VAL B 1 145 ? -10.391 14.695 -0.346 1 98.56 145 VAL B O 1
ATOM 2543 N N . VAL B 1 146 ? -9.258 12.805 0.044 1 98.25 146 VAL B N 1
ATOM 2544 C CA . VAL B 1 146 ? -8.977 13.125 1.439 1 98.25 146 VAL B CA 1
ATOM 2545 C C . VAL B 1 146 ? -8.164 14.414 1.52 1 98.25 146 VAL B C 1
ATOM 2547 O O . VAL B 1 146 ? -8.5 15.32 2.289 1 98.25 146 VAL B O 1
ATOM 2550 N N . LYS B 1 147 ? -7.16 14.5 0.712 1 97.12 147 LYS B N 1
ATOM 2551 C CA . LYS B 1 147 ? -6.301 15.68 0.728 1 97.12 147 LYS B CA 1
ATOM 2552 C C . LYS B 1 147 ? -7.062 16.922 0.27 1 97.12 147 LYS B C 1
ATOM 2554 O O . LYS B 1 147 ? -6.781 18.031 0.72 1 97.12 147 LYS B O 1
ATOM 2559 N N . GLU B 1 148 ? -8.039 16.703 -0.501 1 96.88 148 GLU B N 1
ATOM 2560 C CA . GLU B 1 148 ? -8.805 17.812 -1.064 1 96.88 148 GLU B CA 1
ATOM 2561 C C . GLU B 1 148 ? -9.914 18.266 -0.114 1 96.88 148 GLU B C 1
ATOM 2563 O O . GLU B 1 148 ? -10.172 19.453 0.032 1 96.88 148 GLU B O 1
ATOM 2568 N N . LYS B 1 149 ? -10.508 17.312 0.554 1 96.81 149 LYS B N 1
ATOM 2569 C CA . LYS B 1 149 ? -11.812 17.625 1.137 1 96.81 149 LYS B CA 1
ATOM 2570 C C . LYS B 1 149 ? -11.758 17.578 2.66 1 96.81 149 LYS B C 1
ATOM 2572 O O . LYS B 1 149 ? -12.625 18.141 3.334 1 96.81 149 LYS B O 1
ATOM 2577 N N . VAL B 1 150 ? -10.844 16.844 3.215 1 95.88 150 VAL B N 1
ATOM 2578 C CA . VAL B 1 150 ? -10.883 16.609 4.656 1 95.88 150 VAL B CA 1
ATOM 2579 C C . VAL B 1 150 ? -10.359 17.844 5.391 1 95.88 150 VAL B C 1
ATOM 2581 O O . VAL B 1 150 ? -9.375 18.453 4.965 1 95.88 150 VAL B O 1
ATOM 2584 N N . GLU B 1 151 ? -10.953 18.234 6.523 1 94 151 GLU B N 1
ATOM 2585 C CA . GLU B 1 151 ? -10.633 19.422 7.312 1 94 151 GLU B CA 1
ATOM 2586 C C . GLU B 1 151 ? -9.453 19.156 8.242 1 94 151 GLU B C 1
ATOM 2588 O O . GLU B 1 151 ? -9.602 19.188 9.469 1 94 151 GLU B O 1
ATOM 2593 N N . ILE B 1 152 ? -8.344 18.891 7.719 1 93.5 152 ILE B N 1
ATOM 2594 C CA . ILE B 1 152 ? -7.102 18.703 8.469 1 93.5 152 ILE B CA 1
ATOM 2595 C C . ILE B 1 152 ? -6.059 19.719 7.992 1 93.5 152 ILE B C 1
ATOM 2597 O O . ILE B 1 152 ? -5.875 19.906 6.789 1 93.5 152 ILE B O 1
ATOM 2601 N N . TRP B 1 153 ? -5.375 20.344 8.93 1 92.38 153 TRP B N 1
ATOM 2602 C CA . TRP B 1 153 ? -4.324 21.312 8.633 1 92.38 153 TRP B CA 1
ATOM 2603 C C . TRP B 1 153 ? -2.965 20.797 9.102 1 92.38 153 TRP B C 1
ATOM 2605 O O . TRP B 1 153 ? -2.865 20.141 10.141 1 92.38 153 TRP B O 1
ATOM 2615 N N . LYS B 1 154 ? -1.989 21.125 8.32 1 93.25 154 LYS B N 1
ATOM 2616 C CA . LYS B 1 154 ? -0.633 20.734 8.688 1 93.25 154 LYS B CA 1
ATOM 2617 C C . LYS B 1 154 ? 0.275 21.938 8.852 1 93.25 154 LYS B C 1
ATOM 2619 O O . LYS B 1 154 ? 0.137 22.938 8.125 1 93.25 154 LYS B O 1
ATOM 2624 N N . LYS B 1 155 ? 1.171 21.859 9.781 1 91.69 155 LYS B N 1
ATOM 2625 C CA . LYS B 1 155 ? 2.217 22.859 10.008 1 91.69 155 LYS B CA 1
ATOM 2626 C C . LYS B 1 155 ? 3.604 22.219 9.938 1 91.69 155 LYS B C 1
ATOM 2628 O O . LYS B 1 155 ? 3.861 21.203 10.602 1 91.69 155 LYS B O 1
ATOM 2633 N N . GLU B 1 156 ? 4.457 22.812 9.117 1 89.94 156 GLU B N 1
ATOM 2634 C CA . GLU B 1 156 ? 5.859 22.422 9.078 1 89.94 156 GLU B CA 1
ATOM 2635 C C . GLU B 1 156 ? 6.652 23.078 10.203 1 89.94 156 GLU B C 1
ATOM 2637 O O . GLU B 1 156 ? 6.691 24.297 10.305 1 89.94 156 GLU B O 1
ATOM 2642 N N . GLU B 1 157 ? 7.23 22.266 10.984 1 90.12 157 GLU B N 1
ATOM 2643 C CA . GLU B 1 157 ? 8.141 22.766 12.008 1 90.12 157 GLU B CA 1
ATOM 2644 C C . GLU B 1 157 ? 9.594 22.547 11.617 1 90.12 157 GLU B C 1
ATOM 2646 O O . GLU B 1 157 ? 10.039 21.406 11.469 1 90.12 157 GLU B O 1
ATOM 2651 N N . PHE B 1 158 ? 10.328 23.656 11.508 1 88.81 158 PHE B N 1
ATOM 2652 C CA . PHE B 1 158 ? 11.695 23.562 11.023 1 88.81 158 PHE B CA 1
ATOM 2653 C C . PHE B 1 158 ? 12.68 23.438 12.188 1 88.81 158 PHE B C 1
ATOM 2655 O O . PHE B 1 158 ? 12.375 23.859 13.305 1 88.81 158 PHE B O 1
ATOM 2662 N N . ALA B 1 159 ? 13.836 22.844 11.891 1 85 159 ALA B N 1
ATOM 2663 C CA . ALA B 1 159 ? 14.859 22.609 12.906 1 85 159 ALA B CA 1
ATOM 2664 C C . ALA B 1 159 ? 15.422 23.922 13.445 1 85 159 ALA B C 1
ATOM 2666 O O . ALA B 1 159 ? 15.875 23.984 14.586 1 85 159 ALA B O 1
ATOM 2667 N N . ASP B 1 160 ? 15.359 24.859 12.664 1 82.06 160 ASP B N 1
ATOM 2668 C CA . ASP B 1 160 ? 15.898 26.156 13.086 1 82.06 160 ASP B CA 1
ATOM 2669 C C . ASP B 1 160 ? 14.859 26.953 13.883 1 82.06 160 ASP B C 1
ATOM 2671 O O . ASP B 1 160 ? 15.125 28.078 14.297 1 82.06 160 ASP B O 1
ATOM 2675 N N . GLY B 1 161 ? 13.852 26.328 14.281 1 71 161 GLY B N 1
ATOM 2676 C CA . GLY B 1 161 ? 12.867 26.922 15.18 1 71 161 GLY B CA 1
ATOM 2677 C C . GLY B 1 161 ? 11.773 27.672 1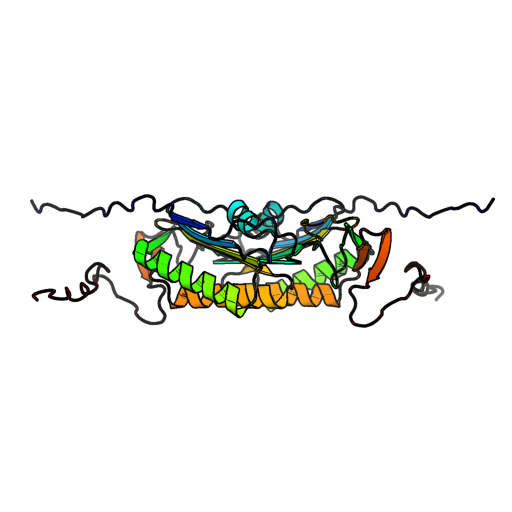4.445 1 71 161 GLY B C 1
ATOM 2678 O O . GLY B 1 161 ? 10.805 28.125 15.062 1 71 161 GLY B O 1
ATOM 2679 N N . GLU B 1 162 ? 11.836 27.969 13.141 1 63.59 162 GLU B N 1
ATOM 2680 C CA . GLU B 1 162 ? 10.789 28.703 12.438 1 63.59 162 GLU B CA 1
ATOM 2681 C C . GLU B 1 162 ? 9.688 27.75 11.969 1 63.59 162 GLU B C 1
ATOM 2683 O O . GLU B 1 162 ? 9.953 26.609 11.602 1 63.59 162 GLU B O 1
ATOM 2688 N N . GLY B 1 163 ? 8.523 27.719 12.539 1 59.59 163 GLY B N 1
ATOM 2689 C CA . GLY B 1 163 ? 7.422 26.891 12.062 1 59.59 163 GLY B CA 1
ATOM 2690 C C . GLY B 1 163 ? 6.559 27.594 11.031 1 59.59 163 GLY B C 1
ATOM 2691 O O . GLY B 1 163 ? 6.359 28.812 11.109 1 59.59 163 GLY B O 1
ATOM 2692 N N . VAL B 1 164 ? 6.477 27.141 9.734 1 58.75 164 VAL B N 1
ATOM 2693 C CA . VAL B 1 164 ? 5.566 27.703 8.742 1 58.75 164 VAL B CA 1
ATOM 2694 C C . VAL B 1 164 ? 4.34 26.797 8.594 1 58.75 164 VAL B C 1
ATOM 2696 O O . VAL B 1 164 ? 4.469 25.578 8.422 1 58.75 164 VAL B O 1
ATOM 2699 N N . TRP B 1 165 ? 3.209 27.25 8.969 1 53.75 165 TRP B N 1
ATOM 2700 C CA . TRP B 1 165 ? 1.954 26.516 8.828 1 53.75 165 TRP B CA 1
ATOM 2701 C C . TRP B 1 165 ? 1.562 26.391 7.359 1 53.75 165 TRP B C 1
ATOM 2703 O O . TRP B 1 165 ? 1.7 27.344 6.59 1 53.75 165 TRP B O 1
ATOM 2713 N N . ARG B 1 166 ? 1.613 25.234 6.77 1 51.22 166 ARG B N 1
ATOM 2714 C CA . ARG B 1 166 ? 1.074 25.062 5.426 1 51.22 166 ARG B CA 1
ATOM 2715 C C . ARG B 1 166 ? -0.283 24.359 5.465 1 51.22 166 ARG B C 1
ATOM 2717 O O . ARG B 1 166 ? -0.49 23.438 6.246 1 51.22 166 ARG B O 1
ATOM 2724 N N . GLU B 1 167 ? -1.363 25.016 5 1 45.28 167 GLU B N 1
ATOM 2725 C CA . GLU B 1 167 ? -2.676 24.391 4.859 1 45.28 167 GLU B CA 1
ATOM 2726 C C . GLU B 1 167 ? -2.65 23.281 3.814 1 45.28 167 GLU B C 1
ATOM 2728 O O . GLU B 1 167 ? -1.915 23.359 2.83 1 45.28 167 GLU B O 1
ATOM 2733 N N . ASN B 1 168 ? -2.945 22.188 4.266 1 42.56 168 ASN B N 1
ATOM 2734 C CA . ASN B 1 168 ? -3.059 21.141 3.27 1 42.56 168 ASN B CA 1
ATOM 2735 C C . ASN B 1 168 ? -3.844 21.594 2.047 1 42.56 168 ASN B C 1
ATOM 2737 O O . ASN B 1 168 ? -4 20.844 1.083 1 42.56 168 ASN B O 1
ATOM 2741 N N . ARG B 1 169 ? -4.879 22.594 2.111 1 36 169 ARG B N 1
ATOM 2742 C CA . ARG B 1 169 ? -5.746 22.797 0.954 1 36 169 ARG B CA 1
ATOM 2743 C C . ARG B 1 169 ? -4.961 23.391 -0.215 1 36 169 ARG B C 1
ATOM 2745 O O . ARG B 1 169 ? -3.949 24.062 -0.014 1 36 169 ARG B O 1
ATOM 2752 N N . ALA B 1 170 ? -5.133 23.031 -1.379 1 33.16 170 ALA B N 1
ATOM 2753 C CA . ALA B 1 170 ? -4.777 23.75 -2.6 1 33.16 170 ALA B CA 1
ATOM 2754 C C . ALA B 1 170 ? -5.023 25.25 -2.447 1 33.16 170 ALA B C 1
ATOM 2756 O O . ALA B 1 170 ? -6.148 25.672 -2.184 1 33.16 170 ALA B O 1
ATOM 2757 N N . GLY B 1 171 ? -4.129 26.281 -2.318 1 34.62 171 GLY B N 1
ATOM 2758 C CA . GLY B 1 171 ? -3.957 27.703 -2.592 1 34.62 171 GLY B CA 1
ATOM 2759 C C . GLY B 1 171 ? -3.875 28.547 -1.336 1 34.62 171 GLY B C 1
ATOM 2760 O O . GLY B 1 171 ? -3.676 29.75 -1.41 1 34.62 171 GLY B O 1
ATOM 2761 N N . PHE B 1 172 ? -4.699 28.25 -0.208 1 32.22 172 PHE B N 1
ATOM 2762 C CA . PHE B 1 172 ? -4.699 29.391 0.701 1 32.22 172 PHE B CA 1
ATOM 2763 C C . PHE B 1 172 ? -3.477 29.344 1.609 1 32.22 172 PHE B C 1
ATOM 2765 O O . PHE B 1 172 ? -3.234 28.359 2.295 1 32.22 172 PHE B O 1
ATOM 2772 N N . VAL B 1 173 ? -2.461 29.891 1.243 1 34.66 173 VAL B N 1
ATOM 2773 C CA . VAL B 1 173 ? -1.3 30.141 2.092 1 34.66 173 VAL B CA 1
ATOM 2774 C C . VAL B 1 173 ? -1.666 31.141 3.191 1 34.66 173 VAL B C 1
ATOM 2776 O O . VAL B 1 173 ? -2.049 32.281 2.904 1 34.66 173 VAL B O 1
ATOM 2779 N N . ALA B 1 174 ? -2.26 30.75 4.355 1 35.91 174 ALA B N 1
ATOM 2780 C CA . ALA B 1 174 ? -2.432 31.766 5.383 1 35.91 174 ALA B CA 1
ATOM 2781 C C . ALA B 1 174 ? -1.089 32.188 5.98 1 35.91 174 ALA B C 1
ATOM 2783 O O . ALA B 1 174 ? -0.231 31.328 6.234 1 35.91 174 ALA B O 1
ATOM 2784 N N . GLU B 1 175 ? -0.656 33.312 5.652 1 31.72 175 GLU B N 1
ATOM 2785 C CA . GLU B 1 175 ? 0.496 33.938 6.281 1 31.72 175 GLU B CA 1
ATOM 2786 C C . GLU B 1 175 ? 0.46 33.781 7.797 1 31.72 175 GLU B C 1
ATOM 2788 O O . GLU B 1 175 ? -0.591 33.5 8.367 1 31.72 175 GLU B O 1
ATOM 2793 N N . GLU B 1 176 ? 1.399 34.125 8.539 1 38.25 176 GLU B N 1
ATOM 2794 C CA . GLU B 1 176 ? 1.732 34.375 9.938 1 38.25 176 GLU B CA 1
ATOM 2795 C C . GLU B 1 176 ? 0.696 35.281 10.609 1 38.25 176 GLU B C 1
ATOM 2797 O O . GLU B 1 176 ? 0.361 36.344 10.094 1 38.25 176 GLU B O 1
ATOM 2802 N N . GLY B 1 177 ? -0.403 34.938 11.555 1 36.5 177 GLY B N 1
ATOM 2803 C CA . GLY B 1 177 ? -1.329 35.531 12.5 1 36.5 177 GLY B CA 1
ATOM 2804 C C . GLY B 1 177 ? -2.701 34.906 12.484 1 36.5 177 GLY B C 1
ATOM 2805 O O . GLY B 1 177 ? -3.584 35.281 13.258 1 36.5 177 GLY B O 1
ATOM 2806 N N . VAL B 1 178 ? -3.246 34.375 11.352 1 36.22 178 VAL B N 1
ATOM 2807 C CA . VAL B 1 178 ? -4.648 34 11.43 1 36.22 178 VAL B CA 1
ATOM 2808 C C . VAL B 1 178 ? -4.762 32.594 12.031 1 36.22 178 VAL B C 1
ATOM 2810 O O . VAL B 1 178 ? -4.227 31.625 11.484 1 36.22 178 VAL B O 1
ATOM 2813 N N . VAL B 1 179 ? -4.801 32.531 13.367 1 36.78 179 VAL B N 1
ATOM 2814 C CA . VAL B 1 179 ? -5.148 31.328 14.117 1 36.78 179 VAL B CA 1
ATOM 2815 C C . VAL B 1 179 ? -6.426 30.703 13.547 1 36.78 179 VAL B C 1
ATOM 2817 O O . VAL B 1 179 ? -7.383 31.422 13.242 1 36.78 179 VAL B O 1
ATOM 2820 N N . PRO B 1 180 ? -6.422 29.562 12.961 1 39.31 180 PRO B N 1
ATOM 2821 C CA . PRO B 1 180 ? -7.609 28.891 12.438 1 39.31 180 PRO B CA 1
ATOM 2822 C C . PRO B 1 180 ? -8.812 29 13.367 1 39.31 180 PRO B C 1
ATOM 2824 O O . PRO B 1 180 ? -9.883 28.469 13.078 1 39.31 180 PRO B O 1
ATOM 2827 N N . GLY B 1 181 ? -8.727 29.484 14.547 1 36.91 181 GLY B N 1
ATOM 2828 C CA . GLY B 1 181 ? -9.898 29.656 15.398 1 36.91 181 GLY B CA 1
ATOM 2829 C C . GLY B 1 181 ? -10.977 30.5 14.758 1 36.91 181 GLY B C 1
ATOM 2830 O O . GLY B 1 181 ? -12.07 30.656 15.312 1 36.91 181 GLY B O 1
ATOM 2831 N N . ASP B 1 182 ? -10.586 31.469 13.93 1 36.38 182 ASP B N 1
ATOM 2832 C CA . ASP B 1 182 ? -11.578 32.469 13.516 1 36.38 182 ASP B CA 1
ATOM 2833 C C . ASP B 1 182 ? -12.453 31.922 12.391 1 36.38 182 ASP B C 1
ATOM 2835 O O . ASP B 1 182 ? -12.484 32.469 11.297 1 36.38 182 ASP B O 1
ATOM 2839 N N . LEU B 1 183 ? -12.469 30.609 12.234 1 38.06 183 LEU B N 1
ATOM 2840 C CA . LEU B 1 183 ? -13.461 30.188 11.242 1 38.06 183 LEU B CA 1
ATOM 2841 C C . LEU B 1 183 ? -14.859 30.656 11.641 1 38.06 183 LEU B C 1
ATOM 2843 O O . LEU B 1 183 ? -15.195 30.672 12.828 1 38.06 183 LEU B O 1
ATOM 2847 N N . PRO B 1 184 ? -15.508 31.453 10.852 1 37.66 184 PRO B N 1
ATOM 2848 C CA . PRO B 1 184 ? -16.828 31.969 11.219 1 37.66 184 PRO B CA 1
ATOM 2849 C C . PRO B 1 184 ? -17.75 30.891 11.797 1 37.66 184 PRO B C 1
ATOM 2851 O O . PRO B 1 184 ? -17.688 29.734 11.383 1 37.66 184 PRO B O 1
ATOM 2854 N N . LYS B 1 185 ? -18.125 30.969 13.047 1 38.78 185 LYS B N 1
ATOM 2855 C CA . LYS B 1 185 ? -19.219 30.25 13.672 1 38.78 185 LYS B CA 1
ATOM 2856 C C . LYS B 1 185 ? -20.391 30.078 12.711 1 38.78 185 LYS B C 1
ATOM 2858 O O . LYS B 1 185 ? -20.703 31 11.945 1 38.78 185 LYS B O 1
ATOM 2863 N N . ALA B 1 186 ? -20.766 28.844 12.312 1 37.19 186 ALA B N 1
ATOM 2864 C CA . ALA B 1 186 ? -22.016 28.656 11.586 1 37.19 186 ALA B CA 1
ATOM 2865 C C . ALA B 1 186 ? -23.125 29.531 12.156 1 37.19 186 ALA B C 1
ATOM 2867 O O . ALA B 1 186 ? -23.219 29.719 13.375 1 37.19 186 ALA B O 1
ATOM 2868 N N . PRO B 1 187 ? -23.781 30.312 11.359 1 35.44 187 PRO B N 1
ATOM 2869 C CA . PRO B 1 187 ? -24.875 31.125 11.875 1 35.44 187 PRO B CA 1
ATOM 2870 C C . PRO B 1 187 ? -25.875 30.328 12.711 1 35.44 187 PRO B C 1
ATOM 2872 O O . PRO B 1 187 ? -26.188 29.188 12.375 1 35.44 187 PRO B O 1
ATOM 2875 N N . ALA B 1 188 ? -25.922 30.531 14.008 1 37.88 188 ALA B N 1
ATOM 2876 C CA . ALA B 1 188 ? -26.953 29.984 14.898 1 37.88 188 ALA B CA 1
ATOM 2877 C C . ALA B 1 188 ? -28.328 30.094 14.266 1 37.88 188 ALA B C 1
ATOM 2879 O O . ALA B 1 188 ? -28.719 31.156 13.758 1 37.88 188 ALA B O 1
ATOM 2880 N N . THR B 1 189 ? -28.797 28.984 13.633 1 35.22 189 THR B N 1
ATOM 2881 C CA . THR B 1 189 ? -30.188 28.969 13.227 1 35.22 189 THR B CA 1
ATOM 2882 C C . THR B 1 189 ? -31.094 29.469 14.352 1 35.22 189 THR B C 1
ATOM 2884 O O . THR B 1 189 ? -31 28.984 15.484 1 35.22 189 THR B O 1
ATOM 2887 N N . ASP B 1 190 ? -31.344 30.75 14.422 1 34.97 190 ASP B N 1
ATOM 2888 C CA . ASP B 1 190 ? -32.344 31.391 15.258 1 34.97 190 ASP B CA 1
ATOM 2889 C C . ASP B 1 190 ? -33.656 30.578 15.297 1 34.97 190 ASP B C 1
ATOM 2891 O O . ASP B 1 190 ? -34.344 30.453 14.281 1 34.97 190 ASP B O 1
ATOM 2895 N N . THR B 1 191 ? -33.688 29.359 15.977 1 33.72 191 THR B N 1
ATOM 2896 C CA . THR B 1 191 ? -34.938 28.672 16.203 1 33.72 191 THR B CA 1
ATOM 2897 C C . THR B 1 191 ? -35.938 29.594 16.922 1 33.72 191 THR B C 1
ATOM 2899 O O . THR B 1 191 ? -36.094 29.516 18.141 1 33.72 191 THR B O 1
ATOM 2902 N N . THR B 1 192 ? -35.812 30.891 16.844 1 31.27 192 THR B N 1
ATOM 2903 C CA . THR B 1 192 ? -36.906 31.641 17.484 1 31.27 192 THR B CA 1
ATOM 2904 C C . THR B 1 192 ? -38.219 31.391 16.766 1 31.27 192 THR B C 1
ATOM 2906 O O . THR B 1 192 ? -39.219 32 17.094 1 31.27 192 THR B O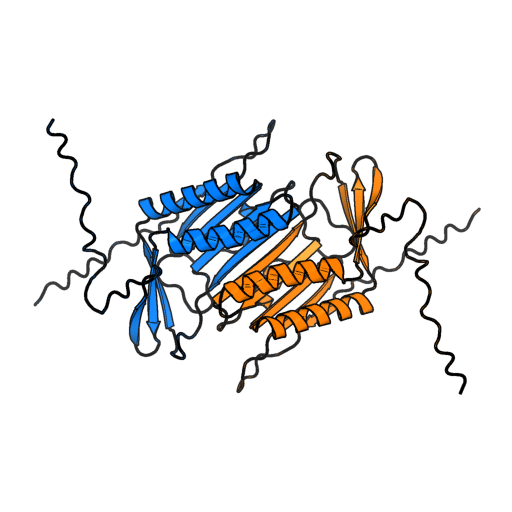 1
ATOM 2909 N N . SER B 1 193 ? -38.75 30.047 16.438 1 26.09 193 SER B N 1
ATOM 2910 C CA . SER B 1 193 ? -40.188 30.109 16.469 1 26.09 193 SER B CA 1
ATOM 2911 C C . SER B 1 193 ? -40.75 30.094 17.891 1 26.09 193 SER B C 1
ATOM 2913 O O . SER B 1 193 ? -40.156 29.453 18.766 1 26.09 193 SER B O 1
#

InterPro domains:
  IPR003448 Molybdopterin biosynthesis MoaE [PF02391] (37-149)
  IPR003448 Molybdopterin biosynthesis MoaE [cd00756] (42-166)
  IPR028888 Molybdopterin synthase catalytic subunit, eukaryotes [MF_03052] (32-174)
  IPR036563 Molybdopterin biosynthesis MoaE subunit superfamily [G3DSA:3.90.1170.40] (32-174)
  IPR036563 Molybdopterin biosynthesis MoaE subunit superfamily [SSF54690] (35-171)